Protein AF-0000000081799166 (afdb_homodimer)

pLDDT: mean 95.52, std 6.25, range [53.16, 98.94]

InterPro domains:
  IPR003607 HD/PDEase domain [SM00471] (33-149)
  IPR006674 HD domain [PF13023] (15-168)
  IPR039356 5'-deoxynucleotidase YfbR/HDDC2 [PTHR11845] (5-188)

Nearest PDB structures (foldseek):
  4l7e-assembly1_A  TM=9.796E-01  e=1.239E-16  Homo sapiens
  4l1j-assembly1_A  TM=9.709E-01  e=1.180E-16  Homo sapiens
  4dmb-assembly1_A  TM=9.671E-01  e=3.106E-16  Homo sapiens
  4l7w-assembly1_A-2  TM=9.667E-01  e=2.959E-16  Homo sapiens
  5tk6-assembly1_A  TM=7.091E-01  e=3.824E-03  Priestia megaterium

Structure (mmCIF, N/CA/C/O backbone):
data_AF-0000000081799166-model_v1
#
loop_
_entity.id
_entity.type
_entity.pdbx_description
1 polymer "5'-deoxynucleotidase HDDC2"
#
loop_
_atom_site.group_PDB
_atom_site.id
_atom_site.type_symbol
_atom_site.label_atom_id
_atom_site.label_alt_id
_atom_site.label_comp_id
_atom_site.label_asym_id
_atom_site.label_entity_id
_atom_site.label_seq_id
_atom_site.pdbx_PDB_ins_code
_atom_site.Cartn_x
_atom_site.Cartn_y
_atom_site.Cartn_z
_atom_site.occupancy
_atom_site.B_iso_or_equiv
_atom_site.auth_seq_id
_atom_site.auth_comp_id
_atom_site.auth_asym_id
_atom_site.auth_atom_id
_atom_site.pdbx_PDB_model_num
ATOM 1 N N . MET A 1 1 ? 9.883 28.625 -2.111 1 53.56 1 MET A N 1
ATOM 2 C CA . MET A 1 1 ? 9.656 27.766 -0.952 1 53.56 1 MET A CA 1
ATOM 3 C C . MET A 1 1 ? 8.195 27.359 -0.854 1 53.56 1 MET A C 1
ATOM 5 O O . MET A 1 1 ? 7.887 26.172 -0.75 1 53.56 1 MET A O 1
ATOM 9 N N . ASP A 1 2 ? 7.328 28.406 -1.137 1 68.44 2 ASP A N 1
ATOM 10 C CA . ASP A 1 2 ? 5.891 28.172 -1.056 1 68.44 2 ASP A CA 1
ATOM 11 C C . ASP A 1 2 ? 5.41 27.297 -2.211 1 68.44 2 ASP A C 1
ATOM 13 O O . ASP A 1 2 ? 4.664 26.344 -2.002 1 68.44 2 ASP A O 1
ATOM 17 N N . ASP A 1 3 ? 6.086 27.422 -3.369 1 86.62 3 ASP A N 1
ATOM 18 C CA . ASP A 1 3 ? 5.656 26.672 -4.547 1 86.62 3 ASP A CA 1
ATOM 19 C C . ASP A 1 3 ? 6.09 25.203 -4.457 1 86.62 3 ASP A C 1
ATOM 21 O O . ASP A 1 3 ? 5.355 24.312 -4.875 1 86.62 3 ASP A O 1
ATOM 25 N N . GLN A 1 4 ? 7.18 25.062 -3.816 1 89.12 4 GLN A N 1
ATOM 26 C CA . GLN A 1 4 ? 7.691 23.703 -3.678 1 89.12 4 GLN A CA 1
ATOM 27 C C . GLN A 1 4 ? 6.828 22.891 -2.727 1 89.12 4 GLN A C 1
ATOM 29 O O . GLN A 1 4 ? 6.582 21.703 -2.969 1 89.12 4 GLN A O 1
ATOM 34 N N . LEU A 1 5 ? 6.387 23.594 -1.715 1 93.81 5 LEU A N 1
ATOM 35 C CA . LEU A 1 5 ? 5.535 22.906 -0.74 1 93.81 5 LEU A CA 1
ATOM 36 C C . LEU A 1 5 ? 4.18 22.562 -1.346 1 93.81 5 LEU A C 1
ATOM 38 O O . LEU A 1 5 ? 3.652 21.484 -1.12 1 93.81 5 LEU A O 1
ATOM 42 N N . LYS A 1 6 ? 3.652 23.5 -2.127 1 96.12 6 LYS A N 1
ATOM 43 C CA . LYS A 1 6 ? 2.4 23.234 -2.828 1 96.12 6 LYS A CA 1
ATOM 44 C C . LYS A 1 6 ? 2.551 22.047 -3.783 1 96.12 6 LYS A C 1
ATOM 46 O O . LYS A 1 6 ? 1.663 21.188 -3.869 1 96.12 6 LYS A O 1
ATOM 51 N N . ASN A 1 7 ? 3.658 22.016 -4.453 1 97.38 7 ASN A N 1
ATOM 52 C CA . ASN A 1 7 ? 3.93 20.922 -5.395 1 97.38 7 ASN A CA 1
ATOM 53 C C . ASN A 1 7 ? 3.994 19.578 -4.691 1 97.38 7 ASN A C 1
ATOM 55 O O . ASN A 1 7 ? 3.459 18.578 -5.191 1 97.38 7 ASN A O 1
ATOM 59 N N . ILE A 1 8 ? 4.625 19.562 -3.58 1 97.38 8 ILE A N 1
ATOM 60 C CA . ILE A 1 8 ? 4.789 18.297 -2.877 1 97.38 8 ILE A CA 1
ATOM 61 C C . ILE A 1 8 ? 3.434 17.812 -2.369 1 97.38 8 ILE A C 1
ATOM 63 O O . ILE A 1 8 ? 3.145 16.609 -2.398 1 97.38 8 ILE A O 1
ATOM 67 N N . ILE A 1 9 ? 2.566 18.703 -1.874 1 98.06 9 ILE A N 1
ATOM 68 C CA . ILE A 1 9 ? 1.224 18.344 -1.438 1 98.06 9 ILE A CA 1
ATOM 69 C C . ILE A 1 9 ? 0.416 17.828 -2.631 1 98.06 9 ILE A C 1
ATOM 71 O O . ILE A 1 9 ? -0.319 16.844 -2.52 1 98.06 9 ILE A O 1
ATOM 75 N N . ASP A 1 10 ? 0.606 18.484 -3.77 1 98.25 10 ASP A N 1
ATOM 76 C CA . ASP A 1 10 ? -0.048 18.031 -4.992 1 98.25 10 ASP A CA 1
ATOM 77 C C . ASP A 1 10 ? 0.386 16.609 -5.344 1 98.25 10 ASP A C 1
ATOM 79 O O . ASP A 1 10 ? -0.44 15.773 -5.73 1 98.25 10 ASP A O 1
ATOM 83 N N . PHE A 1 11 ? 1.671 16.359 -5.219 1 98.75 11 PHE A N 1
ATOM 84 C CA . PHE A 1 11 ? 2.189 15.016 -5.453 1 98.75 11 PHE A CA 1
ATOM 85 C C . PHE A 1 11 ? 1.506 14.008 -4.543 1 98.75 11 PHE A C 1
ATOM 87 O O . PHE A 1 11 ? 1.033 12.969 -5.004 1 98.75 11 PHE A O 1
ATOM 94 N N . MET A 1 12 ? 1.397 14.367 -3.281 1 98.69 12 MET A N 1
ATOM 95 C CA . MET A 1 12 ? 0.818 13.445 -2.307 1 98.69 12 MET A CA 1
ATOM 96 C C . MET A 1 12 ? -0.657 13.195 -2.602 1 98.69 12 MET A C 1
ATOM 98 O O . MET A 1 12 ? -1.161 12.094 -2.391 1 98.69 12 MET A O 1
ATOM 102 N N . ARG A 1 13 ? -1.303 14.188 -3.088 1 98.44 13 ARG A N 1
ATOM 103 C CA . ARG A 1 13 ? -2.711 14.047 -3.441 1 98.44 13 ARG A CA 1
ATOM 104 C C . ARG A 1 13 ? -2.881 13.141 -4.66 1 98.44 13 ARG A C 1
ATOM 106 O O . ARG A 1 13 ? -3.811 12.336 -4.715 1 98.44 13 ARG A O 1
ATOM 113 N N . LEU A 1 14 ? -1.999 13.305 -5.641 1 98.69 14 LEU A N 1
ATOM 114 C CA . LEU A 1 14 ? -2.02 12.422 -6.801 1 98.69 14 LEU A CA 1
ATOM 115 C C . LEU A 1 14 ? -1.773 10.977 -6.391 1 98.69 14 LEU A C 1
ATOM 117 O O . LEU A 1 14 ? -2.465 10.07 -6.855 1 98.69 14 LEU A O 1
ATOM 121 N N . VAL A 1 15 ? -0.816 10.789 -5.473 1 98.75 15 VAL A N 1
ATOM 122 C CA . VAL A 1 15 ? -0.567 9.445 -4.945 1 98.75 15 VAL A CA 1
ATOM 123 C C . VAL A 1 15 ? -1.832 8.906 -4.285 1 98.75 15 VAL A C 1
ATOM 125 O O . VAL A 1 15 ? -2.145 7.719 -4.402 1 98.75 15 VAL A O 1
ATOM 128 N N . GLY A 1 16 ? -2.596 9.781 -3.578 1 98.62 16 GLY A N 1
ATOM 129 C CA . GLY A 1 16 ? -3.838 9.391 -2.928 1 98.62 16 GLY A CA 1
ATOM 130 C C . GLY A 1 16 ? -4.891 8.891 -3.898 1 98.62 16 GLY A C 1
ATOM 131 O O . GLY A 1 16 ? -5.762 8.102 -3.523 1 98.62 16 GLY A O 1
ATOM 132 N N . GLN A 1 17 ? -4.801 9.352 -5.176 1 98.56 17 GLN A N 1
ATOM 133 C CA . GLN A 1 17 ? -5.742 8.906 -6.195 1 98.56 17 GLN A CA 1
ATOM 134 C C . GLN A 1 17 ? -5.629 7.402 -6.434 1 98.56 17 GLN A C 1
ATOM 136 O O . GLN A 1 17 ? -6.605 6.754 -6.82 1 98.56 17 GLN A O 1
ATOM 141 N N . LEU A 1 18 ? -4.457 6.816 -6.16 1 98.81 18 LEU A N 1
ATOM 142 C CA . LEU A 1 18 ? -4.234 5.391 -6.387 1 98.81 18 LEU A CA 1
ATOM 143 C C . LEU A 1 18 ? -5.113 4.551 -5.469 1 98.81 18 LEU A C 1
ATOM 145 O O . LEU A 1 18 ? -5.363 3.375 -5.75 1 98.81 18 LEU A O 1
ATOM 149 N N . LYS A 1 19 ? -5.566 5.145 -4.32 1 98.75 19 LYS A N 1
ATOM 150 C CA . LYS A 1 19 ? -6.48 4.453 -3.412 1 98.75 19 LYS A CA 1
ATOM 151 C C . LYS A 1 19 ? -7.863 4.297 -4.035 1 98.75 19 LYS A C 1
ATOM 153 O O . LYS A 1 19 ? -8.648 3.447 -3.607 1 98.75 19 LYS A O 1
ATOM 158 N N . ARG A 1 20 ? -8.148 5.066 -5.055 1 97.94 20 ARG A N 1
ATOM 159 C CA . ARG A 1 20 ? -9.492 5.121 -5.625 1 97.94 20 ARG A CA 1
ATOM 160 C C . ARG A 1 20 ? -9.516 4.496 -7.016 1 97.94 20 ARG A C 1
ATOM 162 O O . ARG A 1 20 ? -10.594 4.195 -7.547 1 97.94 20 ARG A O 1
ATOM 169 N N . VAL A 1 21 ? -8.359 4.355 -7.633 1 98.38 21 VAL A N 1
ATOM 170 C CA . VAL A 1 21 ? -8.281 3.68 -8.922 1 98.38 21 VAL A CA 1
ATOM 171 C C . VAL A 1 21 ? -8.383 2.17 -8.719 1 98.38 21 VAL A C 1
ATOM 173 O O . VAL A 1 21 ? -7.426 1.534 -8.266 1 98.38 21 VAL A O 1
ATOM 176 N N . LYS A 1 22 ? -9.562 1.66 -9.086 1 98.31 22 LYS A N 1
ATOM 177 C CA . LYS A 1 22 ? -9.766 0.217 -8.969 1 98.31 22 LYS A CA 1
ATOM 178 C C . LYS A 1 22 ? -9.031 -0.525 -10.086 1 98.31 22 LYS A C 1
ATOM 180 O O . LYS A 1 22 ? -8.914 -0.016 -11.203 1 98.31 22 LYS A O 1
ATOM 185 N N . ARG A 1 23 ? -8.492 -1.695 -9.812 1 98.19 23 ARG A N 1
ATOM 186 C CA . ARG A 1 23 ? -7.848 -2.512 -10.836 1 98.19 23 ARG A CA 1
ATOM 187 C C . ARG A 1 23 ? -8.844 -2.934 -11.914 1 98.19 23 ARG A C 1
ATOM 189 O O . ARG A 1 23 ? -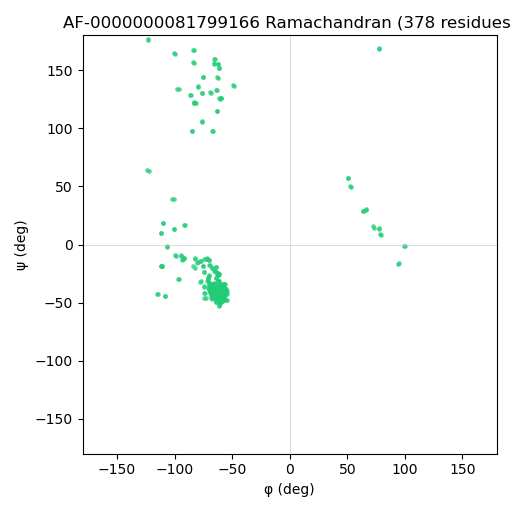9.75 -3.725 -11.648 1 98.19 23 ARG A O 1
ATOM 196 N N . THR A 1 24 ? -8.664 -2.486 -13.086 1 97.38 24 THR A N 1
ATOM 197 C CA . THR A 1 24 ? -9.641 -2.549 -14.172 1 97.38 24 THR A CA 1
ATOM 198 C C . THR A 1 24 ? -9.945 -3.998 -14.539 1 97.38 24 THR A C 1
ATOM 200 O O . THR A 1 24 ? -11.086 -4.332 -14.867 1 97.38 24 THR A O 1
ATOM 203 N N . GLY A 1 25 ? -8.945 -4.852 -14.492 1 96.06 25 GLY A N 1
ATOM 204 C CA . GLY A 1 25 ? -9.172 -6.254 -14.789 1 96.06 25 GLY A CA 1
ATOM 205 C C . GLY A 1 25 ? -10.234 -6.891 -13.922 1 96.06 25 GLY A C 1
ATOM 206 O O . GLY A 1 25 ? -11.07 -7.652 -14.406 1 96.06 25 GLY A O 1
ATOM 207 N N . TRP A 1 26 ? -10.242 -6.609 -12.625 1 97.88 26 TRP A N 1
ATOM 208 C CA . TRP A 1 26 ? -11.227 -7.148 -11.695 1 97.88 26 TRP A CA 1
ATOM 209 C C . TRP A 1 26 ? -12.609 -6.566 -11.969 1 97.88 26 TRP A C 1
ATOM 211 O O . TRP A 1 26 ? -13.609 -7.281 -11.922 1 97.88 26 TRP A O 1
ATOM 221 N N . VAL A 1 27 ? -12.617 -5.234 -12.211 1 97.69 27 VAL A N 1
ATOM 222 C CA . VAL A 1 27 ? -13.875 -4.562 -12.523 1 97.69 27 VAL A CA 1
ATOM 223 C C . VAL A 1 27 ? -14.516 -5.207 -13.75 1 97.69 27 VAL A C 1
ATOM 225 O O . VAL A 1 27 ? -15.703 -5.527 -13.742 1 97.69 27 VAL A O 1
ATOM 228 N N . ASN A 1 28 ? -13.711 -5.426 -14.758 1 96.5 28 ASN A N 1
ATOM 229 C CA . ASN A 1 28 ? -14.195 -5.996 -16.016 1 96.5 28 ASN A CA 1
ATOM 230 C C . ASN A 1 28 ? -14.719 -7.414 -15.82 1 96.5 28 ASN A C 1
ATOM 232 O O . ASN A 1 28 ? -15.562 -7.879 -16.594 1 96.5 28 ASN A O 1
ATOM 236 N N . HIS A 1 29 ? -14.258 -8.07 -14.805 1 96.94 29 HIS A N 1
ATOM 237 C CA . HIS A 1 29 ? -14.695 -9.43 -14.539 1 96.94 29 HIS A CA 1
ATOM 238 C C . HIS A 1 29 ? -15.758 -9.469 -13.438 1 96.94 29 HIS A C 1
ATOM 240 O O . HIS A 1 29 ? -16 -10.516 -12.844 1 96.94 29 HIS A O 1
ATOM 246 N N . LYS A 1 30 ? -16.312 -8.289 -13.094 1 97.31 30 LYS A N 1
ATOM 247 C CA . LYS A 1 30 ? -17.453 -8.117 -12.195 1 97.31 30 LYS A CA 1
ATOM 248 C C . LYS A 1 30 ? -17.125 -8.602 -10.789 1 97.31 30 LYS A C 1
ATOM 250 O O . LYS A 1 30 ? -17.969 -9.203 -10.117 1 97.31 30 LYS A O 1
ATOM 255 N N . VAL A 1 31 ? -15.867 -8.516 -10.438 1 97.88 31 VAL A N 1
ATOM 256 C CA . VAL A 1 31 ? -15.477 -8.758 -9.047 1 97.88 31 VAL A CA 1
ATOM 257 C C . VAL A 1 31 ? -16.109 -7.703 -8.141 1 97.88 31 VAL A C 1
ATOM 259 O O . VAL A 1 31 ? -16.109 -6.516 -8.469 1 97.88 31 VAL A O 1
ATOM 262 N N . GLU A 1 32 ? -16.688 -8.148 -7.059 1 97.06 32 GLU A N 1
ATOM 263 C CA . GLU A 1 32 ? -17.281 -7.219 -6.102 1 97.06 32 GLU A CA 1
ATOM 264 C C . GLU A 1 32 ? -16.203 -6.527 -5.266 1 97.06 32 GLU A C 1
ATOM 266 O O . GLU A 1 32 ? -15.312 -7.184 -4.734 1 97.06 32 GLU A O 1
ATOM 271 N N . GLN A 1 33 ? -16.297 -5.176 -5.176 1 96.5 33 GLN A N 1
ATOM 272 C CA . GLN A 1 33 ? -15.391 -4.367 -4.363 1 96.5 33 GLN A CA 1
ATOM 273 C C . GLN A 1 33 ? -13.938 -4.703 -4.66 1 96.5 33 GLN A C 1
ATOM 275 O O . GLN A 1 33 ? -13.18 -5.082 -3.76 1 96.5 33 GLN A O 1
ATOM 280 N N . PRO A 1 34 ? -13.57 -4.57 -5.898 1 98.25 34 PRO A N 1
ATOM 281 C CA . PRO A 1 34 ? -12.195 -4.906 -6.277 1 98.25 34 PRO A CA 1
ATOM 282 C C . PRO A 1 34 ? -11.164 -4.027 -5.582 1 98.25 34 PRO A C 1
ATOM 284 O O . PRO A 1 34 ? -11.469 -2.896 -5.195 1 98.25 34 PRO A O 1
ATOM 287 N N . GLU A 1 35 ? -9.969 -4.531 -5.457 1 98.75 35 GLU A N 1
ATOM 288 C CA . GLU A 1 35 ? -8.867 -3.803 -4.836 1 98.75 35 GLU A CA 1
ATOM 289 C C . GLU A 1 35 ? -8.477 -2.578 -5.66 1 98.75 35 GLU A C 1
ATOM 291 O O . GLU A 1 35 ? -8.703 -2.537 -6.867 1 98.75 35 GLU A O 1
ATOM 296 N N . SER A 1 36 ? -7.879 -1.586 -4.973 1 98.81 36 SER A N 1
ATOM 297 C CA . SER A 1 36 ? -7.293 -0.425 -5.637 1 98.81 36 SER A CA 1
ATOM 298 C C . SER A 1 36 ? -5.883 -0.724 -6.137 1 98.81 36 SER A C 1
ATOM 300 O O . SER A 1 36 ? -5.309 -1.76 -5.797 1 98.81 36 SER A O 1
ATOM 302 N N . VAL A 1 37 ? -5.375 0.166 -6.969 1 98.81 37 VAL A N 1
ATOM 303 C CA . VAL A 1 37 ? -4 0.06 -7.445 1 98.81 37 VAL A CA 1
ATOM 304 C C . VAL A 1 37 ? -3.037 0.124 -6.262 1 98.81 37 VAL A C 1
ATOM 306 O O . VAL A 1 37 ? -2.074 -0.643 -6.195 1 98.81 37 VAL A O 1
ATOM 309 N N . SER A 1 38 ? -3.283 1.029 -5.273 1 98.88 38 SER A N 1
ATOM 310 C CA . SER A 1 38 ? -2.391 1.133 -4.121 1 98.88 38 SER A CA 1
ATOM 311 C C . SER A 1 38 ? -2.436 -0.132 -3.271 1 98.88 38 SER A C 1
ATOM 313 O O . SER A 1 38 ? -1.417 -0.553 -2.721 1 98.88 38 SER A O 1
ATOM 315 N N . ASP A 1 39 ? -3.639 -0.801 -3.133 1 98.88 39 ASP A N 1
ATOM 316 C CA . ASP A 1 39 ? -3.756 -2.086 -2.449 1 98.88 39 ASP A CA 1
ATOM 317 C C . ASP A 1 39 ? -2.803 -3.117 -3.049 1 98.88 39 ASP A C 1
ATOM 319 O O . ASP A 1 39 ? -2.076 -3.795 -2.322 1 98.88 39 ASP A O 1
ATOM 323 N N . HIS A 1 40 ? -2.857 -3.154 -4.367 1 98.88 40 HIS A N 1
ATOM 324 C CA . HIS A 1 40 ? -2.025 -4.09 -5.113 1 98.88 40 HIS A CA 1
ATOM 325 C C . HIS A 1 40 ? -0.543 -3.824 -4.871 1 98.88 40 HIS A C 1
ATOM 327 O O . HIS A 1 40 ? 0.214 -4.746 -4.562 1 98.88 40 HIS A O 1
ATOM 333 N N . MET A 1 41 ? -0.134 -2.562 -4.941 1 98.88 41 MET A N 1
ATOM 334 C CA . MET A 1 41 ? 1.273 -2.199 -4.809 1 98.88 41 MET A CA 1
ATOM 335 C C . MET A 1 41 ? 1.757 -2.418 -3.379 1 98.88 41 MET A C 1
ATOM 337 O O . MET A 1 41 ? 2.918 -2.764 -3.158 1 98.88 41 MET A O 1
ATOM 341 N N . TYR A 1 42 ? 0.873 -2.221 -2.445 1 98.94 42 TYR A N 1
ATOM 342 C CA . TYR A 1 42 ? 1.243 -2.465 -1.056 1 98.94 42 TYR A CA 1
ATOM 343 C C . TYR A 1 42 ? 1.635 -3.922 -0.844 1 98.94 42 TYR A C 1
ATOM 345 O O . TYR A 1 42 ? 2.699 -4.211 -0.294 1 98.94 42 TYR A O 1
ATOM 353 N N . ARG A 1 43 ? 0.742 -4.828 -1.265 1 98.88 43 ARG A N 1
ATOM 354 C CA . ARG A 1 43 ? 1.049 -6.238 -1.058 1 98.88 43 ARG A CA 1
ATOM 355 C C . ARG A 1 43 ? 2.322 -6.637 -1.797 1 98.88 43 ARG A C 1
ATOM 357 O O . ARG A 1 43 ? 3.113 -7.438 -1.296 1 98.88 43 ARG A O 1
ATOM 364 N N . MET A 1 44 ? 2.568 -6.082 -2.977 1 98.75 44 MET A N 1
ATOM 365 C CA . MET A 1 44 ? 3.799 -6.359 -3.711 1 98.75 44 MET A CA 1
ATOM 366 C C . MET A 1 44 ? 5.023 -5.949 -2.9 1 98.75 44 MET A C 1
ATOM 368 O O . MET A 1 44 ? 6.035 -6.648 -2.898 1 98.75 44 MET A O 1
ATOM 372 N N . ALA A 1 45 ? 4.914 -4.797 -2.26 1 98.62 45 ALA A N 1
ATOM 373 C CA . ALA A 1 45 ? 6.027 -4.332 -1.436 1 98.62 45 ALA A CA 1
ATOM 374 C C . ALA A 1 45 ? 6.312 -5.312 -0.299 1 98.62 45 ALA A C 1
ATOM 376 O O . ALA A 1 45 ? 7.473 -5.617 -0.01 1 98.62 45 ALA A O 1
ATOM 377 N N . VAL A 1 46 ? 5.293 -5.852 0.326 1 98.62 46 VAL A N 1
ATOM 378 C CA . VAL A 1 46 ? 5.457 -6.82 1.404 1 98.62 46 VAL A CA 1
ATOM 379 C C . VAL A 1 46 ? 6.066 -8.109 0.854 1 98.62 46 VAL A C 1
ATOM 381 O O . VAL A 1 46 ? 6.98 -8.672 1.457 1 98.62 46 VAL A O 1
ATOM 384 N N . LEU A 1 47 ? 5.586 -8.57 -0.31 1 98.06 47 LEU A N 1
ATOM 385 C CA . LEU A 1 47 ? 6.113 -9.789 -0.921 1 98.06 47 LEU A CA 1
ATOM 386 C C . LEU A 1 47 ? 7.605 -9.656 -1.201 1 98.06 47 LEU A C 1
ATOM 388 O O . LEU A 1 47 ? 8.359 -10.617 -1.046 1 98.06 47 LEU A O 1
ATOM 392 N N . ALA A 1 48 ? 8.023 -8.445 -1.624 1 97.06 48 ALA A N 1
ATOM 393 C CA . ALA A 1 48 ? 9.43 -8.195 -1.909 1 97.06 48 ALA A CA 1
ATOM 394 C C . ALA A 1 48 ? 10.281 -8.375 -0.654 1 97.06 48 ALA A C 1
ATOM 396 O O . ALA A 1 48 ? 11.461 -8.727 -0.74 1 97.06 48 ALA A O 1
ATOM 397 N N . MET A 1 49 ? 9.695 -8.195 0.507 1 96 49 MET A N 1
ATOM 398 C CA . MET A 1 49 ? 10.422 -8.289 1.769 1 96 49 MET A CA 1
ATOM 399 C C . MET A 1 49 ? 10.562 -9.742 2.205 1 96 49 MET A C 1
ATOM 401 O O . MET A 1 49 ? 11.336 -10.047 3.115 1 96 49 MET A O 1
ATOM 405 N N . LEU A 1 50 ? 9.844 -10.672 1.558 1 95.38 50 LEU A N 1
ATOM 406 C CA . LEU A 1 50 ? 9.805 -12.062 2 1 95.38 50 LEU A CA 1
ATOM 407 C C . LEU A 1 50 ? 11.039 -12.812 1.53 1 95.38 50 LEU A C 1
ATOM 409 O O . LEU A 1 50 ? 11.32 -13.914 2.01 1 95.38 50 LEU A O 1
ATOM 413 N N . ILE A 1 51 ? 11.758 -12.266 0.594 1 84.44 51 ILE A N 1
ATOM 414 C CA . ILE A 1 51 ? 12.984 -12.914 0.154 1 84.44 51 ILE A CA 1
ATOM 415 C C . ILE A 1 51 ? 14.117 -12.586 1.122 1 84.44 51 ILE A C 1
ATOM 417 O O . ILE A 1 51 ? 14.453 -11.422 1.32 1 84.44 51 ILE A O 1
ATOM 421 N N . PRO A 1 52 ? 14.664 -13.633 1.658 1 77.69 52 PRO A N 1
ATOM 422 C CA . PRO A 1 52 ? 15.742 -13.383 2.617 1 77.69 52 PRO A CA 1
ATOM 423 C C . PRO A 1 52 ? 16.938 -12.664 1.99 1 77.69 52 PRO A C 1
ATOM 425 O O . PRO A 1 52 ? 17.172 -12.789 0.787 1 77.69 52 PRO A O 1
ATOM 428 N N . GLU A 1 53 ? 17.609 -11.93 2.828 1 75.25 53 GLU A N 1
ATOM 429 C CA . GLU A 1 53 ? 18.828 -11.242 2.393 1 75.25 53 GLU A CA 1
ATOM 430 C C . GLU A 1 53 ? 19.906 -12.234 1.954 1 75.25 53 GLU A C 1
ATOM 432 O O . GLU A 1 53 ? 20.031 -13.312 2.535 1 75.25 53 GLU A O 1
ATOM 437 N N . GLY A 1 54 ? 20.672 -11.891 0.93 1 70.94 54 GLY A N 1
ATOM 438 C CA . GLY A 1 54 ? 21.766 -12.742 0.492 1 70.94 54 GLY A CA 1
ATOM 439 C C . GLY A 1 54 ? 21.422 -13.594 -0.709 1 70.94 54 GLY A C 1
ATOM 440 O O . GLY A 1 54 ? 22.266 -14.32 -1.235 1 70.94 54 GLY A O 1
ATOM 441 N N . LYS A 1 55 ? 20.234 -13.469 -1.147 1 71.38 55 LYS A N 1
ATOM 442 C CA . LYS A 1 55 ? 19.844 -14.281 -2.293 1 71.38 55 LYS A CA 1
ATOM 443 C C . LYS A 1 55 ? 20.094 -13.539 -3.605 1 71.38 55 LYS A C 1
ATOM 445 O O . LYS A 1 55 ? 19.516 -13.883 -4.637 1 71.38 55 LYS A O 1
ATOM 450 N N . GLY A 1 56 ? 20.938 -12.477 -3.471 1 80.88 56 GLY A N 1
ATOM 451 C CA . GLY A 1 56 ? 21.469 -11.852 -4.676 1 80.88 56 GLY A CA 1
ATOM 452 C C . GLY A 1 56 ? 20.641 -10.656 -5.129 1 80.88 56 GLY A C 1
ATOM 453 O O . GLY A 1 56 ? 21.031 -9.953 -6.07 1 80.88 56 GLY A O 1
ATOM 454 N N . LEU A 1 57 ? 19.453 -10.477 -4.68 1 91.62 57 LEU A N 1
ATOM 455 C CA . LEU A 1 57 ? 18.656 -9.32 -5.066 1 91.62 57 LEU A CA 1
ATOM 456 C C . LEU A 1 57 ? 18.766 -8.219 -4.016 1 91.62 57 LEU A C 1
ATOM 458 O O . LEU A 1 57 ? 18.844 -8.5 -2.818 1 91.62 57 LEU A O 1
ATOM 462 N N . ARG A 1 58 ? 18.969 -7.035 -4.457 1 93.88 58 ARG A N 1
ATOM 463 C CA . ARG A 1 58 ? 18.812 -5.914 -3.537 1 93.88 58 ARG A CA 1
ATOM 464 C C . ARG A 1 58 ? 17.359 -5.738 -3.123 1 93.88 58 ARG A C 1
ATOM 466 O O . ARG A 1 58 ? 16.562 -5.137 -3.852 1 93.88 58 ARG A O 1
ATOM 473 N N . ARG A 1 59 ? 16.984 -6.254 -1.995 1 93.69 59 ARG A N 1
ATOM 474 C CA . ARG A 1 59 ? 15.594 -6.363 -1.538 1 93.69 59 ARG A CA 1
ATOM 475 C C . ARG A 1 59 ? 14.945 -4.988 -1.418 1 93.69 59 ARG A C 1
ATOM 477 O O . ARG A 1 59 ? 13.812 -4.793 -1.854 1 93.69 59 ARG A O 1
ATOM 484 N N . ASP A 1 60 ? 15.711 -4.039 -0.783 1 94.75 60 ASP A N 1
ATOM 485 C CA . ASP A 1 60 ? 15.164 -2.697 -0.618 1 94.75 60 ASP A CA 1
ATOM 486 C C . ASP A 1 60 ? 14.867 -2.055 -1.971 1 94.75 60 ASP A C 1
ATOM 488 O O . ASP A 1 60 ? 13.883 -1.327 -2.115 1 94.75 60 ASP A O 1
ATOM 492 N N . HIS A 1 61 ? 15.734 -2.328 -2.916 1 96.56 61 HIS A N 1
ATOM 493 C CA . HIS A 1 61 ? 15.539 -1.814 -4.266 1 96.56 61 HIS A CA 1
ATOM 494 C C . HIS A 1 61 ? 14.289 -2.41 -4.906 1 96.56 61 HIS A C 1
ATOM 496 O O . HIS A 1 61 ? 13.5 -1.692 -5.527 1 96.56 61 HIS A O 1
ATOM 502 N N . CYS A 1 62 ? 14.055 -3.723 -4.727 1 97.56 62 CYS A N 1
ATOM 503 C CA . CYS A 1 62 ? 12.859 -4.387 -5.227 1 97.56 62 CYS A CA 1
ATOM 504 C C . CYS A 1 62 ? 11.602 -3.826 -4.566 1 97.56 62 CYS A C 1
ATOM 506 O O . CYS A 1 62 ? 10.594 -3.611 -5.234 1 97.56 62 CYS A O 1
ATOM 508 N N . MET A 1 63 ? 11.703 -3.564 -3.258 1 97.69 63 MET A N 1
ATOM 509 C CA . MET A 1 63 ? 10.578 -2.996 -2.516 1 97.69 63 MET A CA 1
ATOM 510 C C . MET A 1 63 ? 10.211 -1.621 -3.061 1 97.69 63 MET A C 1
ATOM 512 O O . MET A 1 63 ? 9.031 -1.347 -3.316 1 97.69 63 MET A O 1
ATOM 516 N N . LYS A 1 64 ? 11.195 -0.769 -3.287 1 98.12 64 LYS A N 1
ATOM 517 C CA . LYS A 1 64 ? 10.961 0.566 -3.83 1 98.12 64 LYS A CA 1
ATOM 518 C C . LYS A 1 64 ? 10.352 0.492 -5.23 1 98.12 64 LYS A C 1
ATOM 520 O O . LYS A 1 64 ? 9.438 1.249 -5.559 1 98.12 64 LYS A O 1
ATOM 525 N N . MET A 1 65 ? 10.883 -0.438 -6.004 1 98.62 65 MET A N 1
ATOM 526 C CA . MET A 1 65 ? 10.359 -0.613 -7.355 1 98.62 65 MET A CA 1
ATOM 527 C C . MET A 1 65 ? 8.898 -1.055 -7.32 1 98.62 65 MET A C 1
ATOM 529 O O . MET A 1 65 ? 8.078 -0.578 -8.109 1 98.62 65 MET A O 1
ATOM 533 N N . ALA A 1 66 ? 8.555 -1.951 -6.383 1 98.69 66 ALA A N 1
ATOM 534 C CA . ALA A 1 66 ? 7.176 -2.404 -6.215 1 98.69 66 ALA A CA 1
ATOM 535 C C . ALA A 1 66 ? 6.254 -1.243 -5.848 1 98.69 66 ALA A C 1
ATOM 537 O O . ALA A 1 66 ? 5.113 -1.178 -6.305 1 98.69 66 ALA A O 1
ATOM 538 N N . ILE A 1 67 ? 6.734 -0.299 -5.098 1 98.5 67 ILE A N 1
ATOM 539 C CA . ILE A 1 67 ? 5.973 0.843 -4.605 1 98.5 67 ILE A CA 1
ATOM 540 C C . ILE A 1 67 ? 5.738 1.837 -5.738 1 98.5 67 ILE A C 1
ATOM 542 O O . ILE A 1 67 ? 4.703 2.502 -5.789 1 98.5 67 ILE A O 1
ATOM 546 N N . VAL A 1 68 ? 6.578 1.811 -6.754 1 98.69 68 VAL A N 1
ATOM 547 C CA . VAL A 1 68 ? 6.586 2.922 -7.703 1 98.69 68 VAL A CA 1
ATOM 548 C C . VAL A 1 68 ? 6.055 2.451 -9.055 1 98.69 68 VAL A C 1
ATOM 550 O O . VAL A 1 68 ? 5.629 3.266 -9.875 1 98.69 68 VAL A O 1
ATOM 553 N N . HIS A 1 69 ? 6.035 1.177 -9.305 1 98.75 69 HIS A N 1
ATOM 554 C CA . HIS A 1 69 ? 5.949 0.67 -10.672 1 98.75 69 HIS A CA 1
ATOM 555 C C . HIS A 1 69 ? 4.652 1.11 -11.344 1 98.75 69 HIS A C 1
ATOM 557 O O . HIS A 1 69 ? 4.629 1.381 -12.547 1 98.75 69 HIS A O 1
ATOM 563 N N . ASP A 1 70 ? 3.598 1.271 -10.586 1 98.62 70 ASP A N 1
ATOM 564 C CA . ASP A 1 70 ? 2.32 1.687 -11.156 1 98.62 70 ASP A CA 1
ATOM 565 C C . ASP A 1 70 ? 1.97 3.113 -10.742 1 98.62 70 ASP A C 1
ATOM 567 O O . ASP A 1 70 ? 0.806 3.516 -10.805 1 98.62 70 ASP A O 1
ATOM 571 N N . LEU A 1 71 ? 2.951 3.91 -10.281 1 98.81 71 LEU A N 1
ATOM 572 C CA . LEU A 1 71 ? 2.742 5.254 -9.75 1 98.81 71 LEU A CA 1
ATOM 573 C C . LEU A 1 71 ? 2.066 6.148 -10.781 1 98.81 71 LEU A C 1
ATOM 575 O O . LEU A 1 71 ? 1.208 6.961 -10.438 1 98.81 71 LEU A O 1
ATOM 579 N N . ALA A 1 72 ? 2.352 5.961 -12.047 1 98.75 72 ALA A N 1
ATOM 580 C CA . ALA A 1 72 ? 1.807 6.785 -13.125 1 98.75 72 ALA A CA 1
ATOM 581 C C . ALA A 1 72 ? 0.293 6.625 -13.219 1 98.75 72 ALA A C 1
ATOM 583 O O . ALA A 1 72 ? -0.391 7.473 -13.797 1 98.75 72 ALA A O 1
ATOM 584 N N . GLU A 1 73 ? -0.232 5.555 -12.664 1 98.62 73 GLU A N 1
ATOM 585 C CA . GLU A 1 73 ? -1.65 5.246 -12.812 1 98.62 73 GLU A CA 1
ATOM 586 C C . GLU A 1 73 ? -2.514 6.195 -11.992 1 98.62 73 GLU A C 1
ATOM 588 O O . GLU A 1 73 ? -3.73 6.258 -12.18 1 98.62 73 GLU A O 1
ATOM 593 N N . CYS A 1 74 ? -1.89 6.969 -11.102 1 98.75 74 CYS A N 1
ATOM 594 C CA . CYS A 1 74 ? -2.648 7.996 -10.391 1 98.75 74 CYS A CA 1
ATOM 595 C C . CYS A 1 74 ? -3.096 9.094 -11.344 1 98.75 74 CYS A C 1
ATOM 597 O O . CYS A 1 74 ? -4.027 9.844 -11.047 1 98.75 74 CYS A O 1
ATOM 599 N N . ILE A 1 75 ? -2.441 9.195 -12.469 1 98.5 75 ILE A N 1
ATOM 600 C CA . ILE A 1 75 ? -2.773 10.211 -13.461 1 98.5 75 ILE A CA 1
ATOM 601 C C . ILE A 1 75 ? -3.439 9.562 -14.672 1 98.5 75 ILE A C 1
ATOM 603 O O . ILE A 1 75 ? -4.523 9.977 -15.086 1 98.5 75 ILE A O 1
ATOM 607 N N . VAL A 1 76 ? -2.91 8.422 -15.18 1 97.94 76 VAL A N 1
ATOM 608 C CA . VAL A 1 76 ? -3.346 7.879 -16.469 1 97.94 76 VAL A CA 1
ATOM 609 C C . VAL A 1 76 ? -4.445 6.84 -16.234 1 97.94 76 VAL A C 1
ATOM 611 O O . VAL A 1 76 ? -5.117 6.426 -17.188 1 97.94 76 VAL A O 1
ATOM 614 N N . GLY A 1 77 ? -4.699 6.438 -14.977 1 97.06 77 GLY A N 1
ATOM 615 C CA . GLY A 1 77 ? -5.613 5.344 -14.695 1 97.06 77 GLY A CA 1
ATOM 616 C C . GLY A 1 77 ? -5.004 3.979 -14.945 1 97.06 77 GLY A C 1
ATOM 617 O O . GLY A 1 77 ? -3.879 3.873 -15.43 1 97.06 77 GLY A O 1
ATOM 618 N N . ASP A 1 78 ? -5.691 2.984 -14.5 1 96.62 78 ASP A N 1
ATOM 619 C CA . ASP A 1 78 ? -5.27 1.607 -14.734 1 96.62 78 ASP A CA 1
ATOM 620 C C . ASP A 1 78 ? -5.762 1.104 -16.094 1 96.62 78 ASP A C 1
ATOM 622 O O . ASP A 1 78 ? -6.891 0.625 -16.203 1 96.62 78 ASP A O 1
ATOM 626 N N . ILE A 1 79 ? -4.938 1.165 -17 1 92.94 79 ILE A N 1
ATOM 627 C CA . ILE A 1 79 ? -5.301 0.813 -18.375 1 92.94 79 ILE A CA 1
ATOM 628 C C . ILE A 1 79 ? -5.207 -0.699 -18.562 1 92.94 79 ILE A C 1
ATOM 630 O O . ILE A 1 79 ? -4.148 -1.293 -18.344 1 92.94 79 ILE A O 1
ATOM 634 N N . ALA A 1 80 ? -6.293 -1.271 -18.938 1 87.31 80 ALA A N 1
ATOM 635 C CA . ALA A 1 80 ? -6.371 -2.707 -19.188 1 87.31 80 ALA A CA 1
ATOM 636 C C . ALA A 1 80 ? -6.289 -3.01 -20.688 1 87.31 80 ALA A C 1
ATOM 638 O O . ALA A 1 80 ? -6.453 -2.113 -21.516 1 87.31 80 ALA A O 1
ATOM 639 N N . PRO A 1 81 ? -6.031 -4.234 -21.016 1 82.75 81 PRO A N 1
ATOM 640 C CA . PRO A 1 81 ? -5.965 -4.625 -22.422 1 82.75 81 PRO A CA 1
ATOM 641 C C . PRO A 1 81 ? -7.246 -4.293 -23.188 1 82.75 81 PRO A C 1
ATOM 643 O O . PRO A 1 81 ? -7.188 -3.883 -24.359 1 82.75 81 PRO A O 1
ATOM 646 N N . ALA A 1 82 ? -8.328 -4.371 -22.594 1 84.25 82 ALA A N 1
ATOM 647 C CA . ALA A 1 82 ? -9.633 -4.18 -23.219 1 84.25 82 ALA A CA 1
ATOM 648 C C . ALA A 1 82 ? -9.844 -2.717 -23.609 1 84.25 82 ALA A C 1
ATOM 650 O O . ALA A 1 82 ? -10.75 -2.396 -24.375 1 84.25 82 ALA A O 1
ATOM 651 N N . ASP A 1 83 ? -9.023 -1.796 -23.125 1 87.56 83 ASP A N 1
ATOM 652 C CA . ASP A 1 83 ? -9.18 -0.368 -23.375 1 87.56 83 ASP A CA 1
ATOM 653 C C . ASP A 1 83 ? -8.688 -0.007 -24.781 1 87.56 83 ASP A C 1
ATOM 655 O O . ASP A 1 83 ? -8.953 1.094 -25.266 1 87.56 83 ASP A O 1
ATOM 659 N N . GLY A 1 84 ? -7.977 -0.861 -25.438 1 89.12 84 GLY A N 1
ATOM 660 C CA . GLY A 1 84 ? -7.594 -0.673 -26.812 1 89.12 84 GLY A CA 1
ATOM 661 C C . GLY A 1 84 ? -6.445 0.304 -27 1 89.12 84 GLY A C 1
ATOM 662 O O . GLY A 1 84 ? -6.289 0.901 -28.062 1 89.12 84 GLY A O 1
ATOM 663 N N . ILE A 1 85 ? -5.812 0.604 -25.969 1 91.94 85 ILE A N 1
ATOM 664 C CA . ILE A 1 85 ? -4.633 1.462 -26.031 1 91.94 85 ILE A CA 1
ATOM 665 C C . ILE A 1 85 ? -3.393 0.616 -26.312 1 91.94 85 ILE A C 1
ATOM 667 O O . ILE A 1 85 ? -3.162 -0.399 -25.641 1 91.94 85 ILE A O 1
ATOM 671 N N . SER A 1 86 ? -2.602 1.02 -27.328 1 94.25 86 SER A N 1
ATOM 672 C CA . SER A 1 86 ? -1.403 0.264 -27.672 1 94.25 86 SER A CA 1
ATOM 673 C C . SER A 1 86 ? -0.369 0.313 -26.562 1 94.25 86 SER A C 1
ATOM 675 O O . SER A 1 86 ? -0.392 1.222 -25.719 1 94.25 86 SER A O 1
ATOM 677 N N . LYS A 1 87 ? 0.54 -0.614 -26.562 1 92.56 87 LYS A N 1
ATOM 678 C CA . LYS A 1 87 ? 1.62 -0.653 -25.578 1 92.56 87 LYS A CA 1
ATOM 679 C C . LYS A 1 87 ? 2.475 0.609 -25.656 1 92.56 87 LYS A C 1
ATOM 681 O O . LYS A 1 87 ? 2.895 1.142 -24.625 1 92.56 87 LYS A O 1
ATOM 686 N N . GLU A 1 88 ? 2.695 1.041 -26.844 1 95.06 88 GLU A N 1
ATOM 687 C CA . GLU A 1 88 ? 3.506 2.236 -27.062 1 95.06 88 GLU A CA 1
ATOM 688 C C . GLU A 1 88 ? 2.82 3.479 -26.516 1 95.06 88 GLU A C 1
ATOM 690 O O . GLU A 1 88 ? 3.459 4.309 -25.859 1 95.06 88 GLU A O 1
ATOM 695 N N . GLU A 1 89 ? 1.548 3.611 -26.797 1 96.06 89 GLU A N 1
ATOM 696 C CA . GLU A 1 89 ? 0.791 4.758 -26.312 1 96.06 89 GLU A CA 1
ATOM 697 C C . GLU A 1 89 ? 0.673 4.734 -24.797 1 96.06 89 GLU A C 1
ATOM 699 O O . GLU A 1 89 ? 0.767 5.777 -24.141 1 96.06 89 GLU A O 1
ATOM 704 N N . LYS A 1 90 ? 0.449 3.539 -24.281 1 95.56 90 LYS A N 1
ATOM 705 C CA . LYS A 1 90 ? 0.427 3.395 -22.828 1 95.56 90 LYS A CA 1
ATOM 706 C C . LYS A 1 90 ? 1.747 3.85 -22.203 1 95.56 90 LYS A C 1
ATOM 708 O O . LYS A 1 90 ? 1.755 4.586 -21.219 1 95.56 90 LYS A O 1
ATOM 713 N N . TYR A 1 91 ? 2.83 3.383 -22.766 1 96.56 91 TYR A N 1
ATOM 714 C CA . TYR A 1 91 ? 4.156 3.744 -22.266 1 96.56 91 TYR A CA 1
ATOM 715 C C . TYR A 1 91 ? 4.363 5.254 -22.328 1 96.56 91 TYR A C 1
ATOM 717 O O . TYR A 1 91 ? 4.875 5.852 -21.375 1 96.56 91 TYR A O 1
ATOM 725 N N . ARG A 1 92 ? 3.996 5.855 -23.359 1 97.75 92 ARG A N 1
ATOM 726 C CA . ARG A 1 92 ? 4.148 7.297 -23.531 1 97.75 92 ARG A CA 1
ATOM 727 C C . ARG A 1 92 ? 3.365 8.062 -22.484 1 97.75 92 ARG A C 1
ATOM 729 O O . ARG A 1 92 ? 3.896 8.977 -21.844 1 97.75 92 ARG A O 1
ATOM 736 N N . ARG A 1 93 ? 2.094 7.711 -22.281 1 98 93 ARG A N 1
ATOM 737 C CA . ARG A 1 93 ? 1.246 8.375 -21.297 1 98 93 ARG A CA 1
ATOM 738 C C . ARG A 1 93 ? 1.815 8.219 -19.891 1 98 93 ARG A C 1
ATOM 740 O O . ARG A 1 93 ? 1.856 9.188 -19.125 1 98 93 ARG A O 1
ATOM 747 N N . GLU A 1 94 ? 2.26 6.996 -19.594 1 98.38 94 GLU A N 1
ATOM 748 C CA . GLU A 1 94 ? 2.82 6.738 -18.266 1 98.38 94 GLU A CA 1
ATOM 749 C C . GLU A 1 94 ? 4.137 7.48 -18.078 1 98.38 94 GLU A C 1
ATOM 751 O O . GLU A 1 94 ? 4.414 7.992 -16.984 1 98.38 94 GLU A O 1
ATOM 756 N N . LYS A 1 95 ? 4.945 7.539 -19.109 1 98.31 95 LYS A N 1
ATOM 757 C CA . LYS A 1 95 ? 6.207 8.273 -19.031 1 98.31 95 LYS A CA 1
ATOM 758 C C . LYS A 1 95 ? 5.961 9.758 -18.766 1 98.31 95 LYS A C 1
ATOM 760 O O . LYS A 1 95 ? 6.629 10.367 -17.938 1 98.31 95 LYS A O 1
ATOM 765 N N . ASP A 1 96 ? 5.012 10.328 -19.453 1 98.62 96 ASP A N 1
ATOM 766 C CA . ASP A 1 96 ? 4.66 11.727 -19.25 1 98.62 96 ASP A CA 1
ATOM 767 C C . ASP A 1 96 ? 4.148 11.961 -17.828 1 98.62 96 ASP A C 1
ATOM 769 O O . ASP A 1 96 ? 4.492 12.961 -17.188 1 98.62 96 ASP A O 1
ATOM 773 N N . ALA A 1 97 ? 3.334 11.031 -17.375 1 98.75 97 ALA A N 1
ATOM 774 C CA . ALA A 1 97 ? 2.812 11.125 -16.016 1 98.75 97 ALA A CA 1
ATOM 775 C C . ALA A 1 97 ? 3.943 11.07 -14.992 1 98.75 97 ALA A C 1
ATOM 777 O O . ALA A 1 97 ? 3.971 11.859 -14.047 1 98.75 97 ALA A O 1
ATOM 778 N N . MET A 1 98 ? 4.93 10.164 -15.234 1 98.75 98 MET A N 1
ATOM 779 C CA . MET A 1 98 ? 6.055 10.023 -14.312 1 98.75 98 MET A CA 1
ATOM 780 C C . MET A 1 98 ? 6.906 11.289 -14.289 1 98.75 98 MET A C 1
ATOM 782 O O . MET A 1 98 ? 7.367 11.719 -13.227 1 98.75 98 MET A O 1
ATOM 786 N N . LYS A 1 99 ? 7.09 11.883 -15.43 1 98.62 99 LYS A N 1
ATOM 787 C CA . LYS A 1 99 ? 7.844 13.133 -15.516 1 98.62 99 LYS A CA 1
ATOM 788 C C . LYS A 1 99 ? 7.145 14.25 -14.742 1 98.62 99 LYS A C 1
ATOM 790 O O . LYS A 1 99 ? 7.793 15.023 -14.031 1 98.62 99 LYS A O 1
ATOM 795 N N . HIS A 1 100 ? 5.855 14.312 -14.961 1 98.69 100 HIS A N 1
ATOM 796 C CA . HIS A 1 100 ? 5.082 15.305 -14.219 1 98.69 100 HIS A CA 1
ATOM 797 C C . HIS A 1 100 ? 5.207 15.094 -12.719 1 98.69 100 HIS A C 1
ATOM 799 O O . HIS A 1 100 ? 5.492 16.031 -11.977 1 98.69 100 HIS A O 1
ATOM 805 N N . LEU A 1 101 ? 5.027 13.859 -12.266 1 98.75 101 LEU A N 1
ATOM 806 C CA . LEU A 1 101 ? 5.125 13.523 -10.852 1 98.75 101 LEU A CA 1
ATOM 807 C C . LEU A 1 101 ? 6.512 13.859 -10.305 1 98.75 101 LEU A C 1
ATOM 809 O O . LEU A 1 101 ? 6.633 14.445 -9.234 1 98.75 101 LEU A O 1
ATOM 813 N N . ALA A 1 102 ? 7.512 13.523 -11.07 1 98.19 102 ALA A N 1
ATOM 814 C CA . ALA A 1 102 ? 8.891 13.781 -10.664 1 98.19 102 ALA A CA 1
ATOM 815 C C . ALA A 1 102 ? 9.141 15.281 -10.5 1 98.19 102 ALA A C 1
ATOM 817 O O . ALA A 1 102 ? 9.914 15.695 -9.625 1 98.19 102 ALA A O 1
ATOM 818 N N . GLY A 1 103 ? 8.469 16.047 -11.273 1 97.94 103 GLY A N 1
ATOM 819 C CA . GLY A 1 103 ? 8.648 17.484 -11.234 1 97.94 103 GLY A CA 1
ATOM 820 C C . GLY A 1 103 ? 8.016 18.125 -10.008 1 97.94 103 GLY A C 1
ATOM 821 O O . GLY A 1 103 ? 8.305 19.281 -9.695 1 97.94 103 GLY A O 1
ATOM 822 N N . LEU A 1 104 ? 7.219 17.406 -9.305 1 98 104 LEU A N 1
ATOM 823 C CA . LEU A 1 104 ? 6.488 17.953 -8.164 1 98 104 LEU A CA 1
ATOM 824 C C . LEU A 1 104 ? 7.277 17.766 -6.871 1 98 104 LEU A C 1
ATOM 826 O O . LEU A 1 104 ? 6.91 18.312 -5.832 1 98 104 LEU A O 1
ATOM 830 N N . VAL A 1 105 ? 8.359 16.938 -6.938 1 97.19 105 VAL A N 1
ATOM 831 C CA . VAL A 1 105 ? 9.102 16.625 -5.719 1 97.19 105 VAL A CA 1
ATOM 832 C C . VAL A 1 105 ? 10.57 17.016 -5.883 1 97.19 105 VAL A C 1
ATOM 834 O O . VAL A 1 105 ? 10.953 17.578 -6.91 1 97.19 105 VAL A O 1
ATOM 837 N N . ASP A 1 106 ? 11.383 16.859 -4.816 1 94.81 106 ASP A N 1
ATOM 838 C CA . ASP A 1 106 ? 12.82 17.109 -4.891 1 94.81 106 ASP A CA 1
ATOM 839 C C . ASP A 1 106 ? 13.43 16.406 -6.098 1 94.81 106 ASP A C 1
ATOM 841 O O . ASP A 1 106 ? 13.109 15.25 -6.379 1 94.81 106 ASP A O 1
ATOM 845 N N . PRO A 1 107 ? 14.289 17.062 -6.793 1 95.31 107 PRO A N 1
ATOM 846 C CA . PRO A 1 107 ? 14.844 16.5 -8.031 1 95.31 107 PRO A CA 1
ATOM 847 C C . PRO A 1 107 ? 15.484 15.133 -7.816 1 95.31 107 PRO A C 1
ATOM 849 O O . PRO A 1 107 ? 15.359 14.25 -8.672 1 95.31 107 PRO A O 1
ATOM 852 N N . THR A 1 108 ? 16.172 14.953 -6.723 1 94.75 108 THR A N 1
ATOM 853 C CA . THR A 1 108 ? 16.812 13.68 -6.465 1 94.75 108 THR A CA 1
ATOM 854 C C . THR A 1 108 ? 15.789 12.57 -6.258 1 94.75 108 THR A C 1
ATOM 856 O O . THR A 1 108 ? 15.961 11.453 -6.734 1 94.75 108 THR A O 1
ATOM 859 N N . VAL A 1 109 ? 14.734 12.859 -5.57 1 95.88 109 VAL A N 1
ATOM 860 C CA . VAL A 1 109 ? 13.648 11.922 -5.328 1 95.88 109 VAL A CA 1
ATOM 861 C C . VAL A 1 109 ? 12.922 11.625 -6.637 1 95.88 109 VAL A C 1
ATOM 863 O O . VAL A 1 109 ? 12.656 10.469 -6.961 1 95.88 109 VAL A O 1
ATOM 866 N N . GLY A 1 110 ? 12.625 12.734 -7.359 1 97.62 110 GLY A N 1
ATOM 867 C CA . GLY A 1 110 ? 11.961 12.578 -8.648 1 97.62 110 GLY A CA 1
ATOM 868 C C . GLY A 1 110 ? 12.734 11.703 -9.609 1 97.62 110 GLY A C 1
ATOM 869 O O . GLY A 1 110 ? 12.156 10.852 -10.289 1 97.62 110 GLY A O 1
ATOM 870 N N . LEU A 1 111 ? 14 11.891 -9.664 1 97.56 111 LEU A N 1
ATOM 871 C CA . LEU A 1 111 ? 14.852 11.078 -10.516 1 97.56 111 LEU A CA 1
ATOM 872 C C . LEU A 1 111 ? 14.797 9.609 -10.094 1 97.56 111 LEU A C 1
ATOM 874 O O . LEU A 1 111 ? 14.742 8.719 -10.945 1 97.56 111 LEU A O 1
ATOM 878 N N . GLN A 1 112 ? 14.82 9.375 -8.836 1 96.75 112 GLN A N 1
ATOM 879 C CA . GLN A 1 112 ? 14.742 8.008 -8.336 1 96.75 112 GLN A CA 1
ATOM 880 C C . GLN A 1 112 ? 13.438 7.34 -8.766 1 96.75 112 GLN A C 1
ATOM 882 O O . GLN A 1 112 ? 13.43 6.184 -9.18 1 96.75 112 GLN A O 1
ATOM 887 N N . PHE A 1 113 ? 12.305 8.078 -8.625 1 98.25 113 PHE A N 1
ATOM 888 C CA . PHE A 1 113 ? 11.023 7.535 -9.039 1 98.25 113 PHE A CA 1
ATOM 889 C C . PHE A 1 113 ? 11.047 7.156 -10.516 1 98.25 113 PHE A C 1
ATOM 891 O O . PHE A 1 113 ? 10.617 6.059 -10.891 1 98.25 113 PHE A O 1
ATOM 898 N N . CYS A 1 114 ? 11.602 8.016 -11.305 1 98.62 114 CYS A N 1
ATOM 899 C CA . CYS A 1 114 ? 11.648 7.773 -12.742 1 98.62 114 CYS A CA 1
ATOM 900 C C . CYS A 1 114 ? 12.555 6.59 -13.062 1 98.62 114 CYS A C 1
ATOM 902 O O . CYS A 1 114 ? 12.219 5.754 -13.906 1 98.62 114 CYS A O 1
ATOM 904 N N . GLU A 1 115 ? 13.648 6.52 -12.414 1 98.44 115 GLU A N 1
ATOM 905 C CA . GLU A 1 115 ? 14.594 5.43 -12.656 1 98.44 115 GLU A CA 1
ATOM 906 C C . GLU A 1 115 ? 13.992 4.086 -12.25 1 98.44 115 GLU A C 1
ATOM 908 O O . GLU A 1 115 ? 14.141 3.094 -12.977 1 98.44 115 GLU A O 1
ATOM 913 N N . LEU A 1 116 ? 13.375 4.031 -11.117 1 98.62 116 LEU A N 1
ATOM 914 C CA . LEU A 1 116 ? 12.727 2.807 -10.664 1 98.62 116 LEU A CA 1
ATOM 915 C C . LEU A 1 116 ? 11.641 2.367 -11.641 1 98.62 116 LEU A C 1
ATOM 917 O O . LEU A 1 116 ? 11.57 1.191 -12.008 1 98.62 116 LEU A O 1
ATOM 921 N N . TRP A 1 117 ? 10.828 3.322 -12.062 1 98.75 117 TRP A N 1
ATOM 922 C CA . TRP A 1 117 ? 9.75 3.029 -13 1 98.75 117 TRP A CA 1
ATOM 923 C C . TRP A 1 117 ? 10.297 2.52 -14.328 1 98.75 117 TRP A C 1
ATOM 925 O O . TRP A 1 117 ? 9.82 1.517 -14.859 1 98.75 117 TRP A O 1
ATOM 935 N N . GLU A 1 118 ? 11.312 3.193 -14.828 1 98.38 118 GLU A N 1
ATOM 936 C CA . GLU A 1 118 ? 11.93 2.799 -16.094 1 98.38 118 GLU A CA 1
ATOM 937 C C . GLU A 1 118 ? 12.578 1.422 -15.984 1 98.38 118 GLU A C 1
ATOM 939 O O . GLU A 1 118 ? 12.484 0.613 -16.906 1 98.38 118 GLU A O 1
ATOM 944 N N . GLU A 1 119 ? 13.297 1.224 -14.891 1 98.56 119 GLU A N 1
ATOM 945 C CA . GLU A 1 119 ? 13.906 -0.081 -14.664 1 98.56 119 GLU A CA 1
ATOM 946 C C . GLU A 1 119 ? 12.859 -1.194 -14.695 1 98.56 119 GLU A C 1
ATOM 948 O O . GLU A 1 119 ? 13.086 -2.244 -15.305 1 98.56 119 GLU A O 1
ATOM 953 N N . TYR A 1 120 ? 11.719 -0.989 -14.109 1 98.69 120 TYR A N 1
ATOM 954 C CA . TYR A 1 120 ? 10.633 -1.963 -14.109 1 98.69 120 TYR A CA 1
ATOM 955 C C . TYR A 1 120 ? 10.117 -2.205 -15.523 1 98.69 120 TYR A C 1
ATOM 957 O O . TYR A 1 120 ? 9.969 -3.354 -15.945 1 98.69 120 TYR A O 1
ATOM 965 N N . GLU A 1 121 ? 9.844 -1.088 -16.219 1 97.62 121 GLU A N 1
ATOM 966 C CA . GLU A 1 121 ? 9.289 -1.181 -17.562 1 97.62 121 GLU A CA 1
ATOM 967 C C . GLU A 1 121 ? 10.242 -1.906 -18.5 1 97.62 121 GLU A C 1
ATOM 969 O O . GLU A 1 121 ? 9.812 -2.715 -19.328 1 97.62 121 GLU A O 1
ATOM 974 N N . ASP A 1 122 ? 11.508 -1.601 -18.328 1 96.56 122 ASP A N 1
ATOM 975 C CA . ASP A 1 122 ? 12.523 -2.209 -19.188 1 96.56 122 ASP A CA 1
ATOM 976 C C . ASP A 1 122 ? 12.68 -3.697 -18.875 1 96.56 122 ASP A C 1
ATOM 978 O O . ASP A 1 122 ? 12.93 -4.496 -19.781 1 96.56 122 ASP A O 1
ATOM 982 N N . GLY A 1 123 ? 12.617 -4.102 -17.656 1 96.81 123 GLY A N 1
ATOM 983 C CA . GLY A 1 123 ? 12.68 -5.492 -17.234 1 96.81 123 GLY A CA 1
ATOM 984 C C . GLY A 1 123 ? 14.031 -6.133 -17.5 1 96.81 123 GLY A C 1
ATOM 985 O O . GLY A 1 123 ? 14.125 -7.344 -17.719 1 96.81 123 GLY A O 1
ATOM 986 N N . SER A 1 124 ? 15.109 -5.332 -17.484 1 94.12 124 SER A N 1
ATOM 987 C CA . SER A 1 124 ? 16.391 -5.855 -17.922 1 94.12 124 SER A CA 1
ATOM 988 C C . SER A 1 124 ? 17.234 -6.328 -16.75 1 94.12 124 SER A C 1
ATOM 990 O O . SER A 1 124 ? 18.094 -7.191 -16.891 1 94.12 124 SER A O 1
ATOM 992 N N . THR A 1 125 ? 17.094 -5.711 -15.477 1 96.75 125 THR A N 1
ATOM 993 C CA . THR A 1 125 ? 17.844 -6.125 -14.297 1 96.75 125 THR A CA 1
ATOM 994 C C . THR A 1 125 ? 17.172 -7.312 -13.609 1 96.75 125 THR A C 1
ATOM 996 O O . THR A 1 125 ? 15.984 -7.559 -13.805 1 96.75 125 THR A O 1
ATOM 999 N N . GLU A 1 126 ? 17.938 -8.086 -12.859 1 95.56 126 GLU A N 1
ATOM 1000 C CA . GLU A 1 126 ? 17.375 -9.203 -12.102 1 95.56 126 GLU A CA 1
ATOM 1001 C C . GLU A 1 126 ? 16.297 -8.727 -11.133 1 95.56 126 GLU A C 1
ATOM 1003 O O . GLU A 1 126 ? 15.305 -9.414 -10.914 1 95.56 126 GLU A O 1
ATOM 1008 N N . GLU A 1 127 ? 16.531 -7.559 -10.594 1 96.94 127 GLU A N 1
ATOM 1009 C CA . GLU A 1 127 ? 15.531 -6.973 -9.695 1 96.94 127 GLU A CA 1
ATOM 1010 C C . GLU A 1 127 ? 14.227 -6.688 -10.43 1 96.94 127 GLU A C 1
ATOM 1012 O O . GLU A 1 127 ? 13.148 -6.984 -9.922 1 96.94 127 GLU A O 1
ATOM 1017 N N . ALA A 1 128 ? 14.336 -6.117 -11.602 1 98.06 128 ALA A N 1
ATOM 1018 C CA . ALA A 1 128 ? 13.141 -5.805 -12.383 1 98.06 128 ALA A CA 1
ATOM 1019 C C . ALA A 1 128 ? 12.391 -7.078 -12.766 1 98.06 128 ALA A C 1
ATOM 1021 O O . ALA A 1 128 ? 11.164 -7.125 -12.695 1 98.06 128 ALA A O 1
ATOM 1022 N N . LYS A 1 129 ? 13.109 -8.07 -13.195 1 97.44 129 LYS A N 1
ATOM 1023 C CA . LYS A 1 129 ? 12.492 -9.352 -13.531 1 97.44 129 LYS A CA 1
ATOM 1024 C C . LYS A 1 129 ? 11.773 -9.953 -12.328 1 97.44 129 LYS A C 1
ATOM 1026 O O . LYS A 1 129 ? 10.656 -10.453 -12.453 1 97.44 129 LYS A O 1
ATOM 1031 N N . PHE A 1 130 ? 12.453 -9.883 -11.227 1 97.31 130 PHE A N 1
ATOM 1032 C CA . PHE A 1 130 ? 11.875 -10.391 -9.992 1 97.31 130 PHE A CA 1
ATOM 1033 C C . PHE A 1 130 ? 10.594 -9.641 -9.641 1 97.31 130 PHE A C 1
ATOM 1035 O O . PHE A 1 130 ? 9.578 -10.258 -9.312 1 97.31 130 PHE A O 1
ATOM 1042 N N . VAL A 1 131 ? 10.594 -8.312 -9.695 1 98.5 131 VAL A N 1
ATOM 1043 C CA . VAL A 1 131 ? 9.422 -7.512 -9.344 1 98.5 131 VAL A CA 1
ATOM 1044 C C . VAL A 1 131 ? 8.297 -7.766 -10.352 1 98.5 131 VAL A C 1
ATOM 1046 O O . VAL A 1 131 ? 7.121 -7.777 -9.984 1 98.5 131 VAL A O 1
ATOM 1049 N N . LYS A 1 132 ? 8.602 -8 -11.594 1 98.5 132 LYS A N 1
ATOM 1050 C CA . LYS A 1 132 ? 7.586 -8.367 -12.578 1 98.5 132 LYS A CA 1
ATOM 1051 C C . LYS A 1 132 ? 6.973 -9.727 -12.258 1 98.5 132 LYS A C 1
ATOM 1053 O O . LYS A 1 132 ? 5.773 -9.938 -12.445 1 98.5 132 LYS A O 1
ATOM 1058 N N . ASP A 1 133 ? 7.832 -10.688 -11.812 1 98.19 133 ASP A N 1
ATOM 1059 C CA . ASP A 1 133 ? 7.312 -11.953 -11.305 1 98.19 133 ASP A CA 1
ATOM 1060 C C . ASP A 1 133 ? 6.336 -11.719 -10.156 1 98.19 133 ASP A C 1
ATOM 1062 O O . ASP A 1 133 ? 5.266 -12.328 -10.109 1 98.19 133 ASP A O 1
ATOM 1066 N N . LEU A 1 134 ? 6.723 -10.867 -9.227 1 98.5 134 LEU A N 1
ATOM 1067 C CA . LEU A 1 134 ? 5.871 -10.562 -8.086 1 98.5 134 LEU A CA 1
ATOM 1068 C C . LEU A 1 134 ? 4.543 -9.969 -8.539 1 98.5 134 LEU A C 1
ATOM 1070 O O . LEU A 1 134 ? 3.49 -10.281 -7.98 1 98.5 134 LEU A O 1
ATOM 1074 N N . ASP A 1 135 ? 4.609 -9.086 -9.5 1 98.69 135 ASP A N 1
ATOM 1075 C CA . ASP A 1 135 ? 3.41 -8.438 -10.023 1 98.69 135 ASP A CA 1
ATOM 1076 C C . ASP A 1 135 ? 2.422 -9.469 -10.562 1 98.69 135 ASP A C 1
ATOM 1078 O O . ASP A 1 135 ? 1.241 -9.445 -10.211 1 98.69 135 ASP A O 1
ATOM 1082 N N . LYS A 1 136 ? 2.896 -10.367 -11.352 1 98.56 136 LYS A N 1
ATOM 1083 C CA . LYS A 1 136 ? 2.062 -11.43 -11.906 1 98.56 136 LYS A CA 1
ATOM 1084 C C . LYS A 1 136 ? 1.571 -12.375 -10.812 1 98.56 136 LYS A C 1
ATOM 1086 O O . LYS A 1 136 ? 0.411 -12.789 -10.82 1 98.56 136 LYS A O 1
ATOM 1091 N N . PHE A 1 137 ? 2.477 -12.695 -9.945 1 98.75 137 PHE A N 1
ATOM 1092 C CA . PHE A 1 137 ? 2.115 -13.609 -8.867 1 98.75 137 PHE A CA 1
ATOM 1093 C C . PHE A 1 137 ? 1.035 -13.008 -7.98 1 98.75 137 PHE A C 1
ATOM 1095 O O . PHE A 1 137 ? 0.06 -13.68 -7.637 1 98.75 137 PHE A O 1
ATOM 1102 N N . GLU A 1 138 ? 1.26 -11.75 -7.613 1 98.81 138 GLU A N 1
ATOM 1103 C CA . GLU A 1 138 ? 0.267 -11.055 -6.797 1 98.81 138 GLU A CA 1
ATOM 1104 C C . GLU A 1 138 ? -1.104 -11.07 -7.465 1 98.81 138 GLU A C 1
ATOM 1106 O O . GLU A 1 138 ? -2.125 -11.242 -6.797 1 98.81 138 GLU A O 1
ATOM 1111 N N . MET A 1 139 ? -1.148 -10.93 -8.727 1 98.56 139 MET A N 1
ATOM 1112 C CA . MET A 1 139 ? -2.387 -10.945 -9.5 1 98.56 139 MET A CA 1
ATOM 1113 C C . MET A 1 139 ? -3.068 -12.305 -9.414 1 98.56 139 MET A C 1
ATOM 1115 O O . MET A 1 139 ? -4.27 -12.391 -9.156 1 98.56 139 MET A O 1
ATOM 1119 N N . ILE A 1 140 ? -2.395 -13.383 -9.586 1 98.62 140 ILE A N 1
ATOM 1120 C CA . ILE A 1 140 ? -3.053 -14.688 -9.594 1 98.62 140 ILE A CA 1
ATOM 1121 C C . ILE A 1 140 ? -3.436 -15.078 -8.172 1 98.62 140 ILE A C 1
ATOM 1123 O O . ILE A 1 140 ? -4.457 -15.734 -7.957 1 98.62 140 ILE A O 1
ATOM 1127 N N . LEU A 1 141 ? -2.584 -14.727 -7.18 1 98.75 141 LEU A N 1
ATOM 1128 C CA . LEU A 1 141 ? -2.986 -14.938 -5.793 1 98.75 141 LEU A CA 1
ATOM 1129 C C . LEU A 1 141 ? -4.285 -14.203 -5.484 1 98.75 141 LEU A C 1
ATOM 1131 O O . LEU A 1 141 ? -5.195 -14.773 -4.871 1 98.75 141 LEU A O 1
ATOM 1135 N N . GLN A 1 142 ? -4.379 -12.945 -5.918 1 98.81 142 GLN A N 1
ATOM 1136 C CA . GLN A 1 142 ? -5.582 -12.148 -5.719 1 98.81 142 GLN A CA 1
ATOM 1137 C C . GLN A 1 142 ? -6.777 -12.766 -6.441 1 98.81 142 GLN A C 1
ATOM 1139 O O . GLN A 1 142 ? -7.895 -12.758 -5.922 1 98.81 142 GLN A O 1
ATOM 1144 N N . ALA A 1 143 ? -6.562 -13.242 -7.656 1 98.69 143 ALA A N 1
ATOM 1145 C CA . ALA A 1 143 ? -7.625 -13.922 -8.391 1 98.69 143 ALA A CA 1
ATOM 1146 C C . ALA A 1 143 ? -8.172 -15.109 -7.598 1 98.69 143 ALA A C 1
ATOM 1148 O O . ALA A 1 143 ? -9.383 -15.258 -7.449 1 98.69 143 ALA A O 1
ATOM 1149 N N . PHE A 1 144 ? -7.266 -15.898 -7.078 1 98.56 144 PHE A N 1
ATOM 1150 C CA . PHE A 1 144 ? -7.66 -17.047 -6.273 1 98.56 144 PHE A CA 1
ATOM 1151 C C . PHE A 1 144 ? -8.445 -16.594 -5.043 1 98.56 144 PHE A C 1
ATOM 1153 O O . PHE A 1 144 ? -9.461 -17.203 -4.699 1 98.56 144 PHE A O 1
ATOM 1160 N N . GLU A 1 145 ? -8.008 -15.539 -4.414 1 98.38 145 GLU A N 1
ATOM 1161 C CA . GLU A 1 145 ? -8.711 -15.008 -3.248 1 98.38 145 GLU A CA 1
ATOM 1162 C C . GLU A 1 145 ? -10.125 -14.562 -3.611 1 98.38 145 GLU A C 1
ATOM 1164 O O . GLU A 1 145 ? -11.078 -14.836 -2.877 1 98.38 145 GLU A O 1
ATOM 1169 N N . TYR A 1 146 ? -10.25 -13.828 -4.715 1 98.5 146 TYR A N 1
ATOM 1170 C CA . TYR A 1 146 ? -11.57 -13.398 -5.148 1 98.5 146 TYR A CA 1
ATOM 1171 C C . TYR A 1 146 ? -12.469 -14.594 -5.43 1 98.5 146 TYR A C 1
ATOM 1173 O O . TYR A 1 146 ? -13.648 -14.594 -5.051 1 98.5 146 TYR A O 1
ATOM 1181 N N . GLU A 1 147 ? -11.914 -15.586 -6.121 1 98.12 147 GLU A N 1
ATOM 1182 C CA . GLU A 1 147 ? -12.688 -16.797 -6.383 1 98.12 147 GLU A CA 1
ATOM 1183 C C . GLU A 1 147 ? -13.203 -17.422 -5.086 1 98.12 147 GLU A C 1
ATOM 1185 O O . GLU A 1 147 ? -14.352 -17.859 -5.02 1 98.12 147 GLU A O 1
ATOM 1190 N N . THR A 1 148 ? -12.375 -17.422 -4.113 1 97 148 THR A N 1
ATOM 1191 C CA . THR A 1 148 ? -12.711 -18.016 -2.826 1 97 148 THR A CA 1
ATOM 1192 C C . THR A 1 148 ? -13.711 -17.156 -2.068 1 97 148 THR A C 1
ATOM 1194 O O . THR A 1 148 ? -14.742 -17.656 -1.599 1 97 148 THR A O 1
ATOM 1197 N N . LEU A 1 149 ? -13.508 -15.891 -2.006 1 96.19 149 LEU A N 1
ATOM 1198 C CA . LEU A 1 149 ? -14.305 -14.969 -1.209 1 96.19 149 LEU A CA 1
ATOM 1199 C C . LEU A 1 149 ? -15.695 -14.789 -1.813 1 96.19 149 LEU A C 1
ATOM 1201 O O . LEU A 1 149 ? -16.672 -14.57 -1.09 1 96.19 149 LEU A O 1
ATOM 1205 N N . GLN A 1 150 ? -15.75 -14.938 -3.076 1 96.62 150 GLN A N 1
ATOM 1206 C CA . GLN A 1 150 ? -17.016 -14.641 -3.74 1 96.62 150 GLN A CA 1
ATOM 1207 C C . GLN A 1 150 ? -17.656 -15.914 -4.281 1 96.62 150 GLN A C 1
ATOM 1209 O O . GLN A 1 150 ? -18.594 -15.852 -5.078 1 96.62 150 GLN A O 1
ATOM 1214 N N . ASN A 1 151 ? -17.109 -17.109 -3.906 1 95.25 151 ASN A N 1
ATOM 1215 C CA . ASN A 1 151 ? -17.625 -18.422 -4.281 1 95.25 151 ASN A CA 1
ATOM 1216 C C . ASN A 1 151 ? -17.812 -18.547 -5.789 1 95.25 151 ASN A C 1
ATOM 1218 O O . ASN A 1 151 ? -18.891 -18.875 -6.266 1 95.25 151 ASN A O 1
ATOM 1222 N N . ARG A 1 152 ? -16.75 -18.188 -6.461 1 94.5 152 ARG A N 1
ATOM 1223 C CA . ARG A 1 152 ? -16.672 -18.266 -7.914 1 94.5 152 ARG A CA 1
ATOM 1224 C C . ARG A 1 152 ? -15.477 -19.109 -8.344 1 94.5 152 ARG A C 1
ATOM 1226 O O . ARG A 1 152 ? -14.586 -18.625 -9.047 1 94.5 152 ARG A O 1
ATOM 1233 N N . PRO A 1 153 ? -15.578 -20.391 -7.961 1 95.56 153 PRO A N 1
ATOM 1234 C CA . PRO A 1 153 ? -14.398 -21.219 -8.203 1 95.56 153 PRO A CA 1
ATOM 1235 C C . PRO A 1 153 ? -14.023 -21.297 -9.68 1 95.56 153 PRO A C 1
ATOM 1237 O O . PRO A 1 153 ? -14.875 -21.594 -10.523 1 95.56 153 PRO A O 1
ATOM 1240 N N . MET A 1 154 ? -12.789 -20.984 -10.031 1 96.25 154 MET A N 1
ATOM 1241 C CA . MET A 1 154 ? -12.125 -21.172 -11.32 1 96.25 154 MET A CA 1
ATOM 1242 C C . MET A 1 154 ? -12.648 -20.188 -12.352 1 96.25 154 MET A C 1
ATOM 1244 O O . MET A 1 154 ? -12.352 -20.297 -13.539 1 96.25 154 MET A O 1
ATOM 1248 N N . GLU A 1 155 ? -13.375 -19.141 -11.914 1 96.94 155 GLU A N 1
ATOM 1249 C CA . GLU A 1 155 ? -14.008 -18.219 -12.859 1 96.94 155 GLU A CA 1
ATOM 1250 C C . GLU A 1 155 ? -13.023 -17.172 -13.359 1 96.94 155 GLU A C 1
ATOM 1252 O O . GLU A 1 155 ? -13.297 -16.469 -14.336 1 96.94 155 GLU A O 1
ATOM 1257 N N . LEU A 1 156 ? -12.008 -17.016 -12.625 1 97.88 156 LEU A N 1
ATOM 1258 C CA . LEU A 1 156 ? -11.023 -16.016 -13.031 1 97.88 156 LEU A CA 1
ATOM 1259 C C . LEU A 1 156 ? -9.828 -16.688 -13.703 1 97.88 156 LEU A C 1
ATOM 1261 O O . LEU A 1 156 ? -8.688 -16.25 -13.523 1 97.88 156 LEU A O 1
ATOM 1265 N N . GLN A 1 157 ? -10.055 -17.703 -14.5 1 97.69 157 GLN A N 1
ATOM 1266 C CA . GLN A 1 157 ? -9.047 -18.547 -15.133 1 97.69 157 GLN A CA 1
ATOM 1267 C C . GLN A 1 157 ? -8.188 -17.75 -16.109 1 97.69 157 GLN A C 1
ATOM 1269 O O . GLN A 1 157 ? -7 -18.047 -16.297 1 97.69 157 GLN A O 1
ATOM 1274 N N . ASP A 1 158 ? -8.758 -16.703 -16.688 1 96.31 158 ASP A N 1
ATOM 1275 C CA . ASP A 1 158 ? -8.039 -15.898 -17.672 1 96.31 158 ASP A CA 1
ATOM 1276 C C . ASP A 1 158 ? -6.754 -15.328 -17.078 1 96.31 158 ASP A C 1
ATOM 1278 O O . ASP A 1 158 ? -5.738 -15.219 -17.766 1 96.31 158 ASP A O 1
ATOM 1282 N N . PHE A 1 159 ? -6.734 -14.914 -15.828 1 97.5 159 PHE A N 1
ATOM 1283 C CA . PHE A 1 159 ? -5.57 -14.336 -15.164 1 97.5 159 PHE A CA 1
ATOM 1284 C C . PHE A 1 159 ? -4.48 -15.383 -14.977 1 97.5 159 PHE A C 1
ATOM 1286 O O . PHE A 1 159 ? -3.291 -15.07 -15.07 1 97.5 159 PHE A O 1
ATOM 1293 N N . PHE A 1 160 ? -4.855 -16.594 -14.742 1 98.06 160 PHE A N 1
ATOM 1294 C CA . PHE A 1 160 ? -3.916 -17.703 -14.609 1 98.06 160 PHE A CA 1
ATOM 1295 C C . PHE A 1 160 ? -3.355 -18.094 -15.969 1 98.06 160 PHE A C 1
ATOM 1297 O O . PHE A 1 160 ? -2.15 -18.297 -16.109 1 98.06 160 PHE A O 1
ATOM 1304 N N . ASP A 1 161 ? -4.207 -18.125 -16.969 1 97.81 161 ASP A N 1
ATOM 1305 C CA . ASP A 1 161 ? -3.783 -18.5 -18.312 1 97.81 161 ASP A CA 1
ATOM 1306 C C . ASP A 1 161 ? -2.764 -17.5 -18.859 1 97.81 161 ASP A C 1
ATOM 1308 O O . ASP A 1 161 ? -1.771 -17.906 -19.484 1 97.81 161 ASP A O 1
ATOM 1312 N N . THR A 1 162 ? -2.961 -16.234 -18.609 1 95.44 162 THR A N 1
ATOM 1313 C CA . THR A 1 162 ? -2.127 -15.203 -19.219 1 95.44 162 THR A CA 1
ATOM 1314 C C . THR A 1 162 ? -0.757 -15.156 -18.547 1 95.44 162 THR A C 1
ATOM 1316 O O . THR A 1 162 ? 0.179 -14.555 -19.078 1 95.44 162 THR A O 1
ATOM 1319 N N . THR A 1 163 ? -0.633 -15.727 -17.344 1 97.31 163 THR A N 1
ATOM 1320 C CA . THR A 1 163 ? 0.638 -15.656 -16.641 1 97.31 163 THR A CA 1
ATOM 1321 C C . THR A 1 163 ? 1.349 -17.016 -16.672 1 97.31 163 THR A C 1
ATOM 1323 O O . THR A 1 163 ? 2.471 -17.141 -16.172 1 97.31 163 THR A O 1
ATOM 1326 N N . LYS A 1 164 ? 0.729 -18.016 -17.266 1 96.19 164 LYS A N 1
ATOM 1327 C CA . LYS A 1 164 ? 1.279 -19.375 -17.25 1 96.19 164 LYS A CA 1
ATOM 1328 C C . LYS A 1 164 ? 2.646 -19.406 -17.938 1 96.19 164 LYS A C 1
ATOM 1330 O O . LYS A 1 164 ? 2.809 -18.906 -19.047 1 96.19 164 LYS A O 1
ATOM 1335 N N . GLY A 1 165 ? 3.625 -19.906 -17.25 1 95.5 165 GLY A N 1
ATOM 1336 C CA . GLY A 1 165 ? 4.949 -20.109 -17.812 1 95.5 165 GLY A CA 1
ATOM 1337 C C . GLY A 1 165 ? 5.766 -18.828 -17.891 1 95.5 165 GLY A C 1
ATOM 1338 O O . GLY A 1 165 ? 6.867 -18.812 -18.438 1 95.5 165 GLY A O 1
ATOM 1339 N N . LYS A 1 166 ? 5.305 -17.75 -17.297 1 97.06 166 LYS A N 1
ATOM 1340 C CA . LYS A 1 166 ? 5.969 -16.453 -17.453 1 97.06 166 LYS A CA 1
ATOM 1341 C C . LYS A 1 166 ? 6.852 -16.156 -16.234 1 97.06 166 LYS A C 1
ATOM 1343 O O . LYS A 1 166 ? 7.645 -15.219 -16.266 1 97.06 166 LYS A O 1
ATOM 1348 N N . PHE A 1 167 ? 6.75 -16.953 -15.195 1 97.88 167 PHE A N 1
ATOM 1349 C CA . PHE A 1 167 ? 7.504 -16.719 -13.969 1 97.88 167 PHE A CA 1
ATOM 1350 C C . PHE A 1 167 ? 8.945 -17.203 -14.109 1 97.88 167 PHE A C 1
ATOM 1352 O O . PHE A 1 167 ? 9.18 -18.312 -14.586 1 97.88 167 PHE A O 1
ATOM 1359 N N . THR A 1 168 ? 9.906 -16.406 -13.656 1 95.62 168 THR A N 1
ATOM 1360 C CA . THR A 1 168 ? 11.312 -16.719 -13.883 1 95.62 168 THR A CA 1
ATOM 1361 C C . THR A 1 168 ? 12.016 -17.016 -12.562 1 95.62 168 THR A C 1
ATOM 1363 O O . THR A 1 168 ? 12.859 -17.906 -12.484 1 95.62 168 THR A O 1
ATOM 1366 N N . HIS A 1 169 ? 11.781 -16.281 -11.547 1 94.5 169 HIS A N 1
ATOM 1367 C CA . HIS A 1 169 ? 12.469 -16.469 -10.281 1 94.5 169 HIS A CA 1
ATOM 1368 C C . HIS A 1 169 ? 12.055 -17.781 -9.609 1 94.5 169 HIS A C 1
ATOM 1370 O O . HIS A 1 169 ? 10.859 -18.047 -9.469 1 94.5 169 HIS A O 1
ATOM 1376 N N . PRO A 1 170 ? 12.992 -18.594 -9.172 1 93.94 170 PRO A N 1
ATOM 1377 C CA . PRO A 1 170 ? 12.68 -19.922 -8.633 1 93.94 170 PRO A CA 1
ATOM 1378 C C . PRO A 1 170 ? 11.758 -19.859 -7.414 1 93.94 170 PRO A C 1
ATOM 1380 O O . PRO A 1 170 ? 10.844 -20.672 -7.285 1 93.94 170 PRO A O 1
ATOM 1383 N N . THR A 1 171 ? 11.984 -18.953 -6.531 1 93.56 171 THR A N 1
ATOM 1384 C CA . THR A 1 171 ? 11.148 -18.812 -5.34 1 93.56 171 THR A CA 1
ATOM 1385 C C . THR A 1 171 ? 9.703 -18.516 -5.723 1 93.56 171 THR A C 1
ATOM 1387 O O . THR A 1 171 ? 8.773 -19.109 -5.168 1 93.56 171 THR A O 1
ATOM 1390 N N . VAL A 1 172 ? 9.484 -17.625 -6.684 1 96.56 172 VAL A N 1
ATOM 1391 C CA . VAL A 1 172 ? 8.141 -17.266 -7.117 1 96.56 172 VAL A CA 1
ATOM 1392 C C . VAL A 1 172 ? 7.477 -18.453 -7.801 1 96.56 172 VAL A C 1
ATOM 1394 O O . VAL A 1 172 ? 6.277 -18.688 -7.621 1 96.56 172 VAL A O 1
ATOM 1397 N N . GLN A 1 173 ? 8.273 -19.172 -8.508 1 97.25 173 GLN A N 1
ATOM 1398 C CA . GLN A 1 173 ? 7.738 -20.375 -9.148 1 97.25 173 GLN A CA 1
ATOM 1399 C C . GLN A 1 173 ? 7.199 -21.359 -8.117 1 97.25 173 GLN A C 1
ATOM 1401 O O . GLN A 1 173 ? 6.164 -21.984 -8.336 1 97.25 173 GLN A O 1
ATOM 1406 N N . GLU A 1 174 ? 7.895 -21.469 -7.043 1 96.31 174 GLU A N 1
ATOM 1407 C CA . GLU A 1 174 ? 7.426 -22.328 -5.965 1 96.31 174 GLU A CA 1
ATOM 1408 C C . GLU A 1 174 ? 6.121 -21.812 -5.371 1 96.31 174 GLU A C 1
ATOM 1410 O O . GLU A 1 174 ? 5.211 -22.594 -5.074 1 96.31 174 GLU A O 1
ATOM 1415 N N . TRP A 1 175 ? 6.059 -20.5 -5.148 1 97.44 175 TRP A N 1
ATOM 1416 C CA . TRP A 1 175 ? 4.82 -19.906 -4.66 1 97.44 175 TRP A CA 1
ATOM 1417 C C . TRP A 1 175 ? 3.666 -20.188 -5.613 1 97.44 175 TRP A C 1
ATOM 1419 O O . TRP A 1 175 ? 2.572 -20.562 -5.184 1 97.44 175 TRP A O 1
ATOM 1429 N N . VAL A 1 176 ? 3.941 -20.031 -6.918 1 98.19 176 VAL A N 1
ATOM 1430 C CA . VAL A 1 176 ? 2.928 -20.219 -7.953 1 98.19 176 VAL A CA 1
ATOM 1431 C C . VAL A 1 176 ? 2.406 -21.656 -7.906 1 98.19 176 VAL A C 1
ATOM 1433 O O . VAL A 1 176 ? 1.194 -21.875 -7.934 1 98.19 176 VAL A O 1
ATOM 1436 N N . LYS A 1 177 ? 3.312 -22.578 -7.82 1 97.62 177 LYS A N 1
ATOM 1437 C CA . LYS A 1 177 ? 2.934 -23.984 -7.754 1 97.62 177 LYS A CA 1
ATOM 1438 C C . LYS A 1 177 ? 2.004 -24.25 -6.574 1 97.62 177 LYS A C 1
ATOM 1440 O O . LYS A 1 177 ? 1.015 -24.984 -6.707 1 97.62 177 LYS A O 1
ATOM 1445 N N . GLU A 1 178 ? 2.354 -23.688 -5.484 1 97.75 178 GLU A N 1
ATOM 1446 C CA . GLU A 1 178 ? 1.542 -23.891 -4.289 1 97.75 178 GLU A CA 1
ATOM 1447 C C . GLU A 1 178 ? 0.16 -23.266 -4.445 1 97.75 178 GLU A C 1
ATOM 1449 O O . GLU A 1 178 ? -0.843 -23.844 -4.02 1 97.75 178 GLU A O 1
ATOM 1454 N N . VAL A 1 179 ? 0.027 -22.062 -5.027 1 98 179 VAL A N 1
ATOM 1455 C CA . VAL A 1 179 ? -1.251 -21.391 -5.25 1 98 179 VAL A CA 1
ATOM 1456 C C . VAL A 1 179 ? -2.123 -22.234 -6.176 1 98 179 VAL A C 1
ATOM 1458 O O . VAL A 1 179 ? -3.316 -22.422 -5.922 1 98 179 VAL A O 1
ATOM 1461 N N . TYR A 1 180 ? -1.486 -22.781 -7.223 1 97.69 180 TYR A N 1
ATOM 1462 C CA . TYR A 1 180 ? -2.223 -23.641 -8.141 1 97.69 180 TYR A CA 1
ATOM 1463 C C . TYR A 1 180 ? -2.764 -24.875 -7.426 1 97.69 180 TYR A C 1
ATOM 1465 O O . TYR A 1 180 ? -3.918 -25.25 -7.629 1 97.69 180 TYR A O 1
ATOM 1473 N N . LYS A 1 181 ? -1.915 -25.422 -6.609 1 97.12 181 LYS A N 1
ATOM 1474 C CA . LYS A 1 181 ? -2.311 -26.594 -5.844 1 97.12 181 LYS A CA 1
ATOM 1475 C C . LYS A 1 181 ? -3.496 -26.297 -4.934 1 97.12 181 LYS A C 1
ATOM 1477 O O . LYS A 1 181 ? -4.496 -27.016 -4.941 1 97.12 181 LYS A O 1
ATOM 1482 N N . GLN A 1 182 ? -3.387 -25.234 -4.184 1 96.94 182 GLN A N 1
ATOM 1483 C CA . GLN A 1 182 ? -4.457 -24.859 -3.266 1 96.94 182 GLN A CA 1
ATOM 1484 C C . GLN A 1 182 ? -5.738 -24.531 -4.023 1 96.94 182 GLN A C 1
ATOM 1486 O O . GLN A 1 182 ? -6.836 -24.875 -3.572 1 96.94 182 GLN A O 1
ATOM 1491 N N . ARG A 1 183 ? -5.605 -23.797 -5.129 1 97.44 183 ARG A N 1
ATOM 1492 C CA . ARG A 1 183 ? -6.766 -23.422 -5.93 1 97.44 183 ARG A CA 1
ATOM 1493 C C . ARG A 1 183 ? -7.496 -24.672 -6.434 1 97.44 183 ARG A C 1
ATOM 1495 O O . ARG A 1 183 ? -8.727 -24.734 -6.367 1 97.44 183 ARG A O 1
ATOM 1502 N N . TRP A 1 184 ? -6.734 -25.656 -6.895 1 95.81 184 TRP A N 1
ATOM 1503 C CA . TRP A 1 184 ? -7.312 -26.906 -7.387 1 95.81 184 TRP A CA 1
ATOM 1504 C C . TRP A 1 184 ? -8 -27.672 -6.262 1 95.81 184 TRP A C 1
ATOM 1506 O O . TRP A 1 184 ? -9.094 -28.203 -6.445 1 95.81 184 TRP A O 1
ATOM 1516 N N . GLU A 1 185 ? -7.359 -27.734 -5.121 1 95.12 185 GLU A N 1
ATOM 1517 C CA . GLU A 1 185 ? -7.926 -28.438 -3.969 1 95.12 185 GLU A CA 1
ATOM 1518 C C . GLU A 1 185 ? -9.234 -27.781 -3.521 1 95.12 185 GLU A C 1
ATOM 1520 O O . GLU A 1 185 ? -10.195 -28.484 -3.182 1 95.12 185 GLU A O 1
ATOM 1525 N N . LYS A 1 186 ? -9.242 -26.5 -3.551 1 93.38 186 LYS A N 1
ATOM 1526 C CA . LYS A 1 186 ? -10.453 -25.781 -3.164 1 93.38 186 LYS A CA 1
ATOM 1527 C C . LYS A 1 186 ? -11.586 -26.047 -4.148 1 93.38 186 LYS A C 1
ATOM 1529 O O . LYS A 1 186 ? -12.742 -26.188 -3.744 1 93.38 186 LYS A O 1
ATOM 1534 N N . ALA A 1 187 ? -11.273 -26.094 -5.422 1 90.25 187 ALA A N 1
ATOM 1535 C CA . ALA A 1 187 ? -12.273 -26.359 -6.449 1 90.25 187 ALA A CA 1
ATOM 1536 C C . ALA A 1 187 ? -12.828 -27.781 -6.316 1 90.25 187 ALA A C 1
ATOM 1538 O O . ALA A 1 187 ? -14.023 -28 -6.516 1 90.25 187 ALA A O 1
ATOM 1539 N N . ALA A 1 188 ? -11.992 -28.672 -5.93 1 87.94 188 ALA A N 1
ATOM 1540 C CA . ALA A 1 188 ? -12.398 -30.062 -5.773 1 87.94 188 ALA A CA 1
ATOM 1541 C C . ALA A 1 188 ? -13.328 -30.234 -4.57 1 87.94 188 ALA A C 1
ATOM 1543 O O . ALA A 1 188 ? -14.242 -31.047 -4.598 1 87.94 188 ALA A O 1
ATOM 1544 N N . ASP A 1 189 ? -13.07 -29.453 -3.564 1 86.94 189 ASP A N 1
ATOM 1545 C CA . ASP A 1 189 ? -13.891 -29.516 -2.355 1 86.94 189 ASP A CA 1
ATOM 1546 C C . ASP A 1 189 ? -15.289 -28.953 -2.609 1 86.94 189 ASP A C 1
ATOM 1548 O O . ASP A 1 189 ? -16.25 -29.344 -1.931 1 86.94 189 ASP A O 1
ATOM 1552 N N . GLN A 1 190 ? -15.484 -28.062 -3.553 1 80.31 190 GLN A N 1
ATOM 1553 C CA . GLN A 1 190 ? -16.766 -27.406 -3.822 1 80.31 190 GLN A CA 1
ATOM 1554 C C . GLN A 1 190 ? -17.547 -28.156 -4.891 1 80.31 190 GLN A C 1
ATOM 1556 O O . GLN A 1 190 ? -18.719 -27.859 -5.141 1 80.31 190 GLN A O 1
ATOM 1561 N N . SER A 1 191 ? -16.891 -29.078 -5.59 1 68.75 191 SER A N 1
ATOM 1562 C CA . SER A 1 191 ? -17.594 -29.953 -6.531 1 68.75 191 SER A CA 1
ATOM 1563 C C . SER A 1 191 ? -18.188 -31.156 -5.824 1 68.75 191 SER A C 1
ATOM 1565 O O . SER A 1 191 ? -17.672 -31.609 -4.805 1 68.75 191 SER A O 1
ATOM 1567 N N . MET B 1 1 ? 9.352 -28.75 3.883 1 53.16 1 MET B N 1
ATOM 1568 C CA . MET B 1 1 ? 9.406 -27.891 2.699 1 53.16 1 MET B CA 1
ATOM 1569 C C . MET B 1 1 ? 8.008 -27.484 2.26 1 53.16 1 MET B C 1
ATOM 1571 O O . MET B 1 1 ? 7.73 -26.297 2.08 1 53.16 1 MET B O 1
ATOM 1575 N N . ASP B 1 2 ? 7.098 -28.547 2.328 1 68.38 2 ASP B N 1
ATOM 1576 C CA . ASP B 1 2 ? 5.715 -28.312 1.914 1 68.38 2 ASP B CA 1
ATOM 1577 C C . ASP B 1 2 ? 4.98 -27.438 2.922 1 68.38 2 ASP B C 1
ATOM 1579 O O . ASP B 1 2 ? 4.301 -26.469 2.543 1 68.38 2 ASP B O 1
ATOM 1583 N N . ASP B 1 3 ? 5.371 -27.547 4.199 1 86.38 3 ASP B N 1
ATOM 1584 C CA . ASP B 1 3 ? 4.676 -26.797 5.238 1 86.38 3 ASP B CA 1
ATOM 1585 C C . ASP B 1 3 ? 5.109 -25.328 5.246 1 86.38 3 ASP B C 1
ATOM 1587 O O . ASP B 1 3 ? 4.293 -24.438 5.48 1 86.38 3 ASP B O 1
ATOM 1591 N N . GLN B 1 4 ? 6.324 -25.188 4.891 1 89.06 4 GLN B N 1
ATOM 1592 C CA . GLN B 1 4 ? 6.848 -23.828 4.867 1 89.06 4 GLN B CA 1
ATOM 1593 C C . GLN B 1 4 ? 6.219 -23.016 3.742 1 89.06 4 GLN B C 1
ATOM 1595 O O . GLN B 1 4 ? 5.914 -21.828 3.916 1 89.06 4 GLN B O 1
ATOM 1600 N N . LEU B 1 5 ? 6.031 -23.703 2.652 1 93.69 5 LEU B N 1
ATOM 1601 C CA . LEU B 1 5 ? 5.426 -23.047 1.505 1 93.69 5 LEU B CA 1
ATOM 1602 C C . LEU B 1 5 ? 3.963 -22.719 1.78 1 93.69 5 LEU B C 1
ATOM 1604 O O . LEU B 1 5 ? 3.494 -21.625 1.438 1 93.69 5 LEU B O 1
ATOM 1608 N N . LYS B 1 6 ? 3.27 -23.641 2.416 1 96.12 6 LYS B N 1
ATOM 1609 C CA . LYS B 1 6 ? 1.887 -23.375 2.809 1 96.12 6 LYS B CA 1
ATOM 1610 C C . LYS B 1 6 ? 1.803 -22.203 3.771 1 96.12 6 LYS B C 1
ATOM 1612 O O . LYS B 1 6 ? 0.912 -21.359 3.65 1 96.12 6 LYS B O 1
ATOM 1617 N N . ASN B 1 7 ? 2.721 -22.156 4.684 1 97.38 7 ASN B N 1
ATOM 1618 C CA . ASN B 1 7 ? 2.76 -21.078 5.664 1 97.38 7 ASN B CA 1
ATOM 1619 C C . ASN B 1 7 ? 2.975 -19.719 4.992 1 97.38 7 ASN B C 1
ATOM 1621 O O . ASN B 1 7 ? 2.334 -18.734 5.359 1 97.38 7 ASN B O 1
ATOM 1625 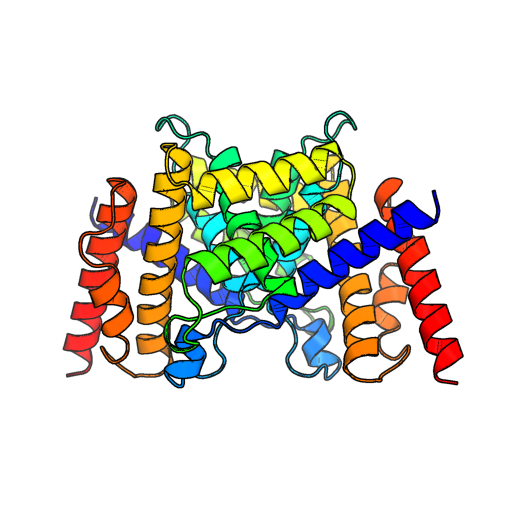N N . ILE B 1 8 ? 3.852 -19.703 4.055 1 97.31 8 ILE B N 1
ATOM 1626 C CA . ILE B 1 8 ? 4.16 -18.438 3.406 1 97.31 8 ILE B CA 1
ATOM 1627 C C . ILE B 1 8 ? 2.957 -17.953 2.6 1 97.31 8 ILE B C 1
ATOM 1629 O O . ILE B 1 8 ? 2.66 -16.766 2.562 1 97.31 8 ILE B O 1
ATOM 1633 N N . ILE B 1 9 ? 2.236 -18.859 1.911 1 98.06 9 ILE B N 1
ATOM 1634 C CA . ILE B 1 9 ? 1.027 -18.5 1.18 1 98.06 9 ILE B CA 1
ATOM 1635 C C . ILE B 1 9 ? -0.035 -18 2.156 1 98.06 9 ILE B C 1
ATOM 1637 O O . ILE B 1 9 ? -0.73 -17.016 1.876 1 98.06 9 ILE B O 1
ATOM 1641 N N . ASP B 1 10 ? -0.111 -18.641 3.314 1 98.19 10 ASP B N 1
ATOM 1642 C CA . ASP B 1 10 ? -1.032 -18.188 4.352 1 98.19 10 ASP B CA 1
ATOM 1643 C C . ASP B 1 10 ? -0.699 -16.766 4.797 1 98.19 10 ASP B C 1
ATOM 1645 O O . ASP B 1 10 ? -1.597 -15.945 4.984 1 98.19 10 ASP B O 1
ATOM 1649 N N . PHE B 1 11 ? 0.581 -16.516 4.977 1 98.75 11 PHE B N 1
ATOM 1650 C CA . PHE B 1 11 ? 1.023 -15.18 5.324 1 98.75 11 PHE B CA 1
ATOM 1651 C C . PHE B 1 11 ? 0.561 -14.164 4.281 1 98.75 11 PHE B C 1
ATOM 1653 O O . PHE B 1 11 ? -0.008 -13.133 4.625 1 98.75 11 PHE B O 1
ATOM 1660 N N . MET B 1 12 ? 0.746 -14.516 3.023 1 98.69 12 MET B N 1
ATOM 1661 C CA . MET B 1 12 ? 0.398 -13.602 1.944 1 98.69 12 MET B CA 1
ATOM 1662 C C . MET B 1 12 ? -1.107 -13.367 1.892 1 98.69 12 MET B C 1
ATOM 1664 O O . MET B 1 12 ? -1.56 -12.266 1.571 1 98.69 12 MET B O 1
ATOM 1668 N N . ARG B 1 13 ? -1.848 -14.359 2.211 1 98.38 13 ARG B N 1
ATOM 1669 C CA . ARG B 1 13 ? -3.301 -14.227 2.234 1 98.38 13 ARG B CA 1
ATOM 1670 C C . ARG B 1 13 ? -3.752 -13.328 3.381 1 98.38 13 ARG B C 1
ATOM 1672 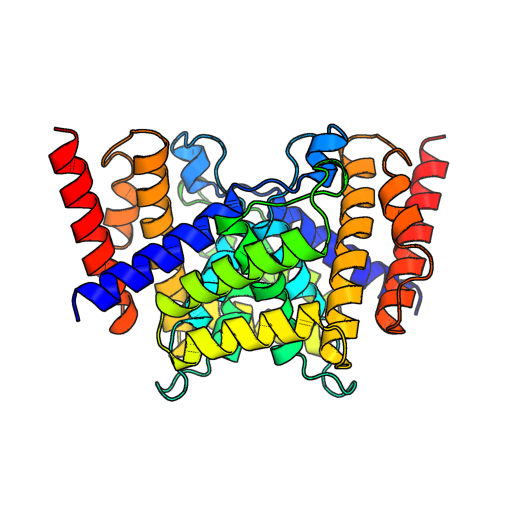O O . ARG B 1 13 ? -4.676 -12.531 3.223 1 98.38 13 ARG B O 1
ATOM 1679 N N . LEU B 1 14 ? -3.115 -13.484 4.539 1 98.69 14 LEU B N 1
ATOM 1680 C CA . LEU B 1 14 ? -3.406 -12.609 5.664 1 98.69 14 LEU B CA 1
ATOM 1681 C C . LEU B 1 14 ? -3.082 -11.156 5.32 1 98.69 14 LEU B C 1
ATOM 1683 O O . LEU B 1 14 ? -3.869 -10.25 5.613 1 98.69 14 LEU B O 1
ATOM 1687 N N . VAL B 1 15 ? -1.936 -10.961 4.645 1 98.75 15 VAL B N 1
ATOM 1688 C CA . VAL B 1 15 ? -1.579 -9.617 4.191 1 98.75 15 VAL B CA 1
ATOM 1689 C C . VAL B 1 15 ? -2.662 -9.086 3.258 1 98.75 15 VAL B C 1
ATOM 1691 O O . VAL B 1 15 ? -2.998 -7.902 3.301 1 98.75 15 VAL B O 1
ATOM 1694 N N . GLY B 1 16 ? -3.236 -9.961 2.395 1 98.69 16 GLY B N 1
ATOM 1695 C CA . GLY B 1 16 ? -4.297 -9.578 1.475 1 98.69 16 GLY B CA 1
ATOM 1696 C C . GLY B 1 16 ? -5.547 -9.086 2.178 1 98.69 16 GLY B C 1
ATOM 1697 O O . GLY B 1 16 ? -6.312 -8.297 1.613 1 98.69 16 GLY B O 1
ATOM 1698 N N . GLN B 1 17 ? -5.758 -9.539 3.441 1 98.56 17 GLN B N 1
ATOM 1699 C CA . GLN B 1 17 ? -6.91 -9.102 4.219 1 98.56 17 GLN B CA 1
ATOM 1700 C C . GLN B 1 17 ? -6.863 -7.602 4.477 1 98.56 17 GLN B C 1
ATOM 1702 O O . GLN B 1 17 ? -7.906 -6.961 4.629 1 98.56 17 GLN B O 1
ATOM 1707 N N . LEU B 1 18 ? -5.664 -7.012 4.492 1 98.81 18 LEU B N 1
ATOM 1708 C CA . LEU B 1 18 ? -5.504 -5.586 4.762 1 98.81 18 LEU B CA 1
ATOM 1709 C C . LEU B 1 18 ? -6.156 -4.75 3.664 1 98.81 18 LEU B C 1
ATOM 1711 O O . LEU B 1 18 ? -6.473 -3.576 3.879 1 98.81 18 LEU B 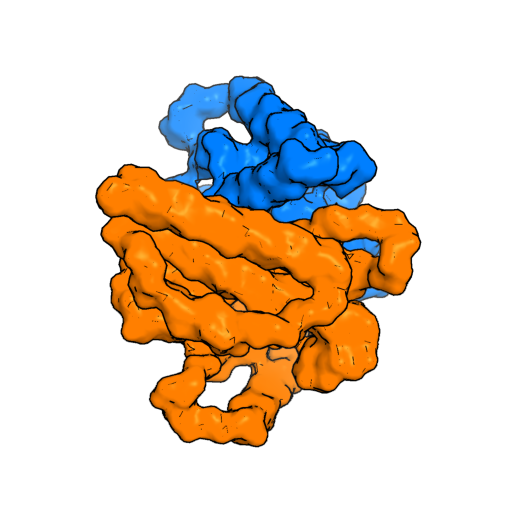O 1
ATOM 1715 N N . LYS B 1 19 ? -6.328 -5.34 2.439 1 98.75 19 LYS B N 1
ATOM 1716 C CA . LYS B 1 19 ? -7.004 -4.652 1.341 1 98.75 19 LYS B CA 1
ATOM 1717 C C . LYS B 1 19 ? -8.492 -4.504 1.622 1 98.75 19 LYS B C 1
ATOM 1719 O O . LYS B 1 19 ? -9.164 -3.658 1.021 1 98.75 19 LYS B O 1
ATOM 1724 N N . ARG B 1 20 ? -9.008 -5.277 2.559 1 98 20 ARG B N 1
ATOM 1725 C CA . ARG B 1 20 ? -10.445 -5.336 2.801 1 98 20 ARG B CA 1
ATOM 1726 C C . ARG B 1 20 ? -10.797 -4.711 4.145 1 98 20 ARG B C 1
ATOM 1728 O O . ARG B 1 20 ? -11.969 -4.418 4.41 1 98 20 ARG B O 1
ATOM 1735 N N . VAL B 1 21 ? -9.812 -4.566 5.016 1 98.38 21 VAL B N 1
ATOM 1736 C CA . VAL B 1 21 ? -10.039 -3.891 6.289 1 98.38 21 VAL B CA 1
ATOM 1737 C C . VAL B 1 21 ? -10.102 -2.381 6.066 1 98.38 21 VAL B C 1
ATOM 1739 O O . VAL B 1 21 ? -9.07 -1.738 5.848 1 98.38 21 VAL B O 1
ATOM 1742 N N . LYS B 1 22 ? -11.336 -1.88 6.141 1 98.31 22 LYS B N 1
ATOM 1743 C CA . LYS B 1 22 ? -11.508 -0.439 5.984 1 98.31 22 LYS B CA 1
ATOM 1744 C C . LYS B 1 22 ? -11.062 0.308 7.238 1 98.31 22 LYS B C 1
ATOM 1746 O O . LYS B 1 22 ? -11.195 -0.2 8.352 1 98.31 22 LYS B O 1
ATOM 1751 N N . ARG B 1 23 ? -10.484 1.479 7.094 1 98.19 23 ARG B N 1
ATOM 1752 C CA . ARG B 1 23 ? -10.094 2.305 8.234 1 98.19 23 ARG B CA 1
ATOM 1753 C C . ARG B 1 23 ? -11.312 2.717 9.047 1 98.19 23 ARG B C 1
ATOM 1755 O O . ARG B 1 23 ? -12.148 3.496 8.578 1 98.19 23 ARG B O 1
ATOM 1762 N N . THR B 1 24 ? -11.398 2.273 10.227 1 97.31 24 THR B N 1
ATOM 1763 C CA . THR B 1 24 ? -12.602 2.326 11.055 1 97.31 24 THR B CA 1
ATOM 1764 C C . THR B 1 24 ? -12.992 3.771 11.344 1 97.31 24 THR B C 1
ATOM 1766 O O . THR B 1 24 ? -14.18 4.098 11.398 1 97.31 24 THR B O 1
ATOM 1769 N N . GLY B 1 25 ? -12.016 4.633 11.531 1 96 25 GLY B N 1
ATOM 1770 C CA . GLY B 1 25 ? -12.312 6.035 11.773 1 96 25 GLY B CA 1
ATOM 1771 C C . GLY B 1 25 ? -13.156 6.66 10.68 1 96 25 GLY B C 1
ATOM 1772 O O . GLY B 1 25 ? -14.086 7.418 10.961 1 96 25 GLY B O 1
ATOM 1773 N N . TRP B 1 26 ? -12.859 6.371 9.422 1 97.81 26 TRP B N 1
ATOM 1774 C CA . TRP B 1 26 ? -13.609 6.906 8.289 1 97.81 26 TRP B CA 1
ATOM 1775 C C . TRP B 1 26 ? -15.016 6.316 8.242 1 97.81 26 TRP B C 1
ATOM 1777 O O . TRP B 1 26 ? -15.984 7.027 7.965 1 97.81 26 TRP B O 1
ATOM 1787 N N . VAL B 1 27 ? -15.07 4.984 8.477 1 97.62 27 VAL B N 1
ATOM 1788 C CA . VAL B 1 27 ? -16.359 4.309 8.492 1 97.62 27 VAL B CA 1
ATOM 1789 C C . VAL B 1 27 ? -17.266 4.953 9.539 1 97.62 27 VAL B C 1
ATOM 1791 O O . VAL B 1 27 ? -18.422 5.27 9.25 1 97.62 27 VAL B O 1
ATOM 1794 N N . ASN B 1 28 ? -16.734 5.18 10.703 1 96.5 28 ASN B N 1
ATOM 1795 C CA . ASN B 1 28 ? -17.484 5.746 11.812 1 96.5 28 ASN B CA 1
ATOM 1796 C C . ASN B 1 28 ? -17.969 7.164 11.5 1 96.5 28 ASN B C 1
ATOM 1798 O O . ASN B 1 28 ? -18.953 7.629 12.062 1 96.5 28 ASN B O 1
ATOM 1802 N N . HIS B 1 29 ? -17.281 7.812 10.609 1 96.88 29 HIS B N 1
ATOM 1803 C CA . HIS B 1 29 ? -17.656 9.18 10.242 1 96.88 29 HIS B CA 1
ATOM 1804 C C . HIS B 1 29 ? -18.438 9.211 8.93 1 96.88 29 HIS B C 1
ATOM 1806 O O . HIS B 1 29 ? -18.531 10.258 8.289 1 96.88 29 HIS B O 1
ATOM 1812 N N . LYS B 1 30 ? -18.891 8.031 8.469 1 97.31 30 LYS B N 1
ATOM 1813 C CA . LYS B 1 30 ? -19.797 7.855 7.336 1 97.31 30 LYS B CA 1
ATOM 1814 C C . LYS B 1 30 ? -19.141 8.336 6.043 1 97.31 30 LYS B C 1
ATOM 1816 O O . LYS B 1 30 ? -19.812 8.938 5.195 1 97.31 30 LYS B O 1
ATOM 1821 N N . VAL B 1 31 ? -17.844 8.25 5.988 1 97.81 31 VAL B N 1
ATOM 1822 C CA . VAL B 1 31 ? -17.141 8.5 4.73 1 97.81 31 VAL B CA 1
ATOM 1823 C C . VAL B 1 31 ? -17.547 7.438 3.705 1 97.81 31 VAL B C 1
ATOM 1825 O O . VAL B 1 31 ? -17.609 6.25 4.023 1 97.81 31 VAL B O 1
ATOM 1828 N N . GLU B 1 32 ? -17.859 7.875 2.523 1 97.06 32 GLU B N 1
ATOM 1829 C CA . GLU B 1 32 ? -18.203 6.941 1.457 1 97.06 32 GLU B CA 1
ATOM 1830 C C . GLU B 1 32 ? -16.969 6.258 0.889 1 97.06 32 GLU B C 1
ATOM 1832 O O . GLU B 1 32 ? -15.969 6.918 0.58 1 97.06 32 GLU B O 1
ATOM 1837 N N . GLN B 1 33 ? -17.031 4.906 0.78 1 96.5 33 GLN B N 1
ATOM 1838 C CA . GLN B 1 33 ? -15.953 4.102 0.199 1 96.5 33 GLN B CA 1
ATOM 1839 C C . GLN B 1 33 ? -14.609 4.445 0.826 1 96.5 33 GLN B C 1
ATOM 1841 O O . GLN B 1 33 ? -13.672 4.824 0.122 1 96.5 33 GLN B O 1
ATOM 1846 N N . PRO B 1 34 ? -14.539 4.312 2.119 1 98.25 34 PRO B N 1
ATOM 1847 C CA . PRO B 1 34 ? -13.289 4.656 2.801 1 98.25 34 PRO B CA 1
ATOM 1848 C C . PRO B 1 34 ? -12.117 3.781 2.359 1 98.25 34 PRO B C 1
ATOM 1850 O O . PRO B 1 34 ? -12.32 2.645 1.921 1 98.25 34 PRO B O 1
ATOM 1853 N N . GLU B 1 35 ? -10.93 4.289 2.5 1 98.75 35 GLU B N 1
ATOM 1854 C CA . GLU B 1 35 ? -9.711 3.564 2.145 1 98.75 35 GLU B CA 1
ATOM 1855 C C . GLU B 1 35 ? -9.516 2.346 3.043 1 98.75 35 GLU B C 1
ATOM 1857 O O . GLU B 1 35 ? -10.023 2.307 4.164 1 98.75 35 GLU B O 1
ATOM 1862 N N . SER B 1 36 ? -8.758 1.365 2.521 1 98.81 36 SER B N 1
ATOM 1863 C CA . SER B 1 36 ? -8.336 0.208 3.305 1 98.81 36 SER B CA 1
ATOM 1864 C C . SER B 1 36 ? -7.082 0.516 4.113 1 98.81 36 SER B C 1
ATOM 1866 O O . SER B 1 36 ? -6.445 1.554 3.912 1 98.81 36 SER B O 1
ATOM 1868 N N . VAL B 1 37 ? -6.777 -0.375 5.043 1 98.81 37 VAL B N 1
ATOM 1869 C CA . VAL B 1 37 ? -5.551 -0.261 5.824 1 98.81 37 VAL B CA 1
ATOM 1870 C C . VAL B 1 37 ? -4.34 -0.319 4.895 1 98.81 37 VAL B C 1
ATOM 1872 O O . VAL B 1 37 ? -3.391 0.454 5.051 1 98.81 37 VAL B O 1
ATOM 1875 N N . SER B 1 38 ? -4.34 -1.227 3.877 1 98.88 38 SER B N 1
ATOM 1876 C CA . SER B 1 38 ? -3.207 -1.326 2.965 1 98.88 38 SER B CA 1
ATOM 1877 C C . SER B 1 38 ? -3.061 -0.062 2.125 1 98.88 38 SER B C 1
ATOM 1879 O O . SER B 1 38 ? -1.943 0.362 1.82 1 98.88 38 SER B O 1
ATOM 1881 N N . ASP B 1 39 ? -4.203 0.607 1.713 1 98.88 39 ASP B N 1
ATOM 1882 C CA . ASP B 1 39 ? -4.168 1.891 1.02 1 98.88 39 ASP B CA 1
ATOM 1883 C C . ASP B 1 39 ? -3.387 2.928 1.823 1 98.88 39 ASP B C 1
ATOM 1885 O O . ASP B 1 39 ? -2.52 3.615 1.281 1 98.88 39 ASP B O 1
ATOM 1889 N N . HIS B 1 40 ? -3.74 2.961 3.09 1 98.88 40 HIS B N 1
ATOM 1890 C CA . HIS B 1 40 ? -3.111 3.902 4.008 1 98.88 40 HIS B CA 1
ATOM 1891 C C . HIS B 1 40 ? -1.611 3.648 4.117 1 98.88 40 HIS B C 1
ATOM 1893 O O . HIS B 1 40 ? -0.81 4.578 3.982 1 98.88 40 HIS B O 1
ATOM 1899 N N . MET B 1 41 ? -1.222 2.393 4.281 1 98.88 41 MET B N 1
ATOM 1900 C CA . MET B 1 41 ? 0.182 2.039 4.48 1 98.88 41 MET B CA 1
ATOM 1901 C C . MET B 1 41 ? 0.982 2.26 3.199 1 98.88 41 MET B C 1
ATOM 1903 O O . MET B 1 41 ? 2.162 2.615 3.254 1 98.88 41 MET B O 1
ATOM 1907 N N . TYR B 1 42 ? 0.333 2.053 2.084 1 98.94 42 TYR B N 1
ATOM 1908 C CA . TYR B 1 42 ? 1.014 2.299 0.818 1 98.94 42 TYR B CA 1
ATOM 1909 C C . TYR B 1 42 ? 1.434 3.76 0.7 1 98.94 42 TYR B C 1
ATOM 1911 O O . TYR B 1 42 ? 2.594 4.055 0.403 1 98.94 42 TYR B O 1
ATOM 1919 N N . ARG B 1 43 ? 0.459 4.664 0.909 1 98.88 43 ARG B N 1
ATOM 1920 C CA . ARG B 1 43 ? 0.792 6.078 0.775 1 98.88 43 ARG B CA 1
ATOM 1921 C C . ARG B 1 43 ? 1.861 6.488 1.783 1 98.88 43 ARG B C 1
ATOM 1923 O O . ARG B 1 43 ? 2.74 7.293 1.472 1 98.88 43 ARG B O 1
ATOM 1930 N N . MET B 1 44 ? 1.841 5.93 2.99 1 98.75 44 MET B N 1
ATOM 1931 C CA . MET B 1 44 ? 2.869 6.219 3.986 1 98.75 44 MET B CA 1
ATOM 1932 C C . MET B 1 44 ? 4.25 5.816 3.473 1 98.75 44 MET B C 1
ATOM 1934 O O . MET B 1 44 ? 5.23 6.527 3.699 1 98.75 44 MET B O 1
ATOM 1938 N N . ALA B 1 45 ? 4.297 4.668 2.828 1 98.62 45 ALA B N 1
ATOM 1939 C CA . ALA B 1 45 ? 5.57 4.211 2.281 1 98.62 45 ALA B CA 1
ATOM 1940 C C . ALA B 1 45 ? 6.102 5.191 1.238 1 98.62 45 ALA B C 1
ATOM 1942 O O . ALA B 1 45 ? 7.297 5.504 1.222 1 98.62 45 ALA B O 1
ATOM 1943 N N . VAL B 1 46 ? 5.25 5.723 0.391 1 98.62 46 VAL B N 1
ATOM 1944 C CA . VAL B 1 46 ? 5.648 6.695 -0.624 1 98.62 46 VAL B CA 1
ATOM 1945 C C . VAL B 1 46 ? 6.109 7.984 0.048 1 98.62 46 VAL B C 1
ATOM 1947 O O . VAL B 1 46 ? 7.133 8.562 -0.332 1 98.62 46 VAL B O 1
ATOM 1950 N N . LEU B 1 47 ? 5.363 8.453 1.072 1 98.06 47 LEU B N 1
ATOM 1951 C CA . LEU B 1 47 ? 5.727 9.672 1.787 1 98.06 47 LEU B CA 1
ATOM 1952 C C . LEU B 1 47 ? 7.117 9.547 2.398 1 98.06 47 LEU B C 1
ATOM 1954 O O . LEU B 1 47 ? 7.879 10.516 2.418 1 98.06 47 LEU B O 1
ATOM 1958 N N . ALA B 1 48 ? 7.438 8.344 2.904 1 97.06 48 ALA B N 1
ATOM 1959 C CA . ALA B 1 48 ? 8.75 8.102 3.504 1 97.06 48 ALA B CA 1
ATOM 1960 C C . ALA B 1 48 ? 9.859 8.281 2.477 1 97.06 48 ALA B C 1
ATOM 1962 O O . ALA B 1 48 ? 10.984 8.641 2.83 1 97.06 48 ALA B O 1
ATOM 1963 N N . MET B 1 49 ? 9.555 8.117 1.216 1 96.06 49 MET B N 1
ATOM 1964 C CA . MET B 1 49 ? 10.547 8.219 0.152 1 96.06 49 MET B CA 1
ATOM 1965 C C . MET B 1 49 ? 10.781 9.672 -0.232 1 96.06 49 MET B C 1
ATOM 1967 O O . MET B 1 49 ? 11.742 9.984 -0.94 1 96.06 49 MET B O 1
ATOM 1971 N N . LEU B 1 50 ? 9.922 10.594 0.233 1 95.44 50 LEU B N 1
ATOM 1972 C CA . LEU B 1 50 ? 9.969 11.984 -0.209 1 95.44 50 LEU B CA 1
ATOM 1973 C C . LEU B 1 50 ? 11.07 12.75 0.528 1 95.44 50 LEU B C 1
ATOM 1975 O O . LEU B 1 50 ? 11.438 13.852 0.126 1 95.44 50 LEU B O 1
ATOM 1979 N N . ILE B 1 51 ? 11.562 12.195 1.6 1 84.69 51 ILE B N 1
ATOM 1980 C CA . ILE B 1 51 ? 12.656 12.859 2.303 1 84.69 51 ILE B CA 1
ATOM 1981 C C . ILE B 1 51 ? 13.984 12.508 1.637 1 84.69 51 ILE B C 1
ATOM 1983 O O . ILE B 1 51 ? 14.352 11.336 1.548 1 84.69 51 ILE B O 1
ATOM 1987 N N . PRO B 1 52 ? 14.625 13.547 1.226 1 78.12 52 PRO B N 1
ATOM 1988 C CA . PRO B 1 52 ? 15.891 13.281 0.547 1 78.12 52 PRO B CA 1
ATOM 1989 C C . PRO B 1 52 ? 16.906 12.57 1.443 1 78.12 52 PRO B C 1
ATOM 1991 O O . PRO B 1 52 ? 16.859 12.711 2.668 1 78.12 52 PRO B O 1
ATOM 1994 N N . GLU B 1 53 ? 17.781 11.812 0.791 1 75.31 53 GLU B N 1
ATOM 1995 C CA . GLU B 1 53 ? 18.844 11.133 1.502 1 75.31 53 GLU B CA 1
ATOM 1996 C C . GLU B 1 53 ? 19.797 12.125 2.17 1 75.31 53 GLU B C 1
ATOM 1998 O O . GLU B 1 53 ? 20.047 13.203 1.629 1 75.31 53 GLU B O 1
ATOM 2003 N N . GLY B 1 54 ? 20.312 11.797 3.336 1 71.06 54 GLY B N 1
ATOM 2004 C CA . GLY B 1 54 ? 21.281 12.656 4.008 1 71.06 54 GLY B CA 1
ATOM 2005 C C . GLY B 1 54 ? 20.656 13.508 5.098 1 71.06 54 GLY B C 1
ATOM 2006 O O . GLY B 1 54 ? 21.359 14.227 5.809 1 71.06 54 GLY B O 1
ATOM 2007 N N . LYS B 1 55 ? 19.391 13.383 5.25 1 71.19 55 LYS B N 1
ATOM 2008 C CA . LYS B 1 55 ? 18.75 14.195 6.277 1 71.19 55 LYS B CA 1
ATOM 2009 C C . LYS B 1 55 ? 18.703 13.453 7.613 1 71.19 55 LYS B C 1
ATOM 2011 O O . LYS B 1 55 ? 17.906 13.797 8.492 1 71.19 55 LYS B O 1
ATOM 2016 N N . GLY B 1 56 ? 19.578 12.383 7.672 1 80.62 56 GLY B N 1
ATOM 2017 C CA . GLY B 1 56 ? 19.828 11.766 8.961 1 80.62 56 GLY B CA 1
ATOM 2018 C C . GLY B 1 56 ? 18.938 10.562 9.227 1 80.62 56 GLY B C 1
ATOM 2019 O O . GLY B 1 56 ? 19.094 9.875 10.234 1 80.62 56 GLY B O 1
ATOM 2020 N N . LEU B 1 57 ? 17.891 10.375 8.508 1 91.56 57 LEU B N 1
ATOM 2021 C CA . LEU B 1 57 ? 17.031 9.211 8.711 1 91.56 57 LEU B CA 1
ATOM 2022 C C . LEU B 1 57 ? 17.375 8.109 7.715 1 91.56 57 LEU B C 1
ATOM 2024 O O . LEU B 1 57 ? 17.719 8.391 6.562 1 91.56 57 LEU B O 1
ATOM 2028 N N . ARG B 1 58 ? 17.484 6.949 8.203 1 93.88 58 ARG B N 1
ATOM 2029 C CA . ARG B 1 58 ? 17.547 5.824 7.277 1 93.88 58 ARG B CA 1
ATOM 2030 C C . ARG B 1 58 ? 16.219 5.645 6.539 1 93.88 58 ARG B C 1
ATOM 2032 O O . ARG B 1 58 ? 15.281 5.051 7.07 1 93.88 58 ARG B O 1
ATOM 2039 N N . ARG B 1 59 ? 16.109 6.145 5.344 1 93.69 59 ARG B N 1
ATOM 2040 C CA . ARG B 1 59 ? 14.859 6.25 4.582 1 93.69 59 ARG B CA 1
ATOM 2041 C C . ARG B 1 59 ? 14.266 4.871 4.32 1 93.69 59 ARG B C 1
ATOM 2043 O O . ARG B 1 59 ? 13.062 4.668 4.484 1 93.69 59 ARG B O 1
ATOM 2050 N N . ASP B 1 60 ? 15.156 3.924 3.881 1 94.69 60 ASP B N 1
ATOM 2051 C CA . ASP B 1 60 ? 14.664 2.578 3.602 1 94.69 60 ASP B CA 1
ATOM 2052 C C . ASP B 1 60 ? 14.055 1.943 4.852 1 94.69 60 ASP B C 1
ATOM 2054 O O . ASP B 1 60 ? 13.062 1.217 4.766 1 94.69 60 ASP B O 1
ATOM 2058 N N . HIS B 1 61 ? 14.695 2.215 5.965 1 96.56 61 HIS B N 1
ATOM 2059 C CA . HIS B 1 61 ? 14.188 1.706 7.234 1 96.56 61 HIS B CA 1
ATOM 2060 C C . HIS B 1 61 ? 12.82 2.299 7.562 1 96.56 61 HIS B C 1
ATOM 2062 O O . HIS B 1 61 ? 11.914 1.58 7.988 1 96.56 61 HIS B O 1
ATOM 2068 N N . CYS B 1 62 ? 12.633 3.609 7.328 1 97.56 62 CYS B N 1
ATOM 2069 C CA . CYS B 1 62 ? 11.352 4.273 7.535 1 97.56 62 CYS B CA 1
ATOM 2070 C C . CYS B 1 62 ? 10.281 3.703 6.609 1 97.56 62 CYS B C 1
ATOM 2072 O O . CYS B 1 62 ? 9.141 3.49 7.023 1 97.56 62 CYS B O 1
ATOM 2074 N N . MET B 1 63 ? 10.68 3.424 5.355 1 97.62 63 MET B N 1
ATOM 2075 C CA . MET B 1 63 ? 9.758 2.846 4.383 1 97.62 63 MET B CA 1
ATOM 2076 C C . MET B 1 63 ? 9.273 1.475 4.844 1 97.62 63 MET B C 1
ATOM 2078 O O . MET B 1 63 ? 8.07 1.198 4.828 1 97.62 63 MET B O 1
ATOM 2082 N N . LYS B 1 64 ? 10.188 0.634 5.289 1 98.12 64 LYS B N 1
ATOM 2083 C CA . LYS B 1 64 ? 9.836 -0.7 5.766 1 98.12 64 LYS B CA 1
ATOM 2084 C C . LYS B 1 64 ? 8.93 -0.622 6.988 1 98.12 64 LYS B C 1
ATOM 2086 O O . LYS B 1 64 ? 7.961 -1.381 7.102 1 98.12 64 LYS B O 1
ATOM 2091 N N . MET B 1 65 ? 9.258 0.316 7.859 1 98.62 65 MET B N 1
ATOM 2092 C CA . MET B 1 65 ? 8.438 0.496 9.055 1 98.62 65 MET B CA 1
ATOM 2093 C C . MET B 1 65 ? 7.023 0.932 8.68 1 98.62 65 MET B C 1
ATOM 2095 O O . MET B 1 65 ? 6.047 0.453 9.258 1 98.62 65 MET B O 1
ATOM 2099 N N . ALA B 1 66 ? 6.898 1.828 7.684 1 98.75 66 ALA B N 1
ATOM 2100 C CA . ALA B 1 66 ? 5.594 2.275 7.203 1 98.75 66 ALA B CA 1
ATOM 2101 C C . ALA B 1 66 ? 4.789 1.11 6.633 1 98.75 66 ALA B C 1
ATOM 2103 O O . ALA B 1 66 ? 3.57 1.042 6.816 1 98.75 66 ALA B O 1
ATOM 2104 N N . ILE B 1 67 ? 5.426 0.171 6.016 1 98.5 67 ILE B N 1
ATOM 2105 C CA . ILE B 1 67 ? 4.801 -0.974 5.359 1 98.5 67 ILE B CA 1
ATOM 2106 C C . ILE B 1 67 ? 4.324 -1.972 6.414 1 98.5 67 ILE B C 1
ATOM 2108 O O . ILE B 1 67 ? 3.303 -2.639 6.227 1 98.5 67 ILE B O 1
ATOM 2112 N N . VAL B 1 68 ? 4.91 -1.942 7.594 1 98.69 68 VAL B N 1
ATOM 2113 C CA . VAL B 1 68 ? 4.707 -3.053 8.516 1 98.69 68 VAL B CA 1
ATOM 2114 C C . VAL B 1 68 ? 3.877 -2.586 9.711 1 98.69 68 VAL B C 1
ATOM 2116 O O . VAL B 1 68 ? 3.277 -3.402 10.414 1 98.69 68 VAL B O 1
ATOM 2119 N N . HIS B 1 69 ? 3.791 -1.319 9.961 1 98.75 69 HIS B N 1
ATOM 2120 C CA . HIS B 1 69 ? 3.387 -0.811 11.266 1 98.75 69 HIS B CA 1
ATOM 2121 C C . HIS B 1 69 ? 1.974 -1.26 11.617 1 98.75 69 HIS B C 1
ATOM 2123 O O . HIS B 1 69 ? 1.678 -1.529 12.781 1 98.75 69 HIS B O 1
ATOM 2129 N N . ASP B 1 70 ? 1.13 -1.428 10.641 1 98.62 70 ASP B N 1
ATOM 2130 C CA . ASP B 1 70 ? -0.243 -1.851 10.898 1 98.62 70 ASP B CA 1
ATOM 2131 C C . ASP B 1 70 ? -0.479 -3.279 10.414 1 98.62 70 ASP B C 1
ATOM 2133 O O . ASP B 1 70 ? -1.622 -3.686 10.195 1 98.62 70 ASP B O 1
ATOM 2137 N N . LEU B 1 71 ? 0.582 -4.07 10.195 1 98.81 71 LEU B N 1
ATOM 2138 C CA . LEU B 1 71 ? 0.507 -5.414 9.633 1 98.81 71 LEU B CA 1
ATOM 2139 C C . LEU B 1 71 ? -0.385 -6.309 10.484 1 98.81 71 LEU B C 1
ATOM 2141 O O . LEU B 1 71 ? -1.136 -7.129 9.945 1 98.81 71 LEU B O 1
ATOM 2145 N N . ALA B 1 72 ? -0.395 -6.125 11.773 1 98.75 72 ALA B N 1
ATOM 2146 C CA . ALA B 1 72 ? -1.17 -6.953 12.695 1 98.75 72 ALA B CA 1
ATOM 2147 C C . ALA B 1 72 ? -2.668 -6.801 12.445 1 98.75 72 ALA B C 1
ATOM 2149 O O . ALA B 1 72 ? -3.461 -7.652 12.852 1 98.75 72 ALA B O 1
ATOM 2150 N N . GLU B 1 73 ? -3.055 -5.738 11.789 1 98.62 73 GLU B N 1
ATOM 2151 C CA . GLU B 1 73 ? -4.473 -5.434 11.602 1 98.62 73 GLU B CA 1
ATOM 2152 C C . GLU B 1 73 ? -5.117 -6.387 10.602 1 98.62 73 GLU B C 1
ATOM 2154 O O . GLU B 1 73 ? -6.344 -6.453 10.5 1 98.62 73 GLU B O 1
ATOM 2159 N N . CYS B 1 74 ? -4.301 -7.152 9.875 1 98.75 74 CYS B N 1
ATOM 2160 C CA . CYS B 1 74 ? -4.871 -8.18 9.016 1 98.75 74 CYS B CA 1
ATOM 2161 C C . CYS B 1 74 ? -5.523 -9.289 9.844 1 98.75 74 CYS B C 1
ATOM 2163 O O . CYS B 1 74 ? -6.355 -10.039 9.336 1 98.75 74 CYS B O 1
ATOM 2165 N N . ILE B 1 75 ? -5.145 -9.383 11.086 1 98.5 75 ILE B N 1
ATOM 2166 C CA . ILE B 1 75 ? -5.688 -10.406 11.977 1 98.5 75 ILE B CA 1
ATOM 2167 C C . ILE B 1 75 ? -6.617 -9.766 13 1 98.5 75 ILE B C 1
ATOM 2169 O O . ILE B 1 75 ? -7.77 -10.18 13.148 1 98.5 75 ILE B O 1
ATOM 2173 N N . VAL B 1 76 ? -6.234 -8.617 13.617 1 97.88 76 VAL B N 1
ATOM 2174 C CA . VAL B 1 76 ? -6.961 -8.078 14.766 1 97.88 76 VAL B CA 1
ATOM 2175 C C . VAL B 1 76 ? -7.977 -7.043 14.289 1 97.88 76 VAL B C 1
ATOM 2177 O O . VAL B 1 76 ? -8.852 -6.633 15.055 1 97.88 76 VAL B O 1
ATOM 2180 N N . GLY B 1 77 ? -7.934 -6.645 13 1 97.06 77 GLY B N 1
ATOM 2181 C CA . GLY B 1 77 ? -8.766 -5.555 12.516 1 97.06 77 GLY B CA 1
ATOM 2182 C C . GLY B 1 77 ? -8.242 -4.188 12.898 1 97.06 77 GLY B C 1
ATOM 2183 O O . GLY B 1 77 ? -7.262 -4.078 13.641 1 97.06 77 GLY B O 1
ATOM 2184 N N . ASP B 1 78 ? -8.797 -3.197 12.312 1 96.62 78 ASP B N 1
ATOM 2185 C CA . ASP B 1 78 ? -8.453 -1.817 12.633 1 96.62 78 ASP B CA 1
ATOM 2186 C C . ASP B 1 78 ? -9.25 -1.32 13.844 1 96.62 78 ASP B C 1
ATOM 2188 O O . ASP B 1 78 ? -10.375 -0.842 13.695 1 96.62 78 ASP B O 1
ATOM 2192 N N . ILE B 1 79 ? -8.664 -1.374 14.914 1 92.94 79 ILE B N 1
ATOM 2193 C CA . ILE B 1 79 ? -9.336 -1.028 16.156 1 92.94 79 ILE B CA 1
ATOM 2194 C C . ILE B 1 79 ? -9.305 0.485 16.359 1 92.94 79 ILE B C 1
ATOM 2196 O O . ILE B 1 79 ? -8.227 1.088 16.406 1 92.94 79 ILE B O 1
ATOM 2200 N N . ALA B 1 80 ? -10.453 1.035 16.484 1 87.25 80 ALA B N 1
ATOM 2201 C CA . ALA B 1 80 ? -10.594 2.471 16.719 1 87.25 80 ALA B CA 1
ATOM 2202 C C . ALA B 1 80 ? -10.852 2.773 18.188 1 87.25 80 ALA B C 1
ATOM 2204 O O . ALA B 1 80 ? -11.195 1.875 18.969 1 87.25 80 ALA B O 1
ATOM 2205 N N . PRO B 1 81 ? -10.688 4.008 18.562 1 82.69 81 PRO B N 1
ATOM 2206 C CA . PRO B 1 81 ? -10.945 4.398 19.953 1 82.69 81 PRO B CA 1
ATOM 2207 C C . PRO B 1 81 ? -12.367 4.059 20.406 1 82.69 81 PRO B C 1
ATOM 2209 O O . PRO B 1 81 ? -12.57 3.652 21.547 1 82.69 81 PRO B O 1
ATOM 2212 N N . ALA B 1 82 ? -13.281 4.125 19.578 1 84.19 82 ALA B N 1
ATOM 2213 C CA . ALA B 1 82 ? -14.688 3.922 19.891 1 84.19 82 ALA B CA 1
ATOM 2214 C C . ALA B 1 82 ? -14.977 2.457 20.219 1 84.19 82 ALA B C 1
ATOM 2216 O O . ALA B 1 82 ? -16.031 2.129 20.766 1 84.19 82 ALA B O 1
ATOM 2217 N N . ASP B 1 83 ? -14.062 1.537 19.938 1 87.56 83 ASP B N 1
ATOM 2218 C CA . ASP B 1 83 ? -14.266 0.108 20.156 1 87.56 83 ASP B CA 1
ATOM 2219 C C . ASP B 1 83 ? -14.109 -0.249 21.625 1 87.56 83 ASP B C 1
ATOM 2221 O O . ASP B 1 83 ? -14.469 -1.352 22.047 1 87.56 83 ASP B O 1
ATOM 2225 N N . GLY B 1 84 ? -13.57 0.609 22.422 1 89.06 84 GLY B N 1
ATOM 2226 C CA . GLY B 1 84 ? -13.516 0.422 23.859 1 89.06 84 GLY B CA 1
ATOM 2227 C C . GLY B 1 84 ? -12.43 -0.547 24.297 1 89.06 84 GLY B C 1
ATOM 2228 O O . GLY B 1 84 ? -12.516 -1.137 25.375 1 89.06 84 GLY B O 1
ATOM 2229 N N . ILE B 1 85 ? -11.578 -0.846 23.438 1 91.88 85 ILE B N 1
ATOM 2230 C CA . ILE B 1 85 ? -10.438 -1.695 23.766 1 91.88 85 ILE B CA 1
ATOM 2231 C C . ILE B 1 85 ? -9.305 -0.841 24.328 1 91.88 85 ILE B C 1
ATOM 2233 O O . ILE B 1 85 ? -8.938 0.177 23.734 1 91.88 85 ILE B O 1
ATOM 2237 N N . SER B 1 86 ? -8.773 -1.239 25.5 1 94.19 86 SER B N 1
ATOM 2238 C CA . SER B 1 86 ? -7.695 -0.475 26.125 1 94.19 86 SER B CA 1
ATOM 2239 C C . SER B 1 86 ? -6.43 -0.513 25.266 1 94.19 86 SER B C 1
ATOM 2241 O O . SER B 1 86 ? -6.254 -1.418 24.453 1 94.19 86 SER B O 1
ATOM 2243 N N . LYS B 1 87 ? -5.555 0.424 25.484 1 92.56 87 LYS B N 1
ATOM 2244 C CA . LYS B 1 87 ? -4.277 0.471 24.766 1 92.56 87 LYS B CA 1
ATOM 2245 C C . LYS B 1 87 ? -3.455 -0.785 25.047 1 92.56 87 LYS B C 1
ATOM 2247 O O . LYS B 1 87 ? -2.805 -1.312 24.141 1 92.56 87 LYS B O 1
ATOM 2252 N N . GLU B 1 88 ? -3.512 -1.224 26.266 1 95 88 GLU B N 1
ATOM 2253 C CA . GLU B 1 88 ? -2.768 -2.412 26.656 1 95 88 GLU B CA 1
ATOM 2254 C C . GLU B 1 88 ? -3.297 -3.658 25.953 1 95 88 GLU B C 1
ATOM 2256 O O . GLU B 1 88 ? -2.518 -4.484 25.469 1 95 88 GLU B O 1
ATOM 2261 N N . GLU B 1 89 ? -4.598 -3.787 25.953 1 96.06 89 GLU B N 1
ATOM 2262 C CA . GLU B 1 89 ? -5.211 -4.941 25.297 1 96.06 89 GLU B CA 1
ATOM 2263 C C . GLU B 1 89 ? -4.977 -4.914 23.797 1 96.06 89 GLU B C 1
ATOM 2265 O O . GLU B 1 89 ? -4.73 -5.953 23.172 1 96.06 89 GLU B O 1
ATOM 2270 N N . LYS B 1 90 ? -5.09 -3.727 23.234 1 95.5 90 LYS B N 1
ATOM 2271 C CA . LYS B 1 90 ? -4.773 -3.58 21.812 1 95.5 90 LYS B CA 1
ATOM 2272 C C . LYS B 1 90 ? -3.344 -4.023 21.516 1 95.5 90 LYS B C 1
ATOM 2274 O O . LYS B 1 90 ? -3.104 -4.762 20.562 1 95.5 90 LYS B O 1
ATOM 2279 N N . TYR B 1 91 ? -2.422 -3.553 22.312 1 96.5 91 TYR B N 1
ATOM 2280 C CA . TYR B 1 91 ? -1.017 -3.906 22.141 1 96.5 91 TYR B CA 1
ATOM 2281 C C . TYR B 1 91 ? -0.816 -5.414 22.25 1 96.5 91 TYR B C 1
ATOM 2283 O O . TYR B 1 91 ? -0.095 -6.004 21.438 1 96.5 91 TYR B O 1
ATOM 2291 N N . ARG B 1 92 ? -1.408 -6.016 23.172 1 97.69 92 ARG B N 1
ATOM 2292 C CA . ARG B 1 92 ? -1.289 -7.457 23.375 1 97.69 92 ARG B CA 1
ATOM 2293 C C . ARG B 1 92 ? -1.804 -8.227 22.156 1 97.69 92 ARG B C 1
ATOM 2295 O O . ARG B 1 92 ? -1.133 -9.133 21.656 1 97.69 92 ARG B O 1
ATOM 2302 N N . ARG B 1 93 ? -2.994 -7.887 21.672 1 98 93 ARG B N 1
ATOM 2303 C CA . ARG B 1 93 ? -3.586 -8.555 20.531 1 98 93 ARG B CA 1
ATOM 2304 C C . ARG B 1 93 ? -2.709 -8.398 19.297 1 98 93 ARG B C 1
ATOM 2306 O O . ARG B 1 93 ? -2.482 -9.359 18.547 1 98 93 ARG B O 1
ATOM 2313 N N . GLU B 1 94 ? -2.229 -7.168 19.094 1 98.31 94 GLU B N 1
ATOM 2314 C CA . GLU B 1 94 ? -1.381 -6.906 17.938 1 98.31 94 GLU B CA 1
ATOM 2315 C C . GLU B 1 94 ? -0.047 -7.637 18.047 1 98.31 94 GLU B C 1
ATOM 2317 O O . GLU B 1 94 ? 0.476 -8.148 17.047 1 98.31 94 GLU B O 1
ATOM 2322 N N . LYS B 1 95 ? 0.503 -7.688 19.234 1 98.31 95 LYS B N 1
ATOM 2323 C CA . LYS B 1 95 ? 1.752 -8.414 19.453 1 98.31 95 LYS B CA 1
ATOM 2324 C C . LYS B 1 95 ? 1.584 -9.898 19.141 1 98.31 95 LYS B C 1
ATOM 2326 O O . LYS B 1 95 ? 2.434 -10.5 18.484 1 98.31 95 LYS B O 1
ATOM 2331 N N . ASP B 1 96 ? 0.516 -10.477 19.594 1 98.62 96 ASP B N 1
ATOM 2332 C CA . ASP B 1 96 ? 0.231 -11.875 19.312 1 98.62 96 ASP B CA 1
ATOM 2333 C C . ASP B 1 96 ? 0.063 -12.109 17.812 1 98.62 96 ASP B C 1
ATOM 2335 O O . ASP B 1 96 ? 0.551 -13.109 17.281 1 98.62 96 ASP B O 1
ATOM 2339 N N . ALA B 1 97 ? -0.639 -11.203 17.188 1 98.75 97 ALA B N 1
ATOM 2340 C CA . ALA B 1 97 ? -0.831 -11.297 15.742 1 98.75 97 ALA B CA 1
ATOM 2341 C C . ALA B 1 97 ? 0.503 -11.234 15.008 1 98.75 97 ALA B C 1
ATOM 2343 O O . ALA B 1 97 ? 0.755 -12.023 14.094 1 98.75 97 ALA B O 1
ATOM 2344 N N . MET B 1 98 ? 1.405 -10.312 15.461 1 98.75 98 MET B N 1
ATOM 2345 C CA . MET B 1 98 ? 2.711 -10.164 14.828 1 98.75 98 MET B CA 1
ATOM 2346 C C . MET B 1 98 ? 3.549 -11.43 15 1 98.75 98 MET B C 1
ATOM 2348 O O . MET B 1 98 ? 4.246 -11.852 14.078 1 98.75 98 MET B O 1
ATOM 2352 N N . LYS B 1 99 ? 3.467 -12.016 16.156 1 98.62 99 LYS B N 1
ATOM 2353 C CA . LYS B 1 99 ? 4.191 -13.258 16.422 1 98.62 99 LYS B CA 1
ATOM 2354 C C . LYS B 1 99 ? 3.697 -14.383 15.508 1 98.62 99 LYS B C 1
ATOM 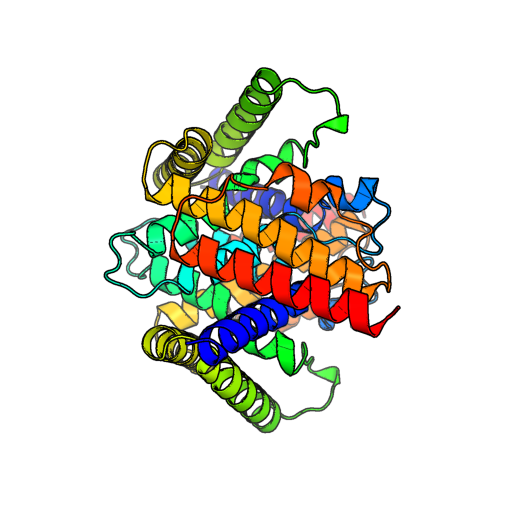2356 O O . LYS B 1 99 ? 4.496 -15.148 14.969 1 98.62 99 LYS B O 1
ATOM 2361 N N . HIS B 1 100 ? 2.395 -14.453 15.422 1 98.75 100 HIS B N 1
ATOM 2362 C CA . HIS B 1 100 ? 1.82 -15.453 14.523 1 98.75 100 HIS B CA 1
ATOM 2363 C C . HIS B 1 100 ? 2.289 -15.242 13.094 1 98.75 100 HIS B C 1
ATOM 2365 O O . HIS B 1 100 ? 2.744 -16.188 12.438 1 98.75 100 HIS B O 1
ATOM 2371 N N . LEU B 1 101 ? 2.213 -14.008 12.609 1 98.75 101 LEU B N 1
ATOM 2372 C CA . LEU B 1 101 ? 2.635 -13.672 11.258 1 98.75 101 LEU B CA 1
ATOM 2373 C C . LEU B 1 101 ? 4.109 -14 11.047 1 98.75 101 LEU B C 1
ATOM 2375 O O . LEU B 1 101 ? 4.484 -14.586 10.031 1 98.75 101 LEU B O 1
ATOM 2379 N N . ALA B 1 102 ? 4.902 -13.656 12.023 1 98.19 102 ALA B N 1
ATOM 2380 C CA . ALA B 1 102 ? 6.336 -13.914 11.945 1 98.19 102 ALA B CA 1
ATOM 2381 C C . ALA B 1 102 ? 6.625 -15.406 11.836 1 98.19 102 ALA B C 1
ATOM 2383 O O . ALA B 1 102 ? 7.582 -15.812 11.172 1 98.19 102 ALA B O 1
ATOM 2384 N N . GLY B 1 103 ? 5.801 -16.172 12.445 1 97.94 103 GLY B N 1
ATOM 2385 C CA . GLY B 1 103 ? 5.984 -17.609 12.445 1 97.94 103 GLY B CA 1
ATOM 2386 C C . GLY B 1 103 ? 5.66 -18.25 11.109 1 97.94 103 GLY B C 1
ATOM 2387 O O . GLY B 1 103 ? 6.02 -19.406 10.859 1 97.94 103 GLY B O 1
ATOM 2388 N N . LEU B 1 104 ? 5.043 -17.547 10.227 1 98 104 LEU B N 1
ATOM 2389 C CA . LEU B 1 104 ? 4.598 -18.094 8.945 1 98 104 LEU B CA 1
ATOM 2390 C C . LEU B 1 104 ? 5.66 -17.891 7.871 1 98 104 LEU B C 1
ATOM 2392 O O . LEU B 1 104 ? 5.547 -18.438 6.773 1 98 104 LEU B O 1
ATOM 2396 N N . VAL B 1 105 ? 6.699 -17.062 8.18 1 97.12 105 VAL B N 1
ATOM 2397 C CA . VAL B 1 105 ? 7.695 -16.734 7.168 1 97.12 105 VAL B CA 1
ATOM 2398 C C . VAL B 1 105 ? 9.086 -17.125 7.664 1 97.12 105 VAL B C 1
ATOM 2400 O O . VAL B 1 105 ? 9.227 -17.703 8.75 1 97.12 105 VAL B O 1
ATOM 2403 N N . ASP B 1 106 ? 10.125 -16.969 6.801 1 94.75 106 ASP B N 1
ATOM 2404 C CA . ASP B 1 106 ? 11.508 -17.203 7.207 1 94.75 106 ASP B CA 1
ATOM 2405 C C . ASP B 1 106 ? 11.82 -16.5 8.523 1 94.75 106 ASP B C 1
ATOM 2407 O O . ASP B 1 106 ? 11.43 -15.344 8.719 1 94.75 106 ASP B O 1
ATOM 2411 N N . PRO B 1 107 ? 12.492 -17.141 9.406 1 95.25 107 PRO B N 1
ATOM 2412 C CA . PRO B 1 107 ? 12.742 -16.578 10.734 1 95.25 107 PRO B CA 1
ATOM 2413 C C . PRO B 1 107 ? 13.398 -15.203 10.68 1 95.25 107 PRO B C 1
ATOM 2415 O O . PRO B 1 107 ? 13.07 -14.328 11.477 1 95.25 107 PRO B O 1
ATOM 2418 N N . THR B 1 108 ? 14.32 -15.016 9.773 1 94.69 108 THR B N 1
ATOM 2419 C CA . THR B 1 108 ? 15.008 -13.734 9.672 1 94.69 108 THR B CA 1
ATOM 2420 C C . THR B 1 108 ? 14.047 -12.641 9.234 1 94.69 108 THR B C 1
ATOM 2422 O O . THR B 1 108 ? 14.102 -11.516 9.742 1 94.69 108 THR B O 1
ATOM 2425 N N . VAL B 1 109 ? 13.18 -12.938 8.328 1 95.81 109 VAL B N 1
ATOM 2426 C CA . VAL B 1 109 ? 12.172 -12 7.84 1 95.81 109 VAL B CA 1
ATOM 2427 C C . VAL B 1 109 ? 11.156 -11.719 8.938 1 95.81 109 VAL B C 1
ATOM 2429 O O . VAL B 1 109 ? 10.82 -10.555 9.195 1 95.81 109 VAL B O 1
ATOM 2432 N N . GLY B 1 110 ? 10.711 -12.828 9.578 1 97.56 110 GLY B N 1
ATOM 2433 C CA . GLY B 1 110 ? 9.773 -12.68 10.68 1 97.56 110 GLY B CA 1
ATOM 2434 C C . GLY B 1 110 ? 10.297 -11.797 11.797 1 97.56 110 GLY B C 1
ATOM 2435 O O . GLY B 1 110 ? 9.57 -10.953 12.32 1 97.56 110 GLY B O 1
ATOM 2436 N N . LEU B 1 111 ? 11.516 -11.992 12.141 1 97.5 111 LEU B N 1
ATOM 2437 C CA . LEU B 1 111 ? 12.141 -11.172 13.164 1 97.5 111 LEU B CA 1
ATOM 2438 C C . LEU B 1 111 ? 12.18 -9.703 12.742 1 97.5 111 LEU B C 1
ATOM 2440 O O . LEU B 1 111 ? 11.922 -8.82 13.562 1 97.5 111 LEU B O 1
ATOM 2444 N N . GLN B 1 112 ? 12.5 -9.461 11.516 1 96.75 112 GLN B N 1
ATOM 2445 C CA . GLN B 1 112 ? 12.531 -8.094 11.016 1 96.75 112 GLN B CA 1
ATOM 2446 C C . GLN B 1 112 ? 11.156 -7.434 11.125 1 96.75 112 GLN B C 1
ATOM 2448 O O . GLN B 1 112 ? 11.055 -6.277 11.539 1 96.75 112 GLN B O 1
ATOM 2453 N N . PHE B 1 113 ? 10.094 -8.172 10.734 1 98.25 113 PHE B N 1
ATOM 2454 C CA . PHE B 1 113 ? 8.742 -7.637 10.844 1 98.25 113 PHE B CA 1
ATOM 2455 C C . PHE B 1 113 ? 8.422 -7.262 12.281 1 98.25 113 PHE B C 1
ATOM 2457 O O . PHE B 1 113 ? 7.91 -6.172 12.547 1 98.25 113 PHE B O 1
ATOM 2464 N N . CYS B 1 114 ? 8.781 -8.117 13.188 1 98.62 114 CYS B N 1
ATOM 2465 C CA . CYS B 1 114 ? 8.484 -7.875 14.594 1 98.62 114 CYS B CA 1
ATOM 2466 C C . CYS B 1 114 ? 9.289 -6.688 15.117 1 98.62 114 CYS B C 1
ATOM 2468 O O . CYS B 1 114 ? 8.758 -5.852 15.852 1 98.62 114 CYS B O 1
ATOM 2470 N N . GLU B 1 115 ? 10.516 -6.613 14.742 1 98.44 115 GLU B N 1
ATOM 2471 C CA . GLU B 1 115 ? 11.367 -5.52 15.195 1 98.44 115 GLU B CA 1
ATOM 2472 C C . GLU B 1 115 ? 10.875 -4.176 14.664 1 98.44 115 GLU B C 1
ATOM 2474 O O . GLU B 1 115 ? 10.844 -3.186 15.398 1 98.44 115 GLU B O 1
ATOM 2479 N N . LEU B 1 116 ? 10.531 -4.137 13.414 1 98.62 116 LEU B N 1
ATOM 2480 C CA . LEU B 1 116 ? 10.008 -2.916 12.82 1 98.62 116 LEU B CA 1
ATOM 2481 C C . LEU B 1 116 ? 8.719 -2.482 13.516 1 98.62 116 LEU B C 1
ATOM 2483 O O . LEU B 1 116 ? 8.562 -1.308 13.859 1 98.62 116 LEU B O 1
ATOM 2487 N N . TRP B 1 117 ? 7.832 -3.439 13.75 1 98.75 117 TRP B N 1
ATOM 2488 C CA . TRP B 1 117 ? 6.562 -3.152 14.406 1 98.75 117 TRP B CA 1
ATOM 2489 C C . TRP B 1 117 ? 6.789 -2.639 15.82 1 98.75 117 TRP B C 1
ATOM 2491 O O . TRP B 1 117 ? 6.191 -1.639 16.234 1 98.75 117 TRP B O 1
ATOM 2501 N N . GLU B 1 118 ? 7.66 -3.299 16.547 1 98.38 118 GLU B N 1
ATOM 2502 C CA . GLU B 1 118 ? 7.965 -2.9 17.922 1 98.38 118 GLU B CA 1
ATOM 2503 C C . GLU B 1 118 ? 8.617 -1.52 17.953 1 98.38 118 GLU B C 1
ATOM 2505 O O . GLU B 1 118 ? 8.312 -0.711 18.844 1 98.38 118 GLU B O 1
ATOM 2510 N N . GLU B 1 119 ? 9.57 -1.317 17.062 1 98.56 119 GLU B N 1
ATOM 2511 C CA . GLU B 1 119 ? 10.219 -0.01 16.969 1 98.56 119 GLU B CA 1
ATOM 2512 C C . GLU B 1 119 ? 9.188 1.098 16.766 1 98.56 119 GLU B C 1
ATOM 2514 O O . GLU B 1 119 ? 9.266 2.15 17.406 1 98.56 119 GLU B O 1
ATOM 2519 N N . TYR B 1 120 ? 8.203 0.884 15.93 1 98.69 120 TYR B N 1
ATOM 2520 C CA . TYR B 1 120 ? 7.145 1.853 15.68 1 98.69 120 TYR B CA 1
ATOM 2521 C C . TYR B 1 120 ? 6.316 2.092 16.938 1 98.69 120 TYR B C 1
ATOM 2523 O O . TYR B 1 120 ? 6.066 3.238 17.312 1 98.69 120 TYR B O 1
ATOM 2531 N N . GLU B 1 121 ? 5.898 0.977 17.547 1 97.56 121 GLU B N 1
ATOM 2532 C CA . GLU B 1 121 ? 5.043 1.065 18.719 1 97.56 121 GLU B CA 1
ATOM 2533 C C . GLU B 1 121 ? 5.75 1.8 19.859 1 97.56 121 GLU B C 1
ATOM 2535 O O . GLU B 1 121 ? 5.137 2.605 20.562 1 97.56 121 GLU B O 1
ATOM 2540 N N . ASP B 1 122 ? 7.027 1.507 19.984 1 96.56 122 ASP B N 1
ATOM 2541 C CA . ASP B 1 122 ? 7.812 2.121 21.047 1 96.56 122 ASP B CA 1
ATOM 2542 C C . ASP B 1 122 ? 8.031 3.609 20.781 1 96.56 122 ASP B C 1
ATOM 2544 O O . ASP B 1 122 ? 8.062 4.41 21.719 1 96.56 122 ASP B O 1
ATOM 2548 N N . GLY B 1 123 ? 8.242 4.008 19.578 1 96.81 123 GLY B N 1
ATOM 2549 C CA . GLY B 1 123 ? 8.398 5.398 19.188 1 96.81 123 GLY B CA 1
ATOM 2550 C C . GLY B 1 123 ? 9.648 6.039 19.766 1 96.81 123 GLY B C 1
ATOM 2551 O O . GLY B 1 123 ? 9.68 7.25 19.984 1 96.81 123 GLY B O 1
ATOM 2552 N N . SER B 1 124 ? 10.703 5.254 19.984 1 94.19 124 SER B N 1
ATOM 2553 C CA . SER B 1 124 ? 11.852 5.781 20.719 1 94.19 124 SER B CA 1
ATOM 2554 C C . SER B 1 124 ? 12.938 6.258 19.766 1 94.19 124 SER B C 1
ATOM 2556 O O . SER B 1 124 ? 13.75 7.121 20.109 1 94.19 124 SER B O 1
ATOM 2558 N N . THR B 1 125 ? 13.094 5.637 18.484 1 96.69 125 THR B N 1
ATOM 2559 C CA . THR B 1 125 ? 14.102 6.051 17.516 1 96.69 125 THR B CA 1
ATOM 2560 C C . THR B 1 125 ? 13.602 7.23 16.688 1 96.69 125 THR B C 1
ATOM 2562 O O . THR B 1 125 ? 12.398 7.473 16.594 1 96.69 125 THR B O 1
ATOM 2565 N N . GLU B 1 126 ? 14.516 8.008 16.125 1 95.56 126 GLU B N 1
ATOM 2566 C CA . GLU B 1 126 ? 14.141 9.117 15.258 1 95.56 126 GLU B CA 1
ATOM 2567 C C . GLU B 1 126 ? 13.312 8.633 14.062 1 95.56 126 GLU B C 1
ATOM 2569 O O . GLU B 1 126 ? 12.391 9.32 13.625 1 95.56 126 GLU B O 1
ATOM 2574 N N . GLU B 1 127 ? 13.656 7.469 13.602 1 97 127 GLU B N 1
ATOM 2575 C CA . GLU B 1 127 ? 12.898 6.875 12.5 1 97 127 GLU B CA 1
ATOM 2576 C C . GLU B 1 127 ? 11.461 6.582 12.914 1 97 127 GLU B C 1
ATOM 2578 O O . GLU B 1 127 ? 10.523 6.879 12.172 1 97 127 GLU B O 1
ATOM 2583 N N . ALA B 1 128 ? 11.312 6.02 14.078 1 98.06 128 ALA B N 1
ATOM 2584 C CA . ALA B 1 128 ? 9.969 5.703 14.562 1 98.06 128 ALA B CA 1
ATOM 2585 C C . ALA B 1 128 ? 9.148 6.969 14.766 1 98.06 128 ALA B C 1
ATOM 2587 O O . ALA B 1 128 ? 7.965 7.012 14.406 1 98.06 128 ALA B O 1
ATOM 2588 N N . LYS B 1 129 ? 9.742 7.965 15.352 1 97.44 129 LYS B N 1
ATOM 2589 C CA . LYS B 1 129 ? 9.062 9.242 15.539 1 97.44 129 LYS B CA 1
ATOM 2590 C C . LYS B 1 129 ? 8.633 9.836 14.203 1 97.44 129 LYS B C 1
ATOM 2592 O O . LYS B 1 129 ? 7.52 10.344 14.07 1 97.44 129 LYS B O 1
ATOM 2597 N N . PHE B 1 130 ? 9.531 9.773 13.289 1 97.38 130 PHE B N 1
ATOM 2598 C CA . PHE B 1 130 ? 9.25 10.281 11.953 1 97.38 130 PHE B CA 1
ATOM 2599 C C . PHE B 1 130 ? 8.094 9.531 11.32 1 97.38 130 PHE B C 1
ATOM 2601 O O . PHE B 1 130 ? 7.176 10.141 10.766 1 97.38 130 PHE B O 1
ATOM 2608 N N . VAL B 1 131 ? 8.086 8.188 11.359 1 98.5 131 VAL B N 1
ATOM 2609 C CA . VAL B 1 131 ? 7.031 7.387 10.742 1 98.5 131 VAL B CA 1
ATOM 2610 C C . VAL B 1 131 ? 5.707 7.637 11.469 1 98.5 131 VAL B C 1
ATOM 2612 O O . VAL B 1 131 ? 4.645 7.641 10.844 1 98.5 131 VAL B O 1
ATOM 2615 N N . LYS B 1 132 ? 5.719 7.883 12.75 1 98.5 132 LYS B N 1
ATOM 2616 C CA . LYS B 1 132 ? 4.504 8.25 13.477 1 98.5 132 LYS B CA 1
ATOM 2617 C C . LYS B 1 132 ? 3.979 9.609 13.016 1 98.5 132 LYS B C 1
ATOM 2619 O O . LYS B 1 132 ? 2.766 9.812 12.93 1 98.5 132 LYS B O 1
ATOM 2624 N N . ASP B 1 133 ? 4.918 10.547 12.781 1 98.19 133 ASP B N 1
ATOM 2625 C CA . ASP B 1 133 ? 4.52 11.812 12.164 1 98.19 133 ASP B CA 1
ATOM 2626 C C . ASP B 1 133 ? 3.832 11.578 10.82 1 98.19 133 ASP B C 1
ATOM 2628 O O . ASP B 1 133 ? 2.795 12.18 10.539 1 98.19 133 ASP B O 1
ATOM 2632 N N . LEU B 1 134 ? 4.426 10.727 10.016 1 98.5 134 LEU B N 1
ATOM 2633 C CA . LEU B 1 134 ? 3.861 10.414 8.703 1 98.5 134 LEU B CA 1
ATOM 2634 C C . LEU B 1 134 ? 2.465 9.82 8.844 1 98.5 134 LEU B C 1
ATOM 2636 O O . LEU B 1 134 ? 1.57 10.133 8.055 1 98.5 134 LEU B O 1
ATOM 2640 N N . ASP B 1 135 ? 2.314 8.938 9.797 1 98.69 135 ASP B N 1
ATOM 2641 C CA . ASP B 1 135 ? 1.03 8.281 10.031 1 98.69 135 ASP B CA 1
ATOM 2642 C C . ASP B 1 135 ? -0.061 9.305 10.328 1 98.69 135 ASP B C 1
ATOM 2644 O O . ASP B 1 135 ? -1.129 9.281 9.719 1 98.69 135 ASP B O 1
ATOM 2648 N N . LYS B 1 136 ? 0.212 10.211 11.203 1 98.56 136 LYS B N 1
ATOM 2649 C CA . LYS B 1 136 ? -0.731 11.273 11.555 1 98.56 136 LYS B CA 1
ATOM 2650 C C . LYS B 1 136 ? -0.965 12.211 10.375 1 98.56 136 LYS B C 1
ATOM 2652 O O . LYS B 1 136 ? -2.1 12.625 10.117 1 98.56 136 LYS B O 1
ATOM 2657 N N . PHE B 1 137 ? 0.115 12.531 9.734 1 98.75 137 PHE B N 1
ATOM 2658 C CA . PHE B 1 137 ? 0.005 13.453 8.609 1 98.75 137 PHE B CA 1
ATOM 2659 C C . PHE B 1 137 ? -0.838 12.844 7.492 1 98.75 137 PHE B C 1
ATOM 2661 O O . PHE B 1 137 ? -1.711 13.508 6.934 1 98.75 137 PHE B O 1
ATOM 2668 N N . GLU B 1 138 ? -0.529 11.586 7.188 1 98.81 138 GLU B N 1
ATOM 2669 C CA . GLU B 1 138 ? -1.301 10.891 6.16 1 98.81 138 GLU B CA 1
ATOM 2670 C C . GLU B 1 138 ? -2.789 10.891 6.496 1 98.81 138 GLU B C 1
ATOM 2672 O O . GLU B 1 138 ? -3.633 11.047 5.613 1 98.81 138 GLU B O 1
ATOM 2677 N N . MET B 1 139 ? -3.111 10.758 7.719 1 98.56 139 MET B N 1
ATOM 2678 C CA . MET B 1 139 ? -4.496 10.766 8.188 1 98.56 139 MET B CA 1
ATOM 2679 C C . MET B 1 139 ? -5.145 12.117 7.941 1 98.56 139 MET B C 1
ATOM 2681 O O . MET B 1 139 ? -6.258 12.195 7.41 1 98.56 139 MET B O 1
ATOM 2685 N N . ILE B 1 140 ? -4.543 13.195 8.266 1 98.62 140 ILE B N 1
ATOM 2686 C CA . ILE B 1 140 ? -5.195 14.492 8.117 1 98.62 140 ILE B CA 1
ATOM 2687 C C . ILE B 1 140 ? -5.242 14.891 6.645 1 98.62 140 ILE B C 1
ATOM 2689 O O . ILE B 1 140 ? -6.188 15.547 6.203 1 98.62 140 ILE B O 1
ATOM 2693 N N . LEU B 1 141 ? -4.18 14.531 5.879 1 98.75 141 LEU B N 1
ATOM 2694 C CA . LEU B 1 141 ? -4.254 14.75 4.438 1 98.75 141 LEU B CA 1
ATOM 2695 C C . LEU B 1 141 ? -5.445 14.008 3.836 1 98.75 141 LEU B C 1
ATOM 2697 O O . LEU B 1 141 ? -6.188 14.57 3.029 1 98.75 141 LEU B O 1
ATOM 2701 N N . GLN B 1 142 ? -5.633 12.75 4.238 1 98.81 142 GLN B N 1
ATOM 2702 C CA . GLN B 1 142 ? -6.758 11.945 3.771 1 98.81 142 GLN B CA 1
ATOM 2703 C C . GLN B 1 142 ? -8.086 12.555 4.199 1 98.81 142 GLN B C 1
ATOM 2705 O O . GLN B 1 142 ? -9.055 12.547 3.438 1 98.81 142 GLN B O 1
ATOM 2710 N N . ALA B 1 143 ? -8.156 13.031 5.418 1 98.62 143 ALA B N 1
ATOM 2711 C CA . ALA B 1 143 ? -9.367 13.711 5.891 1 98.62 143 ALA B CA 1
ATOM 2712 C C . ALA B 1 143 ? -9.719 14.891 4.992 1 98.62 143 ALA B C 1
ATOM 2714 O O . ALA B 1 143 ? -10.867 15.039 4.57 1 98.62 143 ALA B O 1
ATOM 2715 N N . PHE B 1 144 ? -8.719 15.688 4.707 1 98.56 144 PHE B N 1
ATOM 2716 C CA . PHE B 1 144 ? -8.93 16.828 3.832 1 98.56 144 PHE B CA 1
ATOM 2717 C C . PHE B 1 144 ? -9.406 16.391 2.457 1 98.56 144 PHE B C 1
ATOM 2719 O O . PHE B 1 144 ? -10.32 16.984 1.887 1 98.56 144 PHE B O 1
ATOM 2726 N N . GLU B 1 145 ? -8.836 15.32 1.939 1 98.38 145 GLU B N 1
ATOM 2727 C CA . GLU B 1 145 ? -9.25 14.789 0.645 1 98.38 145 GLU B CA 1
ATOM 2728 C C . GLU B 1 145 ? -10.703 14.336 0.673 1 98.38 145 GLU B C 1
ATOM 2730 O O . GLU B 1 145 ? -11.461 14.602 -0.263 1 98.38 145 GLU B O 1
ATOM 2735 N N . TYR B 1 146 ? -11.078 13.602 1.717 1 98.5 146 TYR B N 1
ATOM 2736 C CA . TYR B 1 146 ? -12.461 13.164 1.835 1 98.5 146 TYR B CA 1
ATOM 2737 C C . TYR B 1 146 ? -13.406 14.352 1.899 1 98.5 146 TYR B C 1
ATOM 2739 O O . TYR B 1 146 ? -14.461 14.352 1.26 1 98.5 146 TYR B O 1
ATOM 2747 N N . GLU B 1 147 ? -13.023 15.344 2.703 1 98.12 147 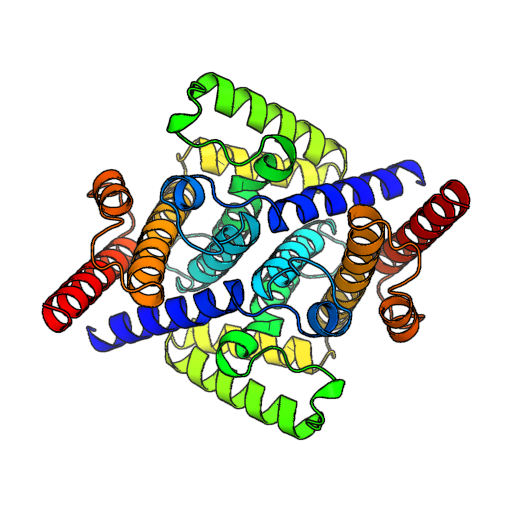GLU B N 1
ATOM 2748 C CA . GLU B 1 147 ? -13.844 16.547 2.777 1 98.12 147 GLU B CA 1
ATOM 2749 C C . GLU B 1 147 ? -14.047 17.172 1.396 1 98.12 147 GLU B C 1
ATOM 2751 O O . GLU B 1 147 ? -15.148 17.609 1.062 1 98.12 147 GLU B O 1
ATOM 2756 N N . THR B 1 148 ? -13.031 17.172 0.637 1 97 148 THR B N 1
ATOM 2757 C CA . THR B 1 148 ? -13.062 17.781 -0.691 1 97 148 THR B CA 1
ATOM 2758 C C . THR B 1 148 ? -13.852 16.906 -1.661 1 97 148 THR B C 1
ATOM 2760 O O . THR B 1 148 ? -14.75 17.406 -2.355 1 97 148 THR B O 1
ATOM 2763 N N . LEU B 1 149 ? -13.625 15.648 -1.674 1 96.19 149 LEU B N 1
ATOM 2764 C CA . LEU B 1 149 ? -14.211 14.727 -2.635 1 96.19 149 LEU B CA 1
ATOM 2765 C C . LEU B 1 149 ? -15.703 14.531 -2.365 1 96.19 149 LEU B C 1
ATOM 2767 O O . LEU B 1 149 ? -16.484 14.305 -3.295 1 96.19 149 LEU B O 1
ATOM 2771 N N . GLN B 1 150 ? -16.047 14.68 -1.149 1 96.56 150 GLN B N 1
ATOM 2772 C CA . GLN B 1 150 ? -17.438 14.375 -0.795 1 96.56 150 GLN B CA 1
ATOM 2773 C C . GLN B 1 150 ? -18.188 15.641 -0.417 1 96.56 150 GLN B C 1
ATOM 2775 O O . GLN B 1 150 ? -19.281 15.57 0.143 1 96.56 150 GLN B O 1
ATOM 2780 N N . ASN B 1 151 ? -17.578 16.844 -0.642 1 95.31 151 ASN B N 1
ATOM 2781 C CA . ASN B 1 151 ? -18.172 18.141 -0.397 1 95.31 151 ASN B CA 1
ATOM 2782 C C . ASN B 1 151 ? -18.703 18.266 1.032 1 95.31 151 ASN B C 1
ATOM 2784 O O . ASN B 1 151 ? -19.875 18.578 1.246 1 95.31 151 ASN B O 1
ATOM 2788 N N . ARG B 1 152 ? -17.828 17.906 1.923 1 94.5 152 ARG B N 1
ATOM 2789 C CA . ARG B 1 152 ? -18.062 17.984 3.359 1 94.5 152 ARG B CA 1
ATOM 2790 C C . ARG B 1 152 ? -17.016 18.844 4.051 1 94.5 152 ARG B C 1
ATOM 2792 O O . ARG B 1 152 ? -16.297 18.359 4.941 1 94.5 152 ARG B O 1
ATOM 2799 N N . PRO B 1 153 ? -17.047 20.109 3.658 1 95.56 153 PRO B N 1
ATOM 2800 C CA . PRO B 1 153 ? -15.969 20.953 4.16 1 95.56 153 PRO B CA 1
ATOM 2801 C C . PRO B 1 153 ? -15.938 21.031 5.684 1 95.56 153 PRO B C 1
ATOM 2803 O O . PRO B 1 153 ? -16.953 21.328 6.312 1 95.56 153 PRO B O 1
ATOM 2806 N N . MET B 1 154 ? -14.828 20.734 6.309 1 96.25 154 MET B N 1
ATOM 2807 C CA . MET B 1 154 ? -14.477 20.922 7.711 1 96.25 154 MET B CA 1
ATOM 2808 C C . MET B 1 154 ? -15.219 19.938 8.602 1 96.25 154 MET B C 1
ATOM 2810 O O . MET B 1 154 ? -15.219 20.062 9.82 1 96.25 154 MET B O 1
ATOM 2814 N N . GLU B 1 155 ? -15.805 18.859 8.008 1 96.94 155 GLU B N 1
ATOM 2815 C CA . GLU B 1 155 ? -16.641 17.938 8.781 1 96.94 155 GLU B CA 1
ATOM 2816 C C . GLU B 1 155 ? -15.781 16.891 9.492 1 96.94 155 GLU B C 1
ATOM 2818 O O . GLU B 1 155 ? -16.266 16.188 10.375 1 96.94 155 GLU B O 1
ATOM 2823 N N . LEU B 1 156 ? -14.625 16.766 9.016 1 97.88 156 LEU B N 1
ATOM 2824 C CA . LEU B 1 156 ? -13.75 15.781 9.641 1 97.88 156 LEU B CA 1
ATOM 2825 C C . LEU B 1 156 ? -12.742 16.453 10.562 1 97.88 156 LEU B C 1
ATOM 2827 O O . LEU B 1 156 ? -11.594 16.016 10.648 1 97.88 156 LEU B O 1
ATOM 2831 N N . GLN B 1 157 ? -13.156 17.469 11.297 1 97.69 157 GLN B N 1
ATOM 2832 C CA . GLN B 1 157 ? -12.32 18.312 12.141 1 97.69 157 GLN B CA 1
ATOM 2833 C C . GLN B 1 157 ? -11.703 17.516 13.281 1 97.69 157 GLN B C 1
ATOM 2835 O O . GLN B 1 157 ? -10.594 17.828 13.734 1 97.69 157 GLN B O 1
ATOM 2840 N N . ASP B 1 158 ? -12.391 16.469 13.719 1 96.31 158 ASP B N 1
ATOM 2841 C CA . ASP B 1 158 ? -11.906 15.664 14.836 1 96.31 158 ASP B CA 1
ATOM 2842 C C . ASP B 1 158 ? -10.516 15.102 14.547 1 96.31 158 ASP B C 1
ATOM 2844 O O . ASP B 1 158 ? -9.68 15 15.453 1 96.31 158 ASP B O 1
ATOM 2848 N N . PHE B 1 159 ? -10.203 14.695 13.336 1 97.44 159 PHE B N 1
ATOM 2849 C CA . PHE B 1 159 ? -8.914 14.117 12.953 1 97.44 159 PHE B CA 1
ATOM 2850 C C . PHE B 1 159 ? -7.816 15.172 13.016 1 97.44 159 PHE B C 1
ATOM 2852 O O . PHE B 1 159 ? -6.676 14.867 13.375 1 97.44 159 PHE B O 1
ATOM 2859 N N . PHE B 1 160 ? -8.141 16.391 12.711 1 98.06 160 PHE B N 1
ATOM 2860 C CA . PHE B 1 160 ? -7.203 17.5 12.805 1 98.06 160 PHE B CA 1
ATOM 2861 C C . PHE B 1 160 ? -6.973 17.891 14.258 1 98.06 160 PHE B C 1
ATOM 2863 O O . PHE B 1 160 ? -5.832 18.109 14.672 1 98.06 160 PHE B O 1
ATOM 2870 N N . ASP B 1 161 ? -8.023 17.922 15.023 1 97.81 161 ASP B N 1
ATOM 2871 C CA . ASP B 1 161 ? -7.922 18.297 16.438 1 97.81 161 ASP B CA 1
ATOM 2872 C C . ASP B 1 161 ? -7.051 17.312 17.203 1 97.81 161 ASP B C 1
ATOM 2874 O O . ASP B 1 161 ? -6.23 17.719 18.031 1 97.81 161 ASP B O 1
ATOM 2878 N N . THR B 1 162 ? -7.18 16.047 16.906 1 95.44 162 THR B N 1
ATOM 2879 C CA . THR B 1 162 ? -6.5 15.008 17.688 1 95.44 162 THR B CA 1
ATOM 2880 C C . THR B 1 162 ? -5.016 14.969 17.359 1 95.44 162 THR B C 1
ATOM 2882 O O . THR B 1 162 ? -4.223 14.375 18.094 1 95.44 162 THR B O 1
ATOM 2885 N N . THR B 1 163 ? -4.621 15.547 16.219 1 97.25 163 THR B N 1
ATOM 2886 C CA . THR B 1 163 ? -3.221 15.484 15.82 1 97.25 163 THR B CA 1
ATOM 2887 C C . THR B 1 163 ? -2.543 16.844 16 1 97.25 163 THR B C 1
ATOM 2889 O O . THR B 1 163 ? -1.339 16.969 15.781 1 97.25 163 THR B O 1
ATOM 2892 N N . LYS B 1 164 ? -3.285 17.844 16.438 1 96.19 164 LYS B N 1
ATOM 2893 C CA . LYS B 1 164 ? -2.758 19.203 16.562 1 96.19 164 LYS B CA 1
ATOM 2894 C C . LYS B 1 164 ? -1.582 19.25 17.547 1 96.19 164 LYS B C 1
ATOM 2896 O O . LYS B 1 164 ? -1.674 18.734 18.656 1 96.19 164 LYS B O 1
ATOM 2901 N N . GLY B 1 165 ? -0.478 19.75 17.094 1 95.5 165 GLY B N 1
ATOM 2902 C CA . GLY B 1 165 ? 0.683 19.953 17.953 1 95.5 165 GLY B CA 1
ATOM 2903 C C . GLY B 1 165 ? 1.464 18.672 18.203 1 95.5 165 GLY B C 1
ATOM 2904 O O . GLY B 1 165 ? 2.412 18.672 19 1 95.5 165 GLY B O 1
ATOM 2905 N N . LYS B 1 166 ? 1.155 17.594 17.531 1 97.06 166 LYS B N 1
ATOM 2906 C CA . LYS B 1 166 ? 1.775 16.312 17.828 1 97.06 166 LYS B CA 1
ATOM 2907 C C . LYS B 1 166 ? 2.912 16.016 16.859 1 97.06 166 LYS B C 1
ATOM 2909 O O . LYS B 1 166 ? 3.68 15.07 17.062 1 97.06 166 LYS B O 1
ATOM 2914 N N . PHE B 1 167 ? 3.055 16.812 15.812 1 97.81 167 PHE B N 1
ATOM 2915 C CA . PHE B 1 167 ? 4.07 16.578 14.797 1 97.81 167 PHE B CA 1
ATOM 2916 C C . PHE B 1 167 ? 5.434 17.062 15.266 1 97.81 167 PHE B C 1
ATOM 2918 O O . PHE B 1 167 ? 5.555 18.172 15.789 1 97.81 167 PHE B O 1
ATOM 2925 N N . THR B 1 168 ? 6.48 16.281 15.031 1 95.62 168 THR B N 1
ATOM 2926 C CA . THR B 1 168 ? 7.793 16.594 15.578 1 95.62 168 THR B CA 1
ATOM 2927 C C . THR B 1 168 ? 8.789 16.906 14.461 1 95.62 168 THR B C 1
ATOM 2929 O O . THR B 1 168 ? 9.609 17.812 14.578 1 95.62 168 THR B O 1
ATOM 2932 N N . HIS B 1 169 ? 8.781 16.172 13.422 1 94.5 169 HIS B N 1
ATOM 2933 C CA . HIS B 1 169 ? 9.75 16.359 12.344 1 94.5 169 HIS B CA 1
ATOM 2934 C C . HIS B 1 169 ? 9.492 17.656 11.602 1 94.5 169 HIS B C 1
ATOM 2936 O O . HIS B 1 169 ? 8.359 17.938 11.188 1 94.5 169 HIS B O 1
ATOM 2942 N N . PRO B 1 170 ? 10.508 18.484 11.383 1 94 170 PRO B N 1
ATOM 2943 C CA . PRO B 1 170 ? 10.32 19.812 10.789 1 94 170 PRO B CA 1
ATOM 2944 C C . PRO B 1 170 ? 9.703 19.75 9.391 1 94 170 PRO B C 1
ATOM 2946 O O . PRO B 1 170 ? 8.836 20.562 9.055 1 94 170 PRO B O 1
ATOM 2949 N N . THR B 1 171 ? 10.117 18.844 8.586 1 93.62 171 THR B N 1
ATOM 2950 C CA . THR B 1 171 ? 9.586 18.703 7.234 1 93.62 171 THR B CA 1
ATOM 2951 C C . THR B 1 171 ? 8.094 18.391 7.273 1 93.62 171 THR B C 1
ATOM 2953 O O . THR B 1 171 ? 7.312 18.984 6.52 1 93.62 171 THR B O 1
ATOM 2956 N N . VAL B 1 172 ? 7.668 17.516 8.164 1 96.56 172 VAL B N 1
ATOM 2957 C CA . VAL B 1 172 ? 6.262 17.141 8.273 1 96.56 172 VAL B CA 1
ATOM 2958 C C . VAL B 1 172 ? 5.453 18.328 8.789 1 96.56 172 VAL B C 1
ATOM 2960 O O . VAL B 1 172 ? 4.328 18.562 8.336 1 96.56 172 VAL B O 1
ATOM 2963 N N . GLN B 1 173 ? 6.062 19.062 9.656 1 97.31 173 GLN B N 1
ATOM 2964 C CA . GLN B 1 173 ? 5.387 20.25 10.156 1 97.31 173 GLN B CA 1
ATOM 2965 C C . GLN B 1 173 ? 5.094 21.234 9.031 1 97.31 173 GLN B C 1
ATOM 2967 O O . GLN B 1 173 ? 4.035 21.859 9.008 1 97.31 173 GLN B O 1
ATOM 2972 N N . GLU B 1 174 ? 6.02 21.344 8.141 1 96.38 174 GLU B N 1
ATOM 2973 C CA . GLU B 1 174 ? 5.801 22.203 6.984 1 96.38 174 GLU B CA 1
ATOM 2974 C C . GLU B 1 174 ? 4.668 21.688 6.105 1 96.38 174 GLU B C 1
ATOM 2976 O O . GLU B 1 174 ? 3.852 22.453 5.609 1 96.38 174 GLU B O 1
ATOM 2981 N N . TRP B 1 175 ? 4.664 20.359 5.883 1 97.44 175 TRP B N 1
ATOM 2982 C CA . TRP B 1 175 ? 3.576 19.766 5.121 1 97.44 175 TRP B CA 1
ATOM 2983 C C . TRP B 1 175 ? 2.23 20.031 5.789 1 97.44 175 TRP B C 1
ATOM 2985 O O . TRP B 1 175 ? 1.262 20.406 5.117 1 97.44 175 TRP B O 1
ATOM 2995 N N . VAL B 1 176 ? 2.201 19.891 7.117 1 98.19 176 VAL B N 1
ATOM 2996 C CA . VAL B 1 176 ? 0.978 20.062 7.891 1 98.19 176 VAL B CA 1
ATOM 2997 C C . VAL B 1 176 ? 0.472 21.5 7.727 1 98.19 176 VAL B C 1
ATOM 2999 O O . VAL B 1 176 ? -0.715 21.719 7.473 1 98.19 176 VAL B O 1
ATOM 3002 N N . LYS B 1 177 ? 1.372 22.422 7.852 1 97.69 177 LYS B N 1
ATOM 3003 C CA . LYS B 1 177 ? 1.01 23.828 7.703 1 97.69 177 LYS B CA 1
ATOM 3004 C C . LYS B 1 177 ? 0.374 24.094 6.34 1 97.69 177 LYS B C 1
ATOM 3006 O O . LYS B 1 177 ? -0.623 24.812 6.242 1 97.69 177 LYS B O 1
ATOM 3011 N N . GLU B 1 178 ? 0.961 23.531 5.355 1 97.75 178 GLU B N 1
ATOM 3012 C CA . GLU B 1 178 ? 0.445 23.734 4.004 1 97.75 178 GLU B CA 1
ATOM 3013 C C . GLU B 1 178 ? -0.933 23.094 3.84 1 97.75 178 GLU B C 1
ATOM 3015 O O . GLU B 1 178 ? -1.814 23.672 3.195 1 97.75 178 GLU B O 1
ATOM 3020 N N . VAL B 1 179 ? -1.189 21.891 4.383 1 98 179 VAL B N 1
ATOM 3021 C CA . VAL B 1 179 ? -2.48 21.219 4.305 1 98 179 VAL B CA 1
ATOM 3022 C C . VAL B 1 179 ? -3.545 22.047 5.008 1 98 179 VAL B C 1
ATOM 3024 O O . VAL B 1 179 ? -4.648 22.234 4.484 1 98 179 VAL B O 1
ATOM 3027 N N . TYR B 1 180 ? -3.168 22.609 6.172 1 97.69 180 TYR B N 1
ATOM 3028 C CA . TYR B 1 180 ? -4.102 23.453 6.898 1 97.69 180 TYR B CA 1
ATOM 3029 C C . TYR B 1 180 ? -4.469 24.688 6.074 1 97.69 180 TYR B C 1
ATOM 3031 O O . TYR B 1 180 ? -5.637 25.062 6 1 97.69 180 TYR B O 1
ATOM 3039 N N . LYS B 1 181 ? -3.459 25.25 5.477 1 97.12 181 LYS B N 1
ATOM 3040 C CA . LYS B 1 181 ? -3.674 26.438 4.641 1 97.12 181 LYS B CA 1
ATOM 3041 C C . LYS B 1 181 ? -4.617 26.125 3.482 1 97.12 181 LYS B C 1
ATOM 3043 O O . LYS B 1 181 ? -5.594 26.844 3.262 1 97.12 181 LYS B O 1
ATOM 3048 N N . GLN B 1 182 ? -4.328 25.062 2.775 1 97 182 GLN B N 1
ATOM 3049 C CA . GLN B 1 182 ? -5.156 24.672 1.637 1 97 182 GLN B CA 1
ATOM 3050 C C . GLN B 1 182 ? -6.578 24.344 2.078 1 97 182 GLN B C 1
ATOM 3052 O O . GLN B 1 182 ? -7.547 24.672 1.391 1 97 182 GLN B O 1
ATOM 3057 N N . ARG B 1 183 ? -6.699 23.609 3.191 1 97.44 183 ARG B N 1
ATOM 3058 C CA . ARG B 1 183 ? -8.008 23.234 3.707 1 97.44 183 ARG B CA 1
ATOM 3059 C C . ARG B 1 183 ? -8.844 24.469 4.027 1 97.44 183 ARG B C 1
ATOM 3061 O O . ARG B 1 183 ? -10.023 24.531 3.684 1 97.44 183 ARG B O 1
ATOM 3068 N N . TRP B 1 184 ? -8.211 25.453 4.652 1 95.81 184 TRP B N 1
ATOM 3069 C CA . TRP B 1 184 ? -8.891 26.703 5 1 95.81 184 TRP B CA 1
ATOM 3070 C C . TRP B 1 184 ? -9.312 27.469 3.748 1 95.81 184 TRP B C 1
ATOM 3072 O O . TRP B 1 184 ? -10.422 28 3.68 1 95.81 184 TRP B O 1
ATOM 3082 N N . GLU B 1 185 ? -8.43 27.547 2.777 1 95.19 185 GLU B N 1
ATOM 3083 C CA . GLU B 1 185 ? -8.727 28.234 1.526 1 95.19 185 GLU B CA 1
ATOM 3084 C C . GLU B 1 185 ? -9.891 27.578 0.791 1 95.19 185 GLU B C 1
ATOM 3086 O O . GLU B 1 185 ? -10.75 28.281 0.236 1 95.19 185 GLU B O 1
ATOM 3091 N N . LYS B 1 186 ? -9.898 26.297 0.824 1 93.44 186 LYS B N 1
ATOM 3092 C CA . LYS B 1 186 ? -10.984 25.562 0.169 1 93.44 186 LYS B CA 1
ATOM 3093 C C . LYS B 1 186 ? -12.312 25.828 0.866 1 93.44 186 LYS B C 1
ATOM 3095 O O . LYS B 1 186 ? -13.352 25.953 0.208 1 93.44 186 LYS B O 1
ATOM 3100 N N . ALA B 1 187 ? -12.289 25.875 2.172 1 90.19 187 ALA B N 1
ATOM 3101 C CA . ALA B 1 187 ? -13.5 26.125 2.943 1 90.19 187 ALA B CA 1
ATOM 3102 C C . ALA B 1 187 ? -14.023 27.547 2.686 1 90.19 187 ALA B C 1
ATOM 3104 O O . ALA B 1 187 ? -15.234 27.766 2.604 1 90.19 187 ALA B O 1
ATOM 3105 N N . ALA B 1 188 ? -13.125 28.438 2.506 1 87.94 188 ALA B N 1
ATOM 3106 C CA . ALA B 1 188 ? -13.492 29.828 2.26 1 87.94 188 ALA B CA 1
ATOM 3107 C C . ALA B 1 188 ? -14.125 30 0.879 1 87.94 188 ALA B C 1
ATOM 3109 O O . ALA B 1 188 ? -15.023 30.812 0.694 1 87.94 188 ALA B O 1
ATOM 3110 N N . ASP B 1 189 ? -13.641 29.219 -0.047 1 86.94 189 ASP B N 1
ATOM 3111 C CA . ASP B 1 189 ? -14.156 29.281 -1.411 1 86.94 189 ASP B CA 1
ATOM 3112 C C . ASP B 1 189 ? -15.578 28.719 -1.487 1 86.94 189 ASP B C 1
ATOM 3114 O O . ASP B 1 189 ? -16.344 29.094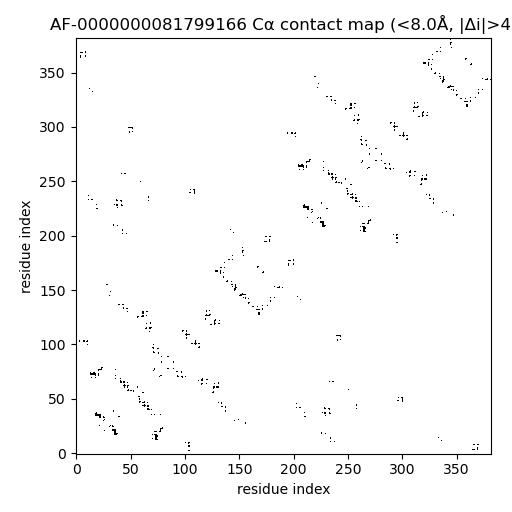 -2.371 1 86.94 189 ASP B O 1
ATOM 3118 N N . GLN B 1 190 ? -15.969 27.812 -0.615 1 80.25 190 GLN B N 1
ATOM 3119 C CA . GLN B 1 190 ? -17.266 27.156 -0.648 1 80.25 190 GLN B CA 1
ATOM 3120 C C . GLN B 1 190 ? -18.281 27.891 0.211 1 80.25 190 GLN B C 1
ATOM 3122 O O . GLN B 1 190 ? -19.484 27.578 0.184 1 80.25 190 GLN B O 1
ATOM 3127 N N . SER B 1 191 ? -17.797 28.828 1.04 1 68.19 191 SER B N 1
ATOM 3128 C CA . SER B 1 191 ? -18.703 29.688 1.793 1 68.19 191 SER B CA 1
ATOM 3129 C C . SER B 1 191 ? -19.141 30.891 0.963 1 68.19 191 SER B C 1
ATOM 3131 O O . SER B 1 191 ? -18.391 31.359 0.095 1 68.19 191 SER B O 1
#

Foldseek 3Di:
DVQLVVLVVVLVVLQVLQQVQFQVLCVVLVQPPGGGNQRLLVVLLVVLVPDDPPPPDPSVLLSLLSNQQCSLCSPVGNDDPVNVQDPVRVVVSSLVSLQSSLVSHDVVVSVSSNVSNVCLVVCPDPSNLQSVLSSLLSQVLVVLVSCVVVVPQCSSVVSVVVCPPVRDDPVSVVVSVVSVVVSVVVVVVVD/DVQLVVLVVVLVVLQVLQQVQFQVLCVVLVQPPGGGNQRLLVVLLVVLVPDDPPPPDPSVLLSLLSNQQCSLCSPVGNDDPVNVQDPVRVVVSSLVSLQSSLVSHDVVVSVSSNVSNVCLVVCPDPSNLQSVLSSLLSQVLVVLVSCVVVVPQCSSVVSVVVCPPVRDDPVSVVVSVVSVVVSVVVVVVVD

Sequence (382 aa):
MDDQLKNIIDFMRLVGQLKRVKRTGWVNHKVEQPESVSDHMYRMAVLAMLIPEGKGLRRDHCMKMAIVHDLAECIVGDIAPADGISKEEKYRREKDAMKHLAGLVDPTVGLQFCELWEEYEDGSTEEAKFVKDLDKFEMILQAFEYETLQNRPMELQDFFDTTKGKFTHPTVQEWVKEVYKQRWEKAADQSMDDQLKNIIDFMRLVGQLKRVKRTGWVNHKVEQPESVSDHMYRMAVLAMLIPEGKGLRRDHCMKMAIVHDLAECIVGDIAPADGISKEEKYRREKDAMKHLAGLVDPTVGLQFCELWEEYEDGSTEEAKFVKDLDKFEMILQAFEYETLQNRPMELQDFFDTTKGKFTHPTVQEWVKEVYKQRWEKAADQS

Organism: Acanthaster planci (NCBI:txid133434)

Radius of gyration: 20.31 Å; Cα contacts (8 Å, |Δi|>4): 473; chains: 2; b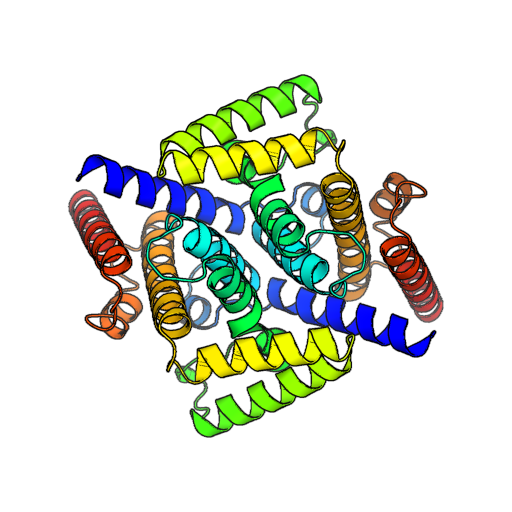ounding box: 42×60×54 Å

Secondary structure (DSSP, 8-state):
-HHHHHHHHHHHHHHHHTTT-B-HHHHHTT-SSPPBHHHHHHHHHHHHHTSPTTSSS-HHHHHHHHHHTTTTHHHH----GGG---HHHHHHHHHHHHHHHHHTS-HHHHHHHHHHHHHHHHT-SHHHHHHHHHHHHHHHHHHHHHHHHTT-TTTTHHHHHHHTT---SHHHHHHHHHHHHHHHHHHHHH-/-HHHHHHHHHHHHHHHHTTT-B-HHHHHTT-SSPPBHHHHHHHHHHHHTTSPTTSSS-HHHHHHHHHHTTTTHHHH----GGG---HHHHHHHHHHHHHHHHHTS-HHHHHHHHHHHHHHHHT-SHHHHHHHHHHHHHHHHHHHHHHHHTT-TTTTHHHHHHHTT---SHHHHHHHHHHHHHHHHHHHHH-

Solvent-accessible surface area (backbone atoms only — not comparable to full-atom values): 20403 Å² total; per-residue (Å²): 109,71,64,54,52,52,28,39,54,50,41,53,52,38,57,54,40,20,51,68,39,47,39,39,68,40,53,76,67,68,44,78,85,51,54,21,47,27,27,54,27,30,53,40,26,54,57,36,57,68,55,64,86,83,74,78,54,63,43,69,59,32,22,52,30,34,62,39,55,63,53,30,33,38,74,72,44,61,81,42,80,87,70,71,66,51,70,66,58,49,49,51,53,35,50,52,36,37,52,54,51,22,67,26,44,59,64,71,48,17,48,49,52,46,49,38,31,48,44,45,74,65,42,77,48,72,49,24,44,45,45,51,36,42,53,53,48,52,51,41,54,50,42,52,49,49,20,61,76,66,72,36,72,76,70,57,45,66,59,49,63,77,47,59,90,67,60,74,49,68,68,58,44,52,54,49,53,51,51,53,49,52,52,52,52,53,47,56,70,75,99,111,70,65,56,52,52,30,38,52,50,42,53,51,39,58,54,40,20,53,69,38,47,41,40,68,40,53,76,67,67,43,79,84,51,54,23,45,26,28,53,27,32,54,39,26,55,56,36,56,66,56,63,87,82,75,78,55,64,45,70,59,32,24,54,29,33,60,39,57,64,53,29,33,39,73,73,43,61,81,42,82,88,70,71,66,51,71,67,57,49,48,50,53,37,51,52,37,36,51,54,53,21,68,27,45,58,63,73,47,18,49,50,53,45,50,37,30,48,43,44,75,66,41,77,47,71,49,24,44,43,44,52,35,44,53,53,48,52,49,40,53,49,41,52,47,50,20,61,76,66,72,36,72,76,71,58,44,67,60,49,63,76,48,61,88,67,61,73,48,68,70,57,45,53,52,50,52,50,52,52,50,52,52,51,54,53,46,56,69,75,97